Protein AF-A0A0G1BGV4-F1 (afdb_monomer)

InterPro domains:
  IPR027417 P-loop containing nucleoside triphosphate hydrolase [G3DSA:3.40.50.300] (43-376)
  IPR027417 P-loop containing nucleoside triphosphate hydrolase [SSF52540] (16-383)
  IPR043964 TraG, P-loop domain [PF19044] (53-126)
  IPR043964 TraG, P-loop domain [PF19044] (210-357)

Mean predicted aligned error: 7.16 Å

Sequence (410 aa):
PFCSDKLEINTKLNSSPISSLFPFVSFDLTSSRGILYGINRHNNSLVLFDRFSMENYNSVTFAKAGAGKSYATKLEVLRSLMFGTDVIVIDPEREYEYLAETVGGRYFNISLTSKHHINPFDLPPAREDESPADVLRSNIINLVGLFRIMLGGLTPEEDSILDRAITETYASRDITPESDFSKTSPPILSDLELVLANMEGGESLAQRLRKYTEGTWAGFINQPTNVDVNKKLVVFSVRDMEDELRPIAIYLIIHHVWNVVRAVLKKRLLVVDEAWWLMKSEDGASFLFGIAKRCRKYYLGLATITQDVGDFLNSPYGKAIITNSSIQMLLKQSPATVDLLQQTFNLTDEEKFLMLESDVGEGIFFAGLKHVAIKILASYTEDQIITSDPAQLLAIKKAKEEYRQANLTE

Radius of gyration: 24.92 Å; Cα contacts (8 Å, |Δi|>4): 708; chains: 1; bounding box: 83×44×63 Å

Organism: NCBI:txid1618659

Solvent-accessible surface area (backbone atoms only — not comparable to full-atom values): 22232 Å² total; per-residue (Å²): 133,89,83,73,77,88,75,78,81,79,79,92,70,58,72,70,66,49,61,73,67,52,78,85,74,75,77,79,59,58,53,98,51,63,45,77,65,24,30,30,71,88,77,68,46,57,33,20,41,41,58,86,77,46,100,36,39,16,30,37,37,40,25,33,90,83,18,34,55,67,46,53,50,40,48,52,52,56,48,37,45,75,73,69,28,30,37,38,37,38,30,56,79,63,77,55,53,67,41,24,62,74,73,69,29,41,77,43,56,42,21,58,85,36,91,40,22,53,32,79,56,66,71,56,63,63,49,100,92,45,55,40,39,56,54,51,51,54,49,52,54,50,48,52,44,52,46,32,64,75,64,73,56,69,52,77,65,56,47,54,52,47,54,51,31,53,53,50,31,33,45,76,51,71,46,52,57,86,42,67,58,86,80,50,70,64,56,50,51,57,50,39,35,54,44,19,58,73,37,93,87,21,50,67,58,20,61,62,45,39,40,41,50,79,36,95,51,19,51,30,46,46,39,74,59,74,70,81,80,86,48,57,34,31,36,41,25,36,48,80,30,56,80,89,47,37,40,57,52,52,49,48,51,52,50,53,51,50,42,58,39,70,72,50,83,50,57,31,36,42,35,33,50,56,44,42,57,30,41,78,37,70,58,42,24,50,48,55,32,56,44,54,78,45,31,53,84,37,41,27,18,44,34,40,27,28,59,58,57,61,50,32,68,74,31,75,40,35,48,50,41,52,75,49,22,34,29,38,36,39,29,16,45,48,85,89,54,43,64,61,47,28,66,74,70,67,49,52,72,67,57,48,49,45,22,61,70,35,54,72,33,16,24,41,38,33,55,68,94,47,66,42,46,32,36,56,70,72,54,75,72,52,42,78,52,40,61,81,51,66,70,57,54,51,51,52,52,50,52,52,50,54,52,52,54,56,68,71,76,109

Structure (mmCIF, N/CA/C/O backbone):
data_AF-A0A0G1BGV4-F1
#
_entry.id   AF-A0A0G1BGV4-F1
#
loop_
_atom_site.group_PDB
_atom_site.id
_atom_site.type_symbol
_atom_site.label_atom_id
_atom_site.label_alt_id
_atom_site.label_comp_id
_atom_site.label_asym_id
_atom_site.label_entity_id
_atom_site.label_seq_id
_atom_site.pdbx_PDB_ins_code
_atom_site.Cartn_x
_atom_site.Cartn_y
_atom_site.Cartn_z
_atom_site.occupancy
_atom_site.B_iso_or_equiv
_atom_site.auth_seq_id
_atom_site.auth_comp_id
_atom_site.auth_asym_id
_atom_site.auth_atom_id
_atom_site.pdbx_PDB_model_num
ATOM 1 N N . PRO A 1 1 ? 43.358 -14.541 -21.571 1.00 50.19 1 PRO A N 1
ATOM 2 C CA . PRO A 1 1 ? 44.643 -13.799 -21.620 1.00 50.19 1 PRO A CA 1
ATOM 3 C C . PRO A 1 1 ? 45.221 -13.648 -20.203 1.00 50.19 1 PRO A C 1
ATOM 5 O O . PRO A 1 1 ? 44.534 -13.139 -19.331 1.00 50.19 1 PRO A O 1
ATOM 8 N N . PHE A 1 2 ? 46.437 -14.139 -19.951 1.00 54.09 2 PHE A N 1
ATOM 9 C CA . PHE A 1 2 ? 47.015 -14.283 -18.600 1.00 54.09 2 PHE A CA 1
ATOM 10 C C . PHE A 1 2 ? 47.492 -12.972 -17.937 1.00 54.09 2 PHE A C 1
ATOM 12 O O . PHE A 1 2 ? 48.214 -13.034 -16.950 1.00 54.09 2 PHE A O 1
ATOM 19 N N . CYS A 1 3 ? 47.121 -11.803 -18.481 1.00 54.09 3 CYS A N 1
ATOM 20 C CA . CYS A 1 3 ? 47.477 -10.465 -17.974 1.00 54.09 3 CYS A CA 1
ATOM 21 C C . CYS A 1 3 ? 48.953 -10.296 -17.558 1.00 54.09 3 CYS A C 1
ATOM 23 O O . CYS A 1 3 ? 49.263 -9.537 -16.648 1.00 54.09 3 CYS A O 1
ATOM 25 N N . SER A 1 4 ? 49.870 -11.005 -18.219 1.00 71.38 4 SER A N 1
ATOM 26 C CA . SER A 1 4 ? 51.305 -10.864 -17.999 1.00 71.38 4 SER A CA 1
ATOM 27 C C . SER A 1 4 ? 51.859 -9.858 -19.006 1.00 71.38 4 SER A C 1
ATOM 29 O O . SER A 1 4 ? 52.023 -10.204 -20.181 1.00 71.38 4 SER A O 1
ATOM 31 N N . ASP A 1 5 ? 52.129 -8.631 -18.566 1.00 77.94 5 ASP A N 1
ATOM 32 C CA . ASP A 1 5 ? 52.851 -7.656 -19.381 1.00 77.94 5 ASP A CA 1
ATOM 33 C C . ASP A 1 5 ? 54.350 -7.965 -19.328 1.00 77.94 5 ASP A C 1
ATOM 35 O O . ASP A 1 5 ? 55.022 -7.715 -18.334 1.00 77.94 5 ASP A O 1
ATOM 39 N N . LYS A 1 6 ? 54.861 -8.582 -20.397 1.00 81.25 6 LYS A N 1
ATOM 40 C CA . LYS A 1 6 ? 56.286 -8.915 -20.540 1.00 81.25 6 LYS A CA 1
ATOM 41 C C . LYS A 1 6 ? 57.112 -7.771 -21.129 1.00 81.25 6 LYS A C 1
ATOM 43 O O . LYS A 1 6 ? 58.325 -7.917 -21.234 1.00 81.25 6 LYS A O 1
ATOM 48 N N . LEU A 1 7 ? 56.464 -6.705 -21.601 1.00 82.69 7 LEU A N 1
ATOM 49 C CA . LEU A 1 7 ? 57.121 -5.610 -22.307 1.00 82.69 7 LEU A CA 1
ATOM 50 C C . LEU A 1 7 ? 57.431 -4.436 -21.370 1.00 82.69 7 LEU A C 1
ATOM 52 O O . LEU A 1 7 ? 58.380 -3.711 -21.646 1.00 82.69 7 LEU A O 1
ATOM 56 N N . GLU A 1 8 ? 56.675 -4.261 -20.277 1.00 78.94 8 GLU A N 1
ATOM 57 C CA . GLU A 1 8 ? 56.855 -3.196 -19.265 1.00 78.94 8 GLU A CA 1
ATOM 58 C C . GLU A 1 8 ? 56.924 -1.769 -19.858 1.00 78.94 8 GLU A C 1
ATOM 60 O O . GLU A 1 8 ? 57.481 -0.837 -19.267 1.00 78.94 8 GLU A O 1
ATOM 65 N N . ILE A 1 9 ? 56.346 -1.567 -21.046 1.00 82.75 9 ILE A N 1
ATOM 66 C CA . ILE A 1 9 ? 56.362 -0.273 -21.731 1.00 82.75 9 ILE A CA 1
ATOM 67 C C . ILE A 1 9 ? 55.239 0.590 -21.163 1.00 82.75 9 ILE A C 1
ATOM 69 O O . ILE A 1 9 ? 54.080 0.497 -21.564 1.00 82.75 9 ILE A O 1
ATOM 73 N N . ASN A 1 10 ? 55.605 1.482 -20.248 1.00 79.31 10 ASN A N 1
ATOM 74 C CA . ASN A 1 10 ? 54.666 2.393 -19.607 1.00 79.31 10 ASN A CA 1
ATOM 75 C C . ASN A 1 10 ? 54.602 3.740 -20.340 1.00 79.31 10 ASN A C 1
ATOM 77 O O . ASN A 1 10 ? 55.620 4.405 -20.531 1.00 79.31 10 ASN A O 1
ATOM 81 N N . THR A 1 11 ? 53.392 4.190 -20.679 1.00 80.12 11 THR A N 1
ATOM 82 C CA . THR A 1 11 ? 53.142 5.565 -21.146 1.00 80.12 11 THR A CA 1
ATOM 83 C C . THR A 1 11 ? 52.495 6.366 -20.025 1.00 80.12 11 THR A C 1
ATOM 85 O O . THR A 1 11 ? 51.456 5.976 -19.496 1.00 80.12 11 THR A O 1
ATOM 88 N N . LYS A 1 12 ? 53.095 7.501 -19.655 1.00 82.00 12 LYS A N 1
ATOM 89 C CA . LYS A 1 12 ? 52.497 8.414 -18.675 1.00 82.00 12 LYS A CA 1
ATOM 90 C C . LYS A 1 12 ? 51.339 9.158 -19.331 1.00 82.00 12 LYS A C 1
ATOM 92 O O . LYS A 1 12 ? 51.544 9.886 -20.298 1.00 82.00 12 LYS A O 1
ATOM 97 N N . LEU A 1 13 ? 50.143 8.993 -18.784 1.00 82.31 13 LEU A N 1
ATOM 98 C CA . LEU A 1 13 ? 48.954 9.733 -19.187 1.00 82.31 13 LEU A CA 1
ATOM 99 C C . LEU A 1 13 ? 48.453 10.562 -18.005 1.00 82.31 13 LEU A C 1
ATOM 101 O O . LEU A 1 13 ? 48.538 10.138 -16.853 1.00 82.31 13 LEU A O 1
ATOM 105 N N . ASN A 1 14 ? 47.912 11.741 -18.303 1.00 84.75 14 ASN A N 1
ATOM 106 C CA . ASN A 1 14 ? 47.177 12.520 -17.314 1.00 84.75 14 ASN A CA 1
ATOM 107 C C . ASN A 1 14 ? 45.877 11.782 -16.943 1.00 84.75 14 ASN A C 1
ATOM 109 O O . ASN A 1 14 ? 45.318 11.037 -17.753 1.00 84.75 14 ASN A O 1
ATOM 113 N N . SER A 1 15 ? 45.364 12.020 -15.735 1.00 78.88 15 SER A N 1
ATOM 114 C CA . SER A 1 15 ? 44.184 11.318 -15.209 1.00 78.88 15 SER A CA 1
ATOM 115 C C . SER A 1 15 ? 42.924 11.505 -16.068 1.00 78.88 15 SER A C 1
ATOM 117 O O . SER A 1 15 ? 42.115 10.592 -16.165 1.00 78.88 15 SER A O 1
ATOM 119 N N . SER A 1 16 ? 42.778 12.655 -16.736 1.00 79.50 16 SER A N 1
ATOM 120 C CA . SER A 1 16 ? 41.634 12.971 -17.613 1.00 79.50 16 SER A CA 1
ATOM 121 C C . SER A 1 16 ? 41.618 12.160 -18.932 1.00 79.50 16 SER A C 1
ATOM 123 O O . SER A 1 16 ? 40.586 11.588 -19.285 1.00 79.50 16 SER A O 1
ATOM 125 N N . PRO A 1 17 ? 42.743 12.008 -19.655 1.00 80.31 17 PRO A N 1
ATOM 126 C CA . PRO A 1 17 ? 42.844 11.030 -20.740 1.00 80.31 17 PRO A CA 1
ATOM 127 C C . PRO A 1 17 ? 42.602 9.583 -20.291 1.00 80.31 17 PRO A C 1
ATOM 129 O O . PRO A 1 17 ? 41.913 8.838 -20.982 1.00 80.31 17 PRO A O 1
ATOM 132 N N . ILE A 1 18 ? 43.123 9.187 -19.121 1.00 77.12 18 ILE A N 1
ATOM 133 C CA . ILE A 1 18 ? 42.907 7.840 -18.562 1.00 77.12 18 ILE A CA 1
ATOM 134 C C . ILE A 1 18 ? 41.428 7.583 -18.262 1.00 77.12 18 ILE A C 1
ATOM 136 O O . ILE A 1 18 ? 40.936 6.501 -18.573 1.00 77.12 18 ILE A O 1
ATOM 140 N N . SER A 1 19 ? 40.699 8.556 -17.707 1.00 74.25 19 SER A N 1
ATOM 141 C CA . SER A 1 19 ? 39.267 8.384 -17.429 1.00 74.25 19 SER A CA 1
ATOM 142 C C . SER A 1 19 ? 38.446 8.174 -18.702 1.00 74.25 19 SER A C 1
ATOM 144 O O . SER A 1 19 ? 37.427 7.499 -18.660 1.00 74.25 19 SER A O 1
ATOM 146 N N . SER A 1 20 ? 38.918 8.685 -19.844 1.00 72.06 20 SER A N 1
ATOM 147 C CA . SER A 1 20 ? 38.282 8.483 -21.156 1.00 72.06 20 SER A CA 1
ATOM 148 C C . SER A 1 20 ? 38.513 7.077 -21.731 1.00 72.06 20 SER A C 1
ATOM 150 O O . SER A 1 20 ? 37.790 6.651 -22.626 1.00 72.06 20 SER A O 1
ATOM 152 N N . LEU A 1 21 ? 39.527 6.360 -21.230 1.00 70.00 21 LEU A N 1
ATOM 153 C CA . LEU A 1 21 ? 39.845 4.972 -21.586 1.00 70.00 21 LEU A CA 1
ATOM 154 C C . LEU A 1 21 ? 39.226 3.962 -20.611 1.00 70.00 21 LEU A C 1
ATOM 156 O O . LEU A 1 21 ? 39.376 2.755 -20.809 1.00 70.00 21 LEU A O 1
ATOM 160 N N . PHE A 1 22 ? 38.559 4.434 -19.552 1.00 63.88 22 PHE A N 1
ATOM 161 C CA . PHE A 1 22 ? 37.866 3.552 -18.628 1.00 63.88 22 PHE A CA 1
ATOM 162 C C . PHE A 1 22 ? 36.730 2.868 -19.397 1.00 63.88 22 PHE A C 1
ATOM 164 O O . PHE A 1 22 ? 35.889 3.563 -19.971 1.00 63.88 22 PHE A O 1
ATOM 171 N N . PRO A 1 23 ? 36.703 1.527 -19.481 1.00 54.22 23 PRO A N 1
ATOM 172 C CA . PRO A 1 23 ? 35.655 0.852 -20.220 1.00 54.22 23 PRO A CA 1
ATOM 173 C C . PRO A 1 23 ? 34.317 1.224 -19.583 1.00 54.22 23 PRO A C 1
ATOM 175 O O . PRO A 1 23 ? 34.132 1.045 -18.378 1.00 54.22 23 PRO A O 1
ATOM 178 N N . PHE A 1 24 ? 33.392 1.750 -20.388 1.00 56.09 24 PHE A N 1
ATOM 179 C CA . PHE A 1 24 ? 32.002 1.957 -19.995 1.00 56.09 24 PHE A CA 1
ATOM 180 C C . PHE A 1 24 ? 31.349 0.582 -19.812 1.00 56.09 24 PHE A C 1
ATOM 182 O O . PHE A 1 24 ? 30.627 0.093 -20.678 1.00 56.09 24 PHE A O 1
ATOM 189 N N . VAL A 1 25 ? 31.672 -0.105 -18.716 1.00 54.59 25 VAL A N 1
ATOM 190 C CA . VAL A 1 25 ? 31.010 -1.353 -18.356 1.00 54.59 25 VAL A CA 1
ATOM 191 C C . VAL A 1 25 ? 29.624 -0.955 -17.873 1.00 54.59 25 VAL A C 1
ATOM 193 O O . VAL A 1 25 ? 29.461 -0.495 -16.745 1.00 54.59 25 VAL A O 1
ATOM 196 N N . SER A 1 26 ? 28.621 -1.062 -18.744 1.00 56.88 26 SER A N 1
ATOM 197 C CA . SER A 1 26 ? 27.236 -0.894 -18.317 1.00 56.88 26 SER A CA 1
ATOM 198 C C . SER A 1 26 ? 26.923 -1.976 -17.288 1.00 56.88 26 SER A C 1
ATOM 200 O O . SER A 1 26 ? 27.214 -3.152 -17.521 1.00 56.88 26 SER A O 1
ATOM 202 N N . PHE A 1 27 ? 26.327 -1.600 -16.162 1.00 60.66 27 PHE A N 1
ATOM 203 C CA . PHE A 1 27 ? 25.905 -2.581 -15.174 1.00 60.66 27 PHE A CA 1
ATOM 204 C C . PHE A 1 27 ? 24.825 -3.492 -15.766 1.00 60.66 27 PHE A C 1
ATOM 206 O O . PHE A 1 27 ? 23.789 -3.018 -16.229 1.00 60.66 27 PHE A O 1
ATOM 213 N N . ASP A 1 28 ? 25.048 -4.803 -15.704 1.00 62.81 28 ASP A N 1
ATOM 214 C CA . ASP A 1 28 ? 23.991 -5.776 -15.947 1.00 62.81 28 ASP A CA 1
ATOM 215 C C . ASP A 1 28 ? 23.225 -6.031 -14.645 1.00 62.81 28 ASP A C 1
ATOM 217 O O . ASP A 1 28 ? 23.782 -6.439 -13.617 1.00 62.81 28 ASP A O 1
ATOM 221 N N . LEU A 1 29 ? 21.923 -5.756 -14.700 1.00 69.75 29 LEU A N 1
ATOM 222 C CA . LEU A 1 29 ? 20.932 -6.062 -13.669 1.00 69.75 29 LEU A CA 1
ATOM 223 C C . LEU A 1 29 ? 20.156 -7.322 -14.066 1.00 69.75 29 LEU A C 1
ATOM 225 O O . LEU A 1 29 ? 18.927 -7.342 -14.132 1.00 69.75 29 LEU A O 1
ATOM 229 N N . THR A 1 30 ? 20.903 -8.381 -14.366 1.00 77.81 30 THR A N 1
ATOM 230 C CA . THR A 1 30 ? 20.353 -9.661 -14.807 1.00 77.81 30 THR A CA 1
ATOM 231 C C . THR A 1 30 ? 20.716 -10.754 -13.808 1.00 77.81 30 THR A C 1
ATOM 233 O O . THR A 1 30 ? 21.883 -10.998 -13.509 1.00 77.81 30 THR A O 1
ATOM 236 N N . SER A 1 31 ? 19.695 -11.426 -13.297 1.00 79.25 31 SER A N 1
ATOM 237 C CA . SER A 1 31 ? 19.756 -12.659 -12.520 1.00 79.25 31 SER A CA 1
ATOM 238 C C . SER A 1 31 ? 19.250 -13.824 -13.375 1.00 79.25 31 SER A C 1
ATOM 240 O O . SER A 1 31 ? 18.646 -13.630 -14.425 1.00 79.25 31 SER A O 1
ATOM 242 N N . SER A 1 32 ? 19.471 -15.060 -12.928 1.00 77.44 32 SER A N 1
ATOM 243 C CA . SER A 1 32 ? 18.944 -16.267 -13.581 1.00 77.44 32 SER A CA 1
ATOM 244 C C . SER A 1 32 ? 17.508 -16.615 -13.166 1.00 77.44 32 SER A C 1
ATOM 246 O O . SER A 1 32 ? 16.949 -17.599 -13.649 1.00 77.44 32 SER A O 1
ATOM 248 N N . ARG A 1 33 ? 16.909 -15.851 -12.241 1.00 84.69 33 ARG A N 1
ATOM 249 C CA . ARG A 1 33 ? 15.565 -16.089 -11.696 1.00 84.69 33 ARG A CA 1
ATOM 250 C C . ARG A 1 33 ? 14.823 -14.785 -11.445 1.00 84.69 33 ARG A C 1
ATOM 252 O O . ARG A 1 33 ? 15.440 -13.791 -11.076 1.00 84.69 33 ARG A O 1
ATOM 259 N N . GLY A 1 34 ? 13.500 -14.855 -11.546 1.00 89.44 34 GLY A N 1
ATOM 260 C CA . GLY A 1 34 ? 12.576 -13.772 -11.230 1.00 89.44 34 GLY A CA 1
ATOM 261 C C . GLY A 1 34 ? 11.814 -13.285 -12.451 1.00 89.44 34 GLY A C 1
ATOM 262 O O . GLY A 1 34 ? 11.716 -13.998 -13.450 1.00 89.44 34 GLY A O 1
ATOM 263 N N . ILE A 1 35 ? 11.258 -12.084 -12.347 1.00 94.19 35 ILE A N 1
ATOM 264 C CA . ILE A 1 35 ? 10.446 -11.503 -13.412 1.00 94.19 35 ILE A CA 1
ATOM 265 C C . ILE A 1 35 ? 11.302 -10.599 -14.292 1.00 94.19 35 ILE A C 1
ATOM 267 O O . ILE A 1 35 ? 12.282 -10.004 -13.842 1.00 94.19 35 ILE A O 1
ATOM 271 N N . LEU A 1 36 ? 10.911 -10.485 -15.557 1.00 95.19 36 LEU A N 1
ATOM 272 C CA . LEU A 1 36 ? 11.436 -9.460 -16.444 1.00 95.19 36 LEU A CA 1
ATOM 273 C C . LEU A 1 36 ? 10.789 -8.120 -16.068 1.00 95.19 36 LEU A C 1
ATOM 275 O O . LEU A 1 36 ? 9.565 -8.021 -16.045 1.00 95.19 36 LEU A O 1
ATOM 279 N N . TYR A 1 37 ? 11.590 -7.097 -15.797 1.00 95.12 37 TYR A N 1
ATOM 280 C CA . TYR A 1 37 ? 11.120 -5.720 -15.607 1.00 95.12 37 TYR A CA 1
ATOM 281 C C . TYR A 1 37 ? 11.172 -4.928 -16.918 1.00 95.12 37 TYR A C 1
ATOM 283 O O . TYR A 1 37 ? 10.314 -4.091 -17.184 1.00 95.12 37 TYR A O 1
ATOM 291 N N . GLY A 1 38 ? 12.145 -5.230 -17.775 1.00 95.12 38 GLY A N 1
ATOM 292 C CA . GLY A 1 38 ? 12.326 -4.555 -19.053 1.00 95.12 38 GLY A CA 1
ATOM 293 C C . GLY A 1 38 ? 13.688 -4.852 -19.660 1.00 95.12 38 GLY A C 1
ATOM 294 O O . GLY A 1 38 ? 14.342 -5.833 -19.299 1.00 95.12 38 GLY A O 1
ATOM 295 N N . ILE A 1 39 ? 14.121 -3.987 -20.569 1.00 94.88 39 ILE A N 1
ATOM 296 C CA . ILE A 1 39 ? 15.460 -4.030 -21.162 1.00 94.88 39 ILE A CA 1
ATOM 297 C C . ILE A 1 39 ? 16.266 -2.804 -20.749 1.00 94.88 39 ILE A C 1
ATOM 299 O O . ILE A 1 39 ? 15.718 -1.712 -20.590 1.00 94.88 39 ILE A O 1
ATOM 303 N N . ASN A 1 40 ? 17.571 -2.988 -20.588 1.00 93.25 40 ASN A N 1
ATOM 304 C CA . ASN A 1 40 ? 18.505 -1.896 -20.382 1.00 93.25 40 ASN A CA 1
ATOM 305 C C . ASN A 1 40 ? 18.674 -1.123 -21.700 1.00 93.25 40 ASN A C 1
ATOM 307 O O . ASN A 1 40 ? 19.023 -1.704 -22.727 1.00 93.25 40 ASN A O 1
ATOM 311 N N . ARG A 1 41 ? 18.433 0.191 -21.683 1.00 91.88 41 ARG A N 1
ATOM 312 C CA . ARG A 1 41 ? 18.472 1.041 -22.886 1.00 91.88 41 ARG A CA 1
ATOM 313 C C . ARG A 1 41 ? 19.880 1.244 -23.447 1.00 91.88 41 ARG A C 1
ATOM 315 O O . ARG A 1 41 ? 20.011 1.605 -24.611 1.00 91.88 41 ARG A O 1
ATOM 322 N N . HIS A 1 42 ? 20.922 1.022 -22.648 1.00 87.44 42 HIS A N 1
ATOM 323 C CA . HIS A 1 42 ? 22.302 1.228 -23.085 1.00 87.44 42 HIS A CA 1
ATOM 324 C C . HIS A 1 42 ? 22.874 0.025 -23.836 1.00 87.44 42 HIS A C 1
ATOM 326 O O . HIS A 1 42 ? 23.605 0.204 -24.805 1.00 87.44 42 HIS A O 1
ATOM 332 N N . ASN A 1 43 ? 22.563 -1.195 -23.391 1.00 86.38 43 ASN A N 1
ATOM 333 C CA . ASN A 1 43 ? 23.190 -2.417 -23.906 1.00 86.38 43 ASN A CA 1
ATOM 334 C C . ASN A 1 43 ? 22.191 -3.504 -24.349 1.00 86.38 43 ASN A C 1
ATOM 336 O O . ASN A 1 43 ? 22.616 -4.572 -24.783 1.00 86.38 43 ASN A O 1
ATOM 340 N N . ASN A 1 44 ? 20.881 -3.246 -24.256 1.00 88.25 44 ASN A N 1
ATOM 341 C CA . ASN A 1 44 ? 19.792 -4.181 -24.557 1.00 88.25 44 ASN A CA 1
ATOM 342 C C . ASN A 1 44 ? 19.789 -5.474 -23.718 1.00 88.25 44 ASN A C 1
ATOM 344 O O . ASN A 1 44 ? 19.120 -6.441 -24.091 1.00 88.25 44 ASN A O 1
ATOM 348 N N . SER A 1 45 ? 20.503 -5.516 -22.588 1.00 90.25 45 SER A N 1
ATOM 349 C CA . SER A 1 45 ? 20.440 -6.655 -21.671 1.00 90.25 45 SER A CA 1
ATOM 350 C C . SER A 1 45 ? 19.106 -6.693 -20.922 1.00 90.25 45 SER A C 1
ATOM 352 O O . SER A 1 45 ? 18.398 -5.689 -20.795 1.00 90.25 45 SER A O 1
ATOM 354 N N . LEU A 1 46 ? 18.717 -7.880 -20.452 1.00 91.81 46 LEU A N 1
ATOM 355 C CA . LEU A 1 46 ? 17.457 -8.065 -19.735 1.00 91.81 46 LEU A CA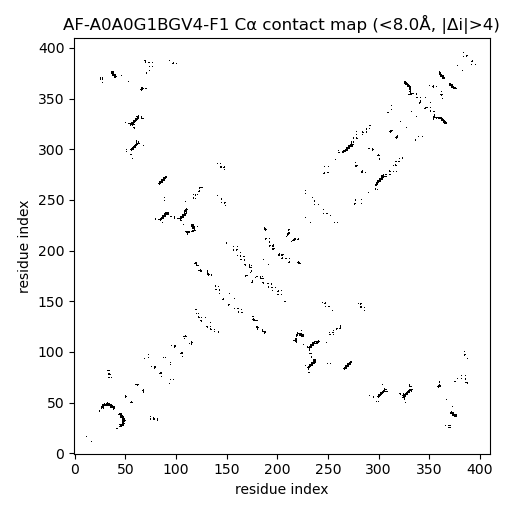 1
ATOM 356 C C . LEU A 1 46 ? 17.590 -7.560 -18.298 1.00 91.81 46 LEU A C 1
ATOM 358 O O . LEU A 1 46 ? 18.446 -8.032 -17.552 1.00 91.81 46 LEU A O 1
ATOM 362 N N . VAL A 1 47 ? 16.690 -6.679 -17.868 1.00 93.56 47 VAL A N 1
ATOM 363 C CA . VAL A 1 47 ? 16.535 -6.349 -16.448 1.00 93.56 47 VAL A CA 1
ATOM 364 C C . VAL A 1 47 ? 15.618 -7.405 -15.840 1.00 93.56 47 VAL A C 1
ATOM 366 O O . VAL A 1 47 ? 14.394 -7.293 -15.906 1.00 93.56 47 VAL A O 1
ATOM 369 N N . LEU A 1 48 ? 16.209 -8.483 -15.324 1.00 92.00 48 LEU A N 1
ATOM 370 C CA . LEU A 1 48 ? 15.494 -9.668 -14.842 1.00 92.00 48 LEU A CA 1
ATOM 371 C C . LEU A 1 48 ? 16.009 -10.047 -13.464 1.00 92.00 48 LEU A C 1
ATOM 373 O O . LEU A 1 48 ? 17.184 -10.374 -13.333 1.00 92.00 48 LEU A O 1
ATOM 377 N N . PHE A 1 49 ? 15.153 -10.048 -12.444 1.00 89.69 49 PHE A N 1
ATOM 378 C CA . PHE A 1 49 ? 15.532 -10.535 -11.116 1.00 89.69 49 PHE A CA 1
ATOM 379 C C . PHE A 1 49 ? 14.323 -10.832 -10.223 1.00 89.69 49 PHE A C 1
ATOM 381 O O . PHE A 1 49 ? 13.187 -10.454 -10.512 1.00 89.69 49 PHE A O 1
ATOM 388 N N . ASP A 1 50 ? 14.568 -11.566 -9.136 1.00 91.69 50 ASP A N 1
ATOM 389 C CA . ASP A 1 50 ? 13.563 -11.895 -8.127 1.00 91.69 50 ASP A CA 1
ATOM 390 C C . ASP A 1 50 ? 13.608 -10.860 -7.003 1.00 91.69 50 ASP A C 1
ATOM 392 O O . ASP A 1 50 ? 14.570 -10.829 -6.230 1.00 91.69 50 ASP A O 1
ATOM 396 N N . ARG A 1 51 ? 12.548 -10.058 -6.857 1.00 93.31 51 ARG A N 1
ATOM 397 C CA . ARG A 1 51 ? 12.421 -9.100 -5.749 1.00 93.31 51 ARG A CA 1
ATOM 398 C C . ARG A 1 51 ? 12.558 -9.755 -4.374 1.00 93.31 51 ARG A C 1
ATOM 400 O O . ARG A 1 51 ? 13.077 -9.128 -3.458 1.00 93.31 51 ARG A O 1
ATOM 407 N N . PHE A 1 52 ? 12.169 -11.024 -4.223 1.00 94.12 52 PHE A N 1
ATOM 408 C CA . PHE A 1 52 ? 12.276 -11.748 -2.952 1.00 94.12 52 PHE A CA 1
ATOM 409 C C . PHE A 1 52 ? 13.701 -12.222 -2.624 1.00 94.12 52 PHE A C 1
ATOM 411 O O . PHE A 1 52 ? 13.930 -12.741 -1.532 1.00 94.12 52 PHE A O 1
ATOM 418 N N . SER A 1 53 ? 14.661 -12.031 -3.534 1.00 91.94 53 SER A N 1
ATOM 419 C CA . SER A 1 53 ? 16.091 -12.247 -3.269 1.00 91.94 53 SER A CA 1
ATOM 420 C C . SER A 1 53 ? 16.820 -11.005 -2.740 1.00 91.94 53 SER A C 1
ATOM 422 O O . SER A 1 53 ? 17.974 -11.109 -2.330 1.00 91.94 53 SER A O 1
ATOM 424 N N . MET A 1 54 ? 16.157 -9.846 -2.725 1.00 90.81 54 MET A N 1
ATOM 425 C CA . MET A 1 54 ? 16.731 -8.574 -2.285 1.00 90.81 54 MET A CA 1
ATOM 426 C C . MET A 1 54 ? 16.744 -8.450 -0.750 1.00 90.81 54 MET A C 1
ATOM 428 O O . MET A 1 54 ? 16.057 -9.187 -0.035 1.00 90.81 54 MET A O 1
ATOM 432 N N . GLU A 1 55 ? 17.517 -7.492 -0.227 1.00 89.31 55 GLU A N 1
ATOM 433 C CA . GLU A 1 55 ? 17.618 -7.232 1.219 1.00 89.31 55 GLU A CA 1
ATOM 434 C C . GLU A 1 55 ? 16.277 -6.856 1.852 1.00 89.31 55 GLU A C 1
ATOM 436 O O . GLU A 1 55 ? 15.977 -7.285 2.966 1.00 89.31 55 GLU A O 1
ATOM 441 N N . ASN A 1 56 ? 15.453 -6.094 1.138 1.00 91.88 56 ASN A N 1
ATOM 442 C CA . ASN A 1 56 ? 14.035 -5.931 1.414 1.00 91.88 56 ASN A CA 1
ATOM 443 C C . ASN A 1 56 ? 13.238 -6.139 0.119 1.00 91.88 56 ASN A C 1
ATOM 445 O O . ASN A 1 56 ? 13.782 -6.085 -0.978 1.00 91.88 56 ASN A O 1
ATOM 449 N N . TYR A 1 57 ? 11.940 -6.404 0.246 1.00 96.00 57 TYR A N 1
ATOM 450 C CA . TYR A 1 57 ? 11.079 -6.724 -0.896 1.00 96.00 57 TYR A CA 1
ATOM 451 C C . TYR A 1 57 ? 10.277 -5.520 -1.371 1.00 96.00 57 TYR A C 1
ATOM 453 O O . TYR A 1 57 ? 9.322 -5.705 -2.118 1.00 96.00 57 TYR A O 1
ATOM 461 N N . ASN A 1 58 ? 10.582 -4.322 -0.878 1.00 97.62 58 ASN A N 1
ATOM 462 C CA . ASN A 1 58 ? 9.766 -3.146 -1.118 1.00 97.62 58 ASN A CA 1
ATOM 463 C C . ASN A 1 58 ? 10.203 -2.434 -2.391 1.00 97.62 58 ASN A C 1
ATOM 465 O O . ASN A 1 58 ? 11.372 -2.482 -2.789 1.00 97.62 58 ASN A O 1
ATOM 469 N N . SER A 1 59 ? 9.247 -1.751 -3.005 1.00 97.75 59 SER A N 1
ATOM 470 C CA . SER A 1 59 ? 9.476 -0.937 -4.182 1.00 97.75 59 SER A CA 1
ATOM 471 C C . SER A 1 59 ? 8.766 0.401 -4.088 1.00 97.75 59 SER A C 1
ATOM 473 O O . SER A 1 59 ? 7.636 0.462 -3.609 1.00 97.75 59 SER A O 1
ATOM 475 N N . VAL A 1 60 ? 9.385 1.441 -4.640 1.00 97.19 60 VAL A N 1
ATOM 476 C CA . VAL A 1 60 ? 8.733 2.733 -4.869 1.00 97.19 60 VAL A CA 1
ATOM 477 C C . VAL A 1 60 ? 8.744 3.072 -6.355 1.00 97.19 60 VAL A C 1
ATOM 479 O O . VAL A 1 60 ? 9.759 2.895 -7.028 1.00 97.19 60 VAL A O 1
ATOM 482 N N . THR A 1 61 ? 7.613 3.535 -6.879 1.00 97.25 61 THR A N 1
ATOM 483 C CA . THR A 1 61 ? 7.483 3.989 -8.268 1.00 97.25 61 THR A CA 1
ATOM 484 C C . THR A 1 61 ? 7.034 5.441 -8.308 1.00 97.25 61 THR A C 1
ATOM 486 O O . THR A 1 61 ? 5.960 5.770 -7.801 1.00 97.25 61 THR A O 1
ATOM 489 N N . PHE A 1 62 ? 7.835 6.284 -8.958 1.00 96.44 62 PHE A N 1
ATOM 490 C CA . PHE A 1 62 ? 7.534 7.687 -9.224 1.00 96.44 62 PHE A CA 1
ATOM 491 C C . PHE A 1 62 ? 7.390 7.907 -10.726 1.00 96.44 62 PHE A C 1
ATOM 493 O O . PHE A 1 62 ? 8.263 7.529 -11.509 1.00 96.44 62 PHE A O 1
ATOM 500 N N . ALA A 1 63 ? 6.293 8.532 -11.144 1.00 93.31 63 ALA A N 1
ATOM 501 C CA . ALA A 1 63 ? 5.973 8.723 -12.555 1.00 93.31 63 ALA A CA 1
ATOM 502 C C . ALA A 1 63 ? 4.950 9.850 -12.715 1.00 93.31 63 ALA A C 1
ATOM 504 O O . ALA A 1 63 ? 3.957 9.848 -11.999 1.00 93.31 63 ALA A O 1
ATOM 505 N N . LYS A 1 64 ? 5.120 10.772 -13.670 1.00 92.38 64 LYS A N 1
ATOM 506 C CA . LYS A 1 64 ? 4.040 11.731 -13.971 1.00 92.38 64 LYS A CA 1
ATOM 507 C C . LYS A 1 64 ? 2.840 11.034 -14.636 1.00 92.38 64 LYS A C 1
ATOM 509 O O . LYS A 1 64 ? 2.990 9.952 -15.214 1.00 92.38 64 LYS A O 1
ATOM 514 N N . ALA A 1 65 ? 1.678 11.688 -14.646 1.00 89.69 65 ALA A N 1
ATOM 515 C CA . ALA A 1 65 ? 0.498 11.225 -15.382 1.00 89.69 65 ALA A CA 1
ATOM 516 C C . ALA A 1 65 ? 0.842 10.834 -16.834 1.00 89.69 65 ALA A C 1
ATOM 518 O O . ALA A 1 65 ? 1.518 11.576 -17.553 1.00 89.69 65 ALA A O 1
ATOM 519 N N . GLY A 1 66 ? 0.393 9.651 -17.264 1.00 88.69 66 GLY A N 1
ATOM 520 C CA . GLY A 1 66 ? 0.625 9.143 -18.621 1.00 88.69 66 GLY A CA 1
ATOM 521 C C . GLY A 1 66 ? 2.044 8.630 -18.909 1.00 88.69 66 GLY A C 1
ATOM 522 O O . GLY A 1 66 ? 2.326 8.260 -20.042 1.00 88.69 66 GLY A O 1
ATOM 523 N N . ALA A 1 67 ? 2.945 8.550 -17.922 1.00 92.69 67 ALA A N 1
ATOM 524 C CA . ALA A 1 67 ? 4.304 8.026 -18.120 1.00 92.69 67 ALA A CA 1
ATOM 525 C C . ALA A 1 67 ? 4.397 6.487 -18.210 1.00 92.69 67 ALA A C 1
ATOM 527 O O . ALA A 1 67 ? 5.492 5.951 -18.367 1.00 92.69 67 ALA A O 1
ATOM 528 N N . GLY A 1 68 ? 3.273 5.767 -18.123 1.00 92.25 68 GLY A N 1
ATOM 529 C CA . GLY A 1 68 ? 3.239 4.298 -18.157 1.00 92.25 68 GLY A CA 1
ATOM 530 C C . GLY A 1 68 ? 3.322 3.635 -16.778 1.00 92.25 68 GLY A C 1
ATOM 531 O O . GLY A 1 68 ? 3.633 2.453 -16.692 1.00 92.25 68 GLY A O 1
ATOM 532 N N . LYS A 1 69 ? 3.022 4.382 -15.708 1.00 93.44 69 LYS A N 1
ATOM 533 C CA . LYS A 1 69 ? 3.013 3.927 -14.309 1.00 93.44 69 LYS A CA 1
ATOM 534 C C . LYS A 1 69 ? 2.164 2.665 -14.111 1.00 93.44 69 LYS A C 1
ATOM 536 O O . LYS A 1 69 ? 2.691 1.606 -13.792 1.00 93.44 69 LYS A O 1
ATOM 541 N N . SER A 1 70 ? 0.870 2.764 -14.401 1.00 92.50 70 SER A N 1
ATOM 542 C CA . SER A 1 70 ? -0.101 1.680 -14.229 1.00 92.50 70 SER A CA 1
ATOM 543 C C . SER A 1 70 ? 0.186 0.497 -15.149 1.00 92.50 70 SER A C 1
ATOM 545 O O . SER A 1 70 ? -0.012 -0.652 -14.767 1.00 92.50 70 SER A O 1
ATOM 547 N N . TYR A 1 71 ? 0.723 0.759 -16.345 1.00 94.81 71 TYR A N 1
ATOM 548 C CA . TYR A 1 71 ? 1.181 -0.282 -17.265 1.00 94.81 71 TYR A CA 1
ATOM 549 C C . TYR A 1 71 ? 2.345 -1.085 -16.666 1.00 94.81 71 TYR A C 1
ATOM 551 O O . TYR A 1 71 ? 2.291 -2.313 -16.618 1.00 94.81 71 TYR A O 1
ATOM 559 N N . ALA A 1 72 ? 3.363 -0.395 -16.140 1.00 95.75 72 ALA A N 1
ATOM 560 C CA . ALA A 1 72 ? 4.505 -1.006 -15.465 1.00 95.75 72 ALA A CA 1
ATOM 561 C C . ALA A 1 72 ? 4.065 -1.855 -14.268 1.00 95.75 72 ALA A C 1
ATOM 563 O O . ALA A 1 72 ? 4.458 -3.016 -14.142 1.00 95.75 72 ALA A O 1
ATOM 564 N N . THR A 1 73 ? 3.209 -1.288 -13.413 1.00 96.06 73 THR A N 1
ATOM 565 C CA . THR A 1 73 ? 2.719 -1.965 -12.214 1.00 96.06 73 THR A CA 1
ATOM 566 C C . THR A 1 73 ? 1.874 -3.181 -12.571 1.00 96.06 73 THR A C 1
ATOM 568 O O . THR A 1 73 ? 2.130 -4.261 -12.048 1.00 96.06 73 THR A O 1
ATOM 571 N N . LYS A 1 74 ? 0.917 -3.072 -13.501 1.00 97.06 74 LYS A N 1
ATOM 572 C CA . LYS A 1 74 ? 0.100 -4.219 -13.929 1.00 97.06 74 LYS A CA 1
ATOM 573 C C . LYS A 1 74 ? 0.937 -5.331 -14.556 1.00 97.06 74 LYS A C 1
ATOM 575 O O . LYS A 1 74 ? 0.649 -6.504 -14.315 1.00 97.06 74 LYS A O 1
ATOM 580 N N . LEU A 1 75 ? 1.990 -4.987 -15.298 1.00 97.12 75 LEU A N 1
ATOM 581 C CA . LEU A 1 75 ? 2.930 -5.970 -15.832 1.00 97.12 75 LEU A CA 1
ATOM 582 C C . LEU A 1 75 ? 3.691 -6.697 -14.715 1.00 97.12 75 LEU A C 1
ATOM 584 O O . LEU A 1 75 ? 3.789 -7.925 -14.742 1.00 97.12 75 LEU A O 1
ATOM 588 N N . GLU A 1 76 ? 4.184 -5.965 -13.710 1.00 96.81 76 GLU A N 1
ATOM 589 C CA . GLU A 1 76 ? 4.809 -6.566 -12.526 1.00 96.81 76 GLU A CA 1
ATOM 590 C C . GLU A 1 76 ? 3.826 -7.466 -11.769 1.00 96.81 76 GLU A C 1
ATOM 592 O O . GLU A 1 76 ? 4.194 -8.581 -11.394 1.00 96.81 76 GLU A O 1
ATOM 597 N N . VAL A 1 77 ? 2.577 -7.029 -11.577 1.00 97.88 77 VAL A N 1
ATOM 598 C CA . VAL A 1 77 ? 1.524 -7.824 -10.928 1.00 97.88 77 VAL A CA 1
ATOM 599 C C . VAL A 1 77 ? 1.293 -9.124 -11.691 1.00 97.88 77 VAL A C 1
ATOM 601 O O . VAL A 1 77 ? 1.393 -10.200 -11.101 1.00 97.88 77 VAL A O 1
ATOM 604 N N . LEU A 1 78 ? 1.042 -9.050 -13.001 1.00 97.69 78 LEU A N 1
ATOM 605 C CA . LEU A 1 78 ? 0.780 -10.221 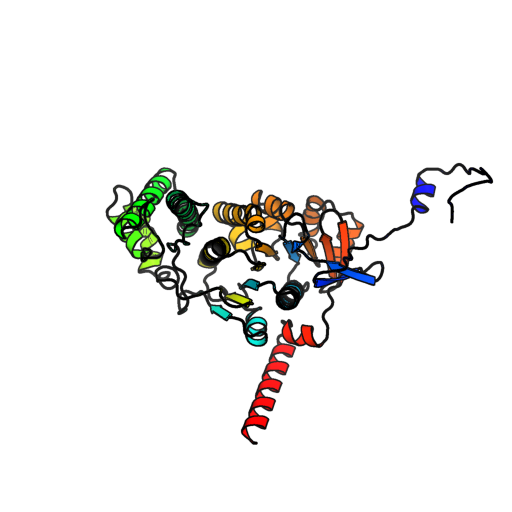-13.837 1.00 97.69 78 LEU A CA 1
ATOM 606 C C . LEU A 1 78 ? 1.939 -11.224 -13.778 1.00 97.69 78 LEU A C 1
ATOM 608 O O . LEU A 1 78 ? 1.727 -12.407 -13.503 1.00 97.69 78 LEU A O 1
ATOM 612 N N . ARG A 1 79 ? 3.177 -10.750 -13.954 1.00 97.44 79 ARG A N 1
ATOM 613 C CA . ARG A 1 79 ? 4.372 -11.602 -13.889 1.00 97.44 79 ARG A CA 1
ATOM 614 C C . ARG A 1 79 ? 4.590 -12.171 -12.483 1.00 97.44 79 ARG A C 1
ATOM 616 O O . ARG A 1 79 ? 4.928 -13.343 -12.346 1.00 97.44 79 ARG A O 1
ATOM 623 N N . SER A 1 80 ? 4.329 -11.404 -11.426 1.00 97.12 80 SER A N 1
ATOM 624 C CA . SER A 1 80 ? 4.432 -11.885 -10.039 1.00 97.12 80 SER A CA 1
ATOM 625 C C . SER A 1 80 ? 3.460 -13.034 -9.751 1.00 97.12 80 SER A C 1
ATOM 627 O O . SER A 1 80 ? 3.850 -14.029 -9.132 1.00 97.12 80 SER A O 1
ATOM 629 N N . LEU A 1 81 ? 2.227 -12.946 -10.265 1.00 96.94 81 LEU A N 1
ATOM 630 C CA . LEU A 1 81 ? 1.221 -14.009 -10.160 1.00 96.94 81 LEU A CA 1
ATOM 631 C C . LEU A 1 81 ? 1.679 -15.299 -10.859 1.00 96.94 81 LEU A C 1
ATOM 633 O O . LEU A 1 81 ? 1.502 -16.394 -10.314 1.00 96.94 81 LEU A O 1
ATOM 637 N N . MET A 1 82 ? 2.309 -15.180 -12.035 1.00 94.50 82 MET A N 1
ATOM 638 C CA . MET A 1 82 ? 2.876 -16.320 -12.775 1.00 94.50 82 MET A CA 1
ATOM 639 C C . MET A 1 82 ? 3.984 -17.028 -11.983 1.00 94.50 82 MET A C 1
ATOM 641 O O . MET A 1 82 ? 4.107 -18.249 -12.050 1.00 94.50 82 MET A O 1
ATOM 645 N N . PHE A 1 83 ? 4.741 -16.279 -11.177 1.00 93.25 83 PHE A N 1
ATOM 646 C CA . PHE A 1 83 ? 5.791 -16.797 -10.294 1.00 93.25 83 PHE A CA 1
ATOM 647 C C . PHE A 1 83 ? 5.287 -17.173 -8.886 1.00 93.25 83 PHE A C 1
ATOM 649 O O . PHE A 1 83 ? 6.086 -17.380 -7.970 1.00 93.25 83 PHE A O 1
ATOM 656 N N . GLY A 1 84 ? 3.968 -17.299 -8.702 1.00 93.81 84 GLY A N 1
ATOM 657 C CA . GLY A 1 84 ? 3.363 -17.819 -7.473 1.00 93.81 84 GLY A CA 1
ATOM 658 C C . GLY A 1 84 ? 3.347 -16.840 -6.298 1.00 93.81 84 GLY A C 1
ATOM 659 O O . GLY A 1 84 ? 3.208 -17.277 -5.157 1.00 93.81 84 GLY A O 1
ATOM 660 N N . THR A 1 85 ? 3.502 -15.541 -6.559 1.00 96.81 85 THR A N 1
ATOM 661 C CA . THR A 1 85 ? 3.302 -14.491 -5.552 1.00 96.81 85 THR A CA 1
ATOM 662 C C . THR A 1 85 ? 1.845 -14.064 -5.562 1.00 96.81 85 THR A C 1
ATOM 664 O O . THR A 1 85 ? 1.320 -13.735 -6.624 1.00 96.81 85 THR A O 1
ATOM 667 N N . ASP A 1 86 ? 1.204 -14.029 -4.396 1.00 97.75 86 ASP A N 1
ATOM 668 C CA . ASP A 1 86 ? -0.140 -13.463 -4.299 1.00 97.75 86 ASP A CA 1
ATOM 669 C C . ASP A 1 86 ? -0.050 -11.936 -4.229 1.00 97.75 86 ASP A C 1
ATOM 671 O O . ASP A 1 86 ? 0.772 -11.380 -3.501 1.00 97.75 86 ASP A O 1
ATOM 675 N N . VAL A 1 87 ? -0.894 -11.238 -4.970 1.00 98.44 87 VAL A N 1
ATOM 676 C CA . VAL A 1 87 ? -0.880 -9.784 -5.078 1.00 98.44 87 VAL A CA 1
ATOM 677 C C . VAL A 1 87 ? -2.177 -9.209 -4.527 1.00 98.44 87 VAL A C 1
ATOM 679 O O . VAL A 1 87 ? -3.272 -9.677 -4.837 1.00 98.44 87 VAL A O 1
ATOM 682 N N . ILE A 1 88 ? -2.044 -8.172 -3.711 1.00 98.56 88 ILE A N 1
ATOM 683 C CA . ILE A 1 88 ? -3.150 -7.380 -3.190 1.00 98.56 88 ILE A CA 1
ATOM 684 C C . ILE A 1 88 ? -2.948 -5.953 -3.682 1.00 98.56 88 ILE A C 1
ATOM 686 O O . ILE A 1 88 ? -1.874 -5.398 -3.475 1.00 98.56 88 ILE A O 1
ATOM 690 N N . VAL A 1 89 ? -3.947 -5.367 -4.334 1.00 98.56 89 VAL A N 1
ATOM 691 C CA . VAL A 1 89 ? -3.870 -4.014 -4.897 1.00 98.56 89 VAL A CA 1
ATOM 692 C C . VAL A 1 89 ? -4.895 -3.115 -4.227 1.00 98.56 89 VAL A C 1
ATOM 694 O O . VAL A 1 89 ? -6.049 -3.509 -4.078 1.00 98.56 89 VAL A O 1
ATOM 697 N N . ILE A 1 90 ? -4.483 -1.909 -3.854 1.00 98.38 90 ILE A N 1
ATOM 698 C CA . ILE A 1 90 ? -5.375 -0.815 -3.475 1.00 98.38 90 ILE A CA 1
ATOM 699 C C . ILE A 1 90 ? -5.430 0.155 -4.651 1.00 98.38 90 ILE A C 1
ATOM 701 O O . ILE A 1 90 ? -4.403 0.705 -5.040 1.00 98.38 90 ILE A O 1
ATOM 705 N N . ASP A 1 91 ? -6.618 0.302 -5.229 1.00 96.69 91 ASP A N 1
ATOM 706 C CA . ASP A 1 91 ? -6.850 0.911 -6.538 1.00 96.69 91 ASP A CA 1
ATOM 707 C C . ASP A 1 91 ? -7.824 2.106 -6.442 1.00 96.69 91 ASP A C 1
ATOM 709 O O . ASP A 1 91 ? -9.051 1.926 -6.408 1.00 96.69 91 ASP A O 1
ATOM 713 N N . PRO A 1 92 ? -7.314 3.345 -6.402 1.00 93.25 92 PRO A N 1
ATOM 714 C CA . PRO A 1 92 ? -8.145 4.540 -6.338 1.00 93.25 92 PRO A CA 1
ATOM 715 C C . PRO A 1 92 ? -8.766 4.933 -7.683 1.00 93.25 92 PRO A C 1
ATOM 717 O O . PRO A 1 92 ? -9.661 5.773 -7.695 1.00 93.25 92 PRO A O 1
ATOM 720 N N . GLU A 1 93 ? -8.351 4.338 -8.805 1.00 89.88 93 GLU A N 1
ATOM 721 C CA . GLU A 1 93 ? -8.772 4.766 -10.149 1.00 89.88 93 GLU A CA 1
ATOM 722 C C . GLU A 1 93 ? -9.562 3.697 -10.927 1.00 89.88 93 GLU A C 1
ATOM 724 O O . GLU A 1 93 ? -10.114 3.986 -11.989 1.00 89.88 93 GLU A O 1
ATOM 729 N N . ARG A 1 94 ? -9.725 2.489 -10.369 1.00 91.06 94 ARG A N 1
ATOM 730 C CA . ARG A 1 94 ? -10.356 1.321 -11.020 1.00 91.06 94 ARG A CA 1
ATOM 731 C C . ARG A 1 94 ? -9.588 0.868 -12.270 1.00 91.06 94 ARG A C 1
ATOM 733 O O . ARG A 1 94 ? -10.175 0.459 -13.269 1.00 91.06 94 ARG A O 1
ATOM 740 N N . GLU A 1 95 ? -8.261 0.896 -12.219 1.00 91.56 95 GLU A N 1
ATOM 741 C CA . GLU A 1 95 ? -7.407 0.443 -13.324 1.00 91.56 95 GLU A CA 1
ATOM 742 C C . GLU A 1 95 ? -7.121 -1.068 -13.328 1.00 91.56 95 GLU A C 1
ATOM 744 O O . GLU A 1 95 ? -6.658 -1.610 -14.341 1.00 91.56 95 GLU A O 1
ATOM 749 N N . TYR A 1 96 ? -7.396 -1.764 -12.218 1.00 95.06 96 TYR A N 1
ATOM 750 C CA . TYR A 1 96 ? -7.026 -3.172 -12.027 1.00 95.06 96 TYR A CA 1
ATOM 751 C C . TYR A 1 96 ? -8.212 -4.141 -12.123 1.00 95.06 96 TYR A C 1
ATOM 753 O O . TYR A 1 96 ? -8.007 -5.353 -12.060 1.00 95.06 96 TYR A O 1
ATOM 761 N N . GLU A 1 97 ? -9.441 -3.649 -12.312 1.00 93.12 97 GLU A N 1
ATOM 762 C CA . GLU A 1 97 ? -10.645 -4.491 -12.415 1.00 93.12 97 GLU A CA 1
ATOM 763 C C . GLU A 1 97 ? -10.531 -5.505 -13.560 1.00 93.12 97 GLU A C 1
ATOM 765 O O . GLU A 1 97 ? -10.665 -6.709 -13.343 1.00 93.12 97 GLU A O 1
ATOM 770 N N . TYR A 1 98 ? -10.195 -5.036 -14.764 1.00 91.69 98 TYR A N 1
ATOM 771 C CA . TYR A 1 98 ? -10.078 -5.902 -15.938 1.00 91.69 98 TYR A CA 1
ATOM 772 C C . TYR A 1 98 ? -8.988 -6.975 -15.771 1.00 91.69 98 TYR A C 1
ATOM 774 O O . TYR A 1 98 ? -9.176 -8.133 -16.157 1.00 91.69 98 TYR A O 1
ATOM 782 N N . LEU A 1 99 ? -7.860 -6.609 -15.151 1.00 94.12 99 LEU A N 1
ATOM 783 C CA . LEU A 1 99 ? -6.790 -7.548 -14.818 1.00 94.12 99 LEU A CA 1
ATOM 784 C C . LEU A 1 99 ? -7.292 -8.607 -13.826 1.00 94.12 99 LEU A C 1
ATOM 786 O O . LEU A 1 99 ? -7.077 -9.797 -14.053 1.00 94.12 99 LEU A O 1
ATOM 790 N N . ALA A 1 100 ? -7.990 -8.187 -12.765 1.00 94.88 100 ALA A N 1
ATOM 791 C CA . ALA A 1 100 ? -8.559 -9.080 -11.760 1.00 94.88 100 ALA A CA 1
ATOM 792 C C . ALA A 1 100 ? -9.544 -10.081 -12.369 1.00 94.88 100 ALA A C 1
ATOM 794 O O . ALA A 1 100 ? -9.410 -11.279 -12.125 1.00 94.88 100 ALA A O 1
ATOM 795 N N . GLU A 1 101 ? -10.472 -9.626 -13.209 1.00 92.25 101 GLU A N 1
ATOM 796 C CA . GLU A 1 101 ? -11.408 -10.506 -13.915 1.00 92.25 101 GLU A CA 1
ATOM 797 C C . GLU A 1 101 ? -10.679 -11.507 -14.819 1.00 92.25 101 GLU A C 1
ATOM 799 O O . GLU A 1 101 ? -10.984 -12.701 -14.809 1.00 92.25 101 GLU A O 1
ATOM 804 N N . THR A 1 102 ? -9.679 -11.038 -15.570 1.00 91.62 102 THR A N 1
ATOM 805 C CA . THR A 1 102 ? -8.966 -11.854 -16.562 1.00 91.62 102 THR A CA 1
ATOM 806 C C . THR A 1 102 ? -8.154 -12.983 -15.925 1.00 91.62 102 THR A C 1
ATOM 808 O O . THR A 1 102 ? -8.087 -14.076 -16.486 1.00 91.62 102 THR A O 1
ATOM 811 N N . VAL A 1 103 ? -7.571 -12.763 -14.742 1.00 93.94 103 VAL A N 1
ATOM 812 C CA . VAL A 1 103 ? -6.779 -13.787 -14.030 1.00 93.94 103 VAL A CA 1
ATOM 813 C C . VAL A 1 103 ? -7.584 -14.578 -12.989 1.00 93.94 103 VAL A C 1
ATOM 815 O O . VAL A 1 103 ? -7.010 -15.384 -12.254 1.00 93.94 103 VAL A O 1
ATOM 818 N N . GLY A 1 104 ? -8.902 -14.359 -12.893 1.00 94.75 104 GLY A N 1
ATOM 819 C CA . GLY A 1 104 ? -9.765 -15.019 -11.904 1.00 94.75 104 GLY A CA 1
ATOM 820 C C . GLY A 1 104 ? -9.508 -14.574 -10.456 1.00 94.75 104 GLY A C 1
ATOM 821 O O . GLY A 1 104 ? -9.644 -15.369 -9.518 1.00 94.75 104 GLY A O 1
ATOM 822 N N . GLY A 1 105 ? -9.082 -13.324 -10.277 1.00 96.44 105 GLY A N 1
ATOM 823 C CA . GLY A 1 105 ? -8.932 -12.657 -8.987 1.00 96.44 105 GLY A CA 1
ATOM 824 C C . GLY A 1 105 ? -10.265 -12.216 -8.374 1.00 96.44 105 GLY A C 1
ATOM 825 O O . GLY A 1 105 ? -11.345 -12.539 -8.865 1.00 96.44 105 GLY A O 1
ATOM 826 N N . ARG A 1 106 ? -10.186 -11.471 -7.267 1.00 96.44 106 ARG A N 1
ATOM 827 C CA . ARG A 1 106 ? -11.333 -10.789 -6.647 1.00 96.44 106 ARG A CA 1
ATOM 828 C C . ARG A 1 106 ? -11.190 -9.286 -6.779 1.00 96.44 106 ARG A C 1
ATOM 830 O O . ARG A 1 106 ? -10.088 -8.759 -6.666 1.00 96.44 106 ARG A O 1
ATOM 837 N N . TYR A 1 107 ? -12.322 -8.622 -6.940 1.00 96.69 107 TYR A N 1
ATOM 838 C CA . TYR A 1 107 ? -12.430 -7.175 -6.935 1.00 96.69 107 TYR A CA 1
ATOM 839 C C . TYR A 1 107 ? -13.491 -6.771 -5.907 1.00 96.69 107 TYR A C 1
ATOM 841 O O . TYR A 1 107 ? -14.619 -7.262 -5.956 1.00 96.69 107 TYR A O 1
ATOM 849 N N . PHE A 1 108 ? -13.117 -5.909 -4.966 1.00 96.88 108 PHE A N 1
ATOM 850 C CA . PHE A 1 108 ? -13.988 -5.365 -3.931 1.00 96.88 108 PHE A CA 1
ATOM 851 C C . PHE A 1 108 ? -14.023 -3.847 -4.063 1.00 96.88 108 PHE A C 1
ATOM 853 O O . PHE A 1 108 ? -12.991 -3.193 -3.961 1.00 96.88 108 PHE A O 1
ATOM 860 N N . ASN A 1 109 ? -15.207 -3.276 -4.256 1.00 95.88 109 ASN A N 1
ATOM 861 C CA . ASN A 1 109 ? -15.399 -1.831 -4.169 1.00 95.88 109 ASN A CA 1
ATOM 862 C C . ASN A 1 109 ? -15.614 -1.422 -2.708 1.00 95.88 109 ASN A C 1
ATOM 864 O O . ASN A 1 109 ? -16.522 -1.948 -2.076 1.00 95.88 109 ASN A O 1
ATOM 868 N N . ILE A 1 110 ? -14.836 -0.492 -2.170 1.00 95.44 110 ILE A N 1
ATOM 869 C CA . ILE A 1 110 ? -15.023 0.073 -0.831 1.00 95.44 110 ILE A CA 1
ATOM 870 C C . ILE A 1 110 ? -15.542 1.500 -1.007 1.00 95.44 110 ILE A C 1
ATOM 872 O O . ILE A 1 110 ? -14.822 2.389 -1.455 1.00 95.44 110 ILE A O 1
ATOM 876 N N . SER A 1 111 ? -16.813 1.711 -0.671 1.00 94.56 111 SER A N 1
ATOM 877 C CA . SER A 1 111 ? -17.509 2.996 -0.786 1.00 94.56 111 SER A CA 1
ATOM 878 C C . SER A 1 111 ? -18.638 3.082 0.242 1.00 94.56 111 SER A C 1
ATOM 880 O O . SER A 1 111 ? -19.002 2.078 0.856 1.00 94.56 111 SER A O 1
ATOM 882 N N . LEU A 1 112 ? -19.228 4.268 0.403 1.00 91.31 112 LEU A N 1
ATOM 883 C CA . LEU A 1 112 ? -20.346 4.499 1.327 1.00 91.31 112 LEU A CA 1
ATOM 884 C C . LEU A 1 112 ? -21.601 3.670 1.011 1.00 91.31 112 LEU A C 1
ATOM 886 O O . LEU A 1 112 ? -22.408 3.423 1.900 1.00 91.31 112 LEU A O 1
ATOM 890 N N . THR A 1 113 ? -21.783 3.256 -0.242 1.00 89.12 113 THR A N 1
ATOM 891 C CA . THR A 1 113 ? -22.955 2.493 -0.707 1.00 89.12 113 THR A CA 1
ATOM 892 C C . THR A 1 113 ? -22.617 1.049 -1.068 1.00 89.12 113 THR A C 1
ATOM 894 O O . THR A 1 113 ? -23.489 0.296 -1.511 1.00 89.12 113 THR A O 1
ATOM 897 N N . SER A 1 114 ? -21.352 0.656 -0.911 1.00 90.31 114 SER A N 1
ATOM 898 C CA . SER A 1 114 ? -20.911 -0.695 -1.218 1.00 90.31 114 SER A CA 1
ATOM 899 C C . SER A 1 114 ? -21.473 -1.703 -0.222 1.00 90.31 114 SER A C 1
ATOM 901 O O . SER A 1 114 ? -21.743 -1.388 0.930 1.00 90.31 114 SER A O 1
ATOM 903 N N . LYS A 1 115 ? -21.599 -2.950 -0.679 1.00 91.94 115 LYS A N 1
ATOM 904 C CA . LYS A 1 115 ? -21.880 -4.108 0.176 1.00 91.94 115 LYS A CA 1
ATOM 905 C C . LYS A 1 115 ? -20.616 -4.688 0.803 1.00 91.94 115 LYS A C 1
ATOM 907 O O . LYS A 1 115 ? -20.718 -5.665 1.532 1.00 91.94 115 LYS A O 1
ATOM 912 N N . HIS A 1 116 ? -19.436 -4.196 0.435 1.00 95.19 116 HIS A N 1
ATOM 913 C CA . HIS A 1 116 ? -18.163 -4.698 0.933 1.00 95.19 116 HIS A CA 1
ATOM 914 C C . HIS A 1 116 ? -17.694 -3.840 2.095 1.00 95.19 116 HIS A C 1
ATOM 916 O O . HIS A 1 116 ? -17.545 -2.626 1.953 1.00 95.19 116 HIS A O 1
ATOM 922 N N . HIS A 1 117 ? -17.444 -4.491 3.223 1.00 94.50 117 HIS A N 1
ATOM 923 C CA . HIS A 1 117 ? -17.119 -3.828 4.474 1.00 94.50 117 HIS A CA 1
ATOM 924 C C . HIS A 1 117 ? -15.880 -4.453 5.098 1.00 94.50 117 HIS A C 1
ATOM 926 O O . HIS A 1 117 ? -15.619 -5.653 4.950 1.00 94.50 117 HIS A O 1
ATOM 932 N N . ILE A 1 118 ? -15.133 -3.612 5.805 1.00 95.44 118 ILE A N 1
ATOM 933 C CA . ILE A 1 118 ? -14.004 -4.005 6.638 1.00 95.44 118 ILE A CA 1
ATOM 934 C C . ILE A 1 118 ? -14.244 -3.380 8.008 1.00 95.44 118 ILE A C 1
ATOM 936 O O . ILE A 1 118 ? -14.331 -2.161 8.133 1.00 95.44 118 ILE A O 1
ATOM 940 N N . ASN A 1 119 ? -14.344 -4.218 9.028 1.00 95.31 119 ASN A N 1
ATOM 941 C CA . ASN A 1 119 ? -14.445 -3.796 10.408 1.00 95.31 119 ASN A CA 1
ATOM 942 C C . ASN A 1 119 ? -13.049 -3.397 10.926 1.00 95.31 119 ASN A C 1
ATOM 944 O O . ASN A 1 119 ? -12.145 -4.239 10.940 1.00 95.31 119 ASN A O 1
ATOM 948 N N . PRO A 1 120 ? -12.837 -2.149 11.383 1.00 95.19 120 PRO A N 1
ATOM 949 C CA . PRO A 1 120 ? -11.547 -1.730 11.930 1.00 95.19 120 PRO A CA 1
ATOM 950 C C . PRO A 1 120 ? -11.155 -2.504 13.198 1.00 95.19 120 PRO A C 1
ATOM 952 O O . PRO A 1 120 ? -9.964 -2.650 13.471 1.00 95.19 120 PRO A O 1
ATOM 955 N N . PHE A 1 121 ? -12.132 -3.030 13.944 1.00 96.12 121 PHE A N 1
ATOM 956 C CA . PHE A 1 121 ? -11.911 -3.766 15.192 1.00 96.12 121 PHE A CA 1
ATOM 957 C C . PHE A 1 121 ? -11.566 -5.249 14.991 1.00 96.12 121 PHE A C 1
ATOM 959 O O . PHE A 1 121 ? -11.419 -5.985 15.967 1.00 96.12 121 PHE A O 1
ATOM 966 N N . ASP A 1 122 ? -11.426 -5.714 13.748 1.00 93.62 122 ASP A N 1
ATOM 967 C CA . ASP A 1 122 ? -10.992 -7.083 13.487 1.00 93.62 122 ASP A CA 1
ATOM 968 C C . ASP A 1 122 ? -9.608 -7.354 14.087 1.00 93.62 122 ASP A C 1
ATOM 970 O O . ASP A 1 122 ? -8.630 -6.650 13.812 1.00 93.62 122 ASP A O 1
ATOM 974 N N . LEU A 1 123 ? -9.518 -8.440 14.854 1.00 90.75 123 LEU A N 1
ATOM 975 C CA . LEU A 1 123 ? -8.280 -8.933 15.442 1.00 90.75 123 LEU A CA 1
ATOM 976 C C . LEU A 1 123 ? -7.799 -10.179 14.689 1.00 90.75 123 LEU A C 1
ATOM 978 O O . LEU A 1 123 ? -8.592 -11.091 14.440 1.00 90.75 123 LEU A O 1
ATOM 982 N N . PRO A 1 124 ? -6.506 -10.268 14.333 1.00 86.19 124 PRO A N 1
ATOM 983 C CA . PRO A 1 124 ? -5.955 -11.518 13.843 1.00 86.19 124 PRO A CA 1
ATOM 984 C C . PRO A 1 124 ? -5.829 -12.524 14.997 1.00 86.19 124 PRO A C 1
ATOM 986 O O . PRO A 1 124 ? -5.642 -12.119 16.149 1.00 86.19 124 PRO A O 1
ATOM 989 N N . PRO A 1 125 ? -5.861 -13.835 14.709 1.00 81.25 125 PRO A N 1
ATOM 990 C CA . PRO A 1 125 ? -5.529 -14.832 15.714 1.00 81.25 125 PRO A CA 1
ATOM 991 C C . PRO A 1 125 ? -4.080 -1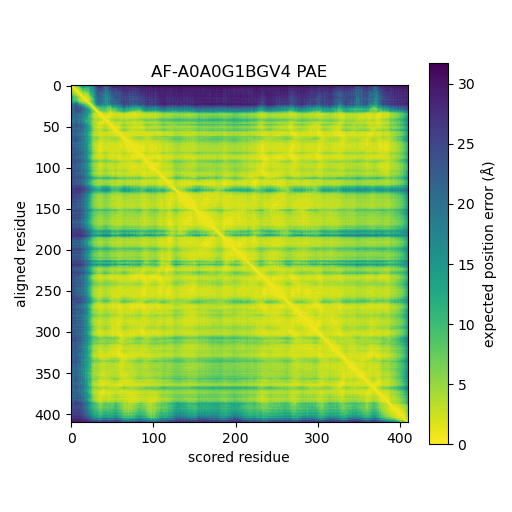4.638 16.182 1.00 81.25 125 PRO A C 1
ATOM 993 O O . PRO A 1 125 ? -3.192 -14.352 15.371 1.00 81.25 125 PRO A O 1
ATOM 996 N N . ALA A 1 126 ? -3.843 -14.812 17.483 1.00 82.69 126 ALA A N 1
ATOM 997 C CA . ALA A 1 126 ? -2.492 -14.806 18.032 1.00 82.69 126 ALA A CA 1
ATOM 998 C C . ALA A 1 126 ? -1.688 -15.986 17.464 1.00 82.69 126 ALA A C 1
ATOM 1000 O O . ALA A 1 126 ? -2.195 -17.104 17.338 1.00 82.69 126 ALA A O 1
ATOM 1001 N N . ARG A 1 127 ? -0.434 -15.726 17.091 1.00 80.56 127 ARG A N 1
ATOM 1002 C CA . ARG A 1 127 ? 0.497 -16.767 16.642 1.00 80.56 127 ARG A CA 1
ATOM 1003 C C . ARG A 1 127 ? 1.068 -17.519 17.841 1.00 80.56 127 ARG A C 1
ATOM 1005 O O . ARG A 1 127 ? 1.052 -17.011 18.954 1.00 80.56 127 ARG A O 1
ATOM 1012 N N . GLU A 1 128 ? 1.650 -18.693 17.600 1.00 76.31 128 GLU A N 1
ATOM 1013 C CA . GLU A 1 128 ? 2.318 -19.479 18.652 1.00 76.31 128 GLU A CA 1
ATOM 1014 C C . GLU A 1 128 ? 3.434 -18.696 19.372 1.00 76.31 128 GLU A C 1
ATOM 1016 O O . GLU A 1 128 ? 3.710 -18.952 20.541 1.00 76.31 128 GLU A O 1
ATOM 1021 N N . ASP A 1 129 ? 4.063 -17.737 18.684 1.00 83.19 129 ASP A N 1
ATOM 1022 C CA . ASP A 1 129 ? 5.159 -16.905 19.182 1.00 83.19 129 ASP A CA 1
ATOM 1023 C C . ASP A 1 129 ? 4.735 -15.510 19.687 1.00 83.19 129 ASP A C 1
ATOM 1025 O O . ASP A 1 129 ? 5.597 -14.711 20.054 1.00 83.19 129 ASP A O 1
ATOM 1029 N N . GLU A 1 130 ? 3.435 -15.197 19.720 1.00 84.38 130 GLU A N 1
ATOM 1030 C CA . GLU A 1 130 ? 2.909 -13.869 20.066 1.00 84.38 130 GLU A CA 1
ATOM 1031 C C . GLU A 1 130 ? 1.860 -13.970 21.183 1.00 84.38 130 GLU A C 1
ATOM 1033 O O . GLU A 1 130 ? 0.979 -14.828 21.149 1.00 84.38 130 GLU A O 1
ATOM 1038 N N . SER A 1 131 ? 1.923 -13.089 22.187 1.00 90.31 131 SER A N 1
ATOM 1039 C CA . SER A 1 131 ? 0.897 -13.073 23.233 1.00 90.31 131 SER A CA 1
ATOM 1040 C C . SER A 1 131 ? -0.390 -12.400 22.719 1.00 90.31 131 SER A C 1
ATOM 1042 O O . SER A 1 131 ? -0.300 -11.374 22.032 1.00 90.31 131 SER A O 1
ATOM 1044 N N . PRO A 1 132 ? -1.597 -12.902 23.057 1.00 89.94 132 PRO A N 1
ATOM 1045 C CA . PRO A 1 132 ? -2.847 -12.224 22.695 1.00 89.94 132 PRO A CA 1
ATOM 1046 C C . PRO A 1 132 ? -2.902 -10.779 23.219 1.00 89.94 132 PRO A C 1
ATOM 1048 O O . PRO A 1 132 ? -3.378 -9.880 22.527 1.00 89.94 132 PRO A O 1
ATOM 1051 N N . ALA A 1 133 ? -2.309 -10.531 24.391 1.00 91.88 133 ALA A N 1
ATOM 1052 C CA . ALA A 1 133 ? -2.130 -9.203 24.969 1.00 91.88 133 ALA A CA 1
ATOM 1053 C C . ALA A 1 133 ? -1.363 -8.236 24.048 1.00 91.88 133 ALA A C 1
ATOM 1055 O O . ALA A 1 133 ? -1.761 -7.079 23.897 1.00 91.88 133 ALA A O 1
ATOM 1056 N N . ASP A 1 134 ? -0.274 -8.688 23.419 1.00 91.56 134 ASP A N 1
ATOM 1057 C CA . ASP A 1 134 ? 0.518 -7.854 22.508 1.00 91.56 134 ASP A CA 1
ATOM 1058 C C . ASP A 1 134 ? -0.213 -7.600 21.185 1.00 91.56 134 ASP A C 1
ATOM 1060 O O . ASP A 1 134 ? -0.154 -6.483 20.660 1.00 91.56 134 ASP A O 1
ATOM 1064 N N . VAL A 1 135 ? -0.954 -8.593 20.676 1.00 91.50 135 VAL A N 1
ATOM 1065 C CA . VAL A 1 135 ? -1.814 -8.432 19.491 1.00 91.50 135 VAL A CA 1
ATOM 1066 C C . VAL A 1 135 ? -2.878 -7.371 19.751 1.00 91.50 135 VAL A C 1
ATOM 1068 O O . VAL A 1 135 ? -3.006 -6.438 18.955 1.00 91.50 135 VAL A O 1
ATOM 1071 N N . LEU A 1 136 ? -3.597 -7.481 20.873 1.00 94.06 136 LEU A N 1
ATOM 1072 C CA . LEU A 1 136 ? -4.635 -6.531 21.265 1.00 94.06 136 LEU A CA 1
ATOM 1073 C C . LEU A 1 136 ? -4.052 -5.125 21.438 1.00 94.06 136 LEU A C 1
ATOM 1075 O O . LEU A 1 136 ? -4.554 -4.182 20.832 1.00 94.06 136 LEU A O 1
ATOM 1079 N N . ARG A 1 137 ? -2.934 -4.986 22.166 1.00 93.69 137 ARG A N 1
ATOM 1080 C CA . ARG A 1 137 ? -2.248 -3.696 22.350 1.00 93.69 137 ARG A CA 1
ATOM 1081 C C . ARG A 1 137 ? -1.832 -3.076 21.016 1.00 93.69 137 ARG A C 1
ATOM 1083 O O . ARG A 1 137 ? -2.069 -1.894 20.785 1.00 93.69 137 ARG A O 1
ATOM 1090 N N . SER A 1 138 ? -1.229 -3.858 20.117 1.00 92.12 138 SER A N 1
ATOM 1091 C CA . SER A 1 138 ? -0.843 -3.356 18.794 1.00 92.12 138 SER A CA 1
ATOM 1092 C C . SER A 1 138 ? -2.056 -2.936 17.965 1.00 92.12 138 SER A C 1
ATOM 1094 O O . SER A 1 138 ? -1.931 -2.007 17.167 1.00 92.12 138 SER A O 1
ATOM 1096 N N . ASN A 1 139 ? -3.193 -3.618 18.113 1.00 94.00 139 ASN A N 1
ATOM 1097 C CA . ASN A 1 139 ? -4.418 -3.277 17.403 1.00 94.00 139 ASN A CA 1
ATOM 1098 C C . ASN A 1 139 ? -5.035 -1.980 17.934 1.00 94.00 139 ASN A C 1
ATOM 1100 O O . ASN A 1 139 ? -5.424 -1.131 17.139 1.00 94.00 139 ASN A O 1
ATOM 1104 N N . ILE A 1 140 ? -5.046 -1.787 19.257 1.00 95.56 140 ILE A N 1
ATOM 1105 C CA . ILE A 1 140 ? -5.498 -0.543 19.899 1.00 95.56 140 ILE A CA 1
ATOM 1106 C C . ILE A 1 140 ? -4.668 0.646 19.396 1.00 95.56 140 ILE A C 1
ATOM 1108 O O . ILE A 1 140 ? -5.240 1.635 18.953 1.00 95.56 140 ILE A O 1
ATOM 1112 N N . ILE A 1 141 ? -3.337 0.521 19.338 1.00 94.25 141 ILE A N 1
ATOM 1113 C CA . ILE A 1 141 ? -2.458 1.581 18.809 1.00 94.25 141 ILE A CA 1
ATOM 1114 C C . ILE A 1 141 ? -2.794 1.921 17.345 1.00 94.25 141 ILE A C 1
ATOM 1116 O O . ILE A 1 141 ? -2.843 3.096 16.979 1.00 94.25 141 ILE A O 1
ATOM 1120 N N . ASN A 1 142 ? -3.041 0.912 16.500 1.00 94.31 142 ASN A N 1
ATOM 1121 C CA . ASN A 1 142 ? -3.451 1.149 15.111 1.00 94.31 142 ASN A CA 1
ATOM 1122 C C . ASN A 1 142 ? -4.824 1.837 15.042 1.00 94.31 142 ASN A C 1
ATOM 1124 O O . ASN A 1 142 ? -5.015 2.743 14.236 1.00 94.31 142 ASN A O 1
ATOM 1128 N N . LEU A 1 143 ? -5.773 1.443 15.894 1.00 96.25 143 LEU A N 1
ATOM 1129 C CA . LEU A 1 143 ? -7.089 2.073 15.966 1.00 96.25 143 LEU A CA 1
ATOM 1130 C C . LEU A 1 143 ? -6.994 3.537 16.393 1.00 96.25 143 LEU A C 1
ATOM 1132 O O . LEU A 1 143 ? -7.600 4.383 15.746 1.00 96.25 143 LEU A O 1
ATOM 1136 N N . VAL A 1 144 ? -6.191 3.864 17.408 1.00 95.75 144 VAL A N 1
ATOM 1137 C CA . VAL A 1 144 ? -5.938 5.261 17.798 1.00 95.75 144 VAL A CA 1
ATOM 1138 C C . VAL A 1 144 ? -5.378 6.053 16.611 1.00 95.75 144 VAL A C 1
ATOM 1140 O O . VAL A 1 144 ? -5.889 7.127 16.299 1.00 95.75 144 VAL A O 1
ATOM 1143 N N . GLY A 1 145 ? -4.403 5.500 15.878 1.00 95.25 145 GLY A N 1
ATOM 1144 C CA . GLY A 1 145 ? -3.870 6.122 14.659 1.00 95.25 145 GLY A CA 1
ATOM 1145 C C . GLY A 1 145 ? -4.928 6.339 13.568 1.00 95.25 145 GLY A C 1
ATOM 1146 O O . GLY A 1 145 ? -4.994 7.414 12.975 1.00 95.25 145 GLY A O 1
ATOM 1147 N N . LEU A 1 146 ? -5.801 5.354 13.338 1.00 96.00 146 LEU A N 1
ATOM 1148 C CA . LEU A 1 146 ? -6.941 5.476 12.425 1.00 96.00 146 LEU A CA 1
ATOM 1149 C C . LEU A 1 146 ? -7.885 6.606 12.860 1.00 96.00 146 LEU A C 1
ATOM 1151 O O . LEU A 1 146 ? -8.269 7.440 12.040 1.00 96.00 146 LEU A O 1
ATOM 1155 N N . PHE A 1 147 ? -8.238 6.669 14.142 1.00 96.25 147 PHE A N 1
ATOM 1156 C CA . PHE A 1 147 ? -9.156 7.678 14.666 1.00 96.25 147 PHE A CA 1
ATOM 1157 C C . PHE A 1 147 ? -8.563 9.086 14.671 1.00 96.25 147 PHE A C 1
ATOM 1159 O O . PHE A 1 147 ? -9.304 10.034 14.424 1.00 96.25 147 PHE A O 1
ATOM 1166 N N . ARG A 1 148 ? -7.245 9.248 14.846 1.00 95.12 148 ARG A N 1
ATOM 1167 C CA . ARG A 1 148 ? -6.576 10.542 14.624 1.00 95.12 148 ARG A CA 1
ATOM 1168 C C . ARG A 1 148 ? -6.781 11.039 13.195 1.00 95.12 148 ARG A C 1
ATOM 1170 O O . ARG A 1 148 ? -7.093 12.213 13.007 1.00 95.12 148 ARG A O 1
ATOM 1177 N N . ILE A 1 149 ? -6.707 10.152 12.200 1.00 94.38 149 ILE A N 1
ATOM 1178 C CA . ILE A 1 149 ? -6.997 10.498 10.799 1.00 94.38 149 ILE A CA 1
ATOM 1179 C C . ILE A 1 149 ? -8.490 10.813 10.623 1.00 94.38 149 ILE A C 1
ATOM 1181 O O . ILE A 1 149 ? -8.832 11.852 10.064 1.00 94.38 149 ILE A O 1
ATOM 1185 N N . MET A 1 150 ? -9.385 9.958 11.131 1.00 94.25 150 MET A N 1
ATOM 1186 C CA . MET A 1 150 ? -10.841 10.124 10.987 1.00 94.25 150 MET A CA 1
ATOM 1187 C C . MET A 1 150 ? -11.372 11.401 11.640 1.00 94.25 150 MET A C 1
ATOM 1189 O O . MET A 1 150 ? -12.325 12.012 11.153 1.00 94.25 150 MET A O 1
ATOM 1193 N N . LEU A 1 151 ? -10.804 11.782 12.777 1.00 93.25 151 LEU A N 1
ATOM 1194 C CA . LEU A 1 151 ? -11.291 12.897 13.571 1.00 93.25 151 LEU A CA 1
ATOM 1195 C C . LEU A 1 151 ? -10.551 14.202 13.233 1.00 93.25 151 LEU A C 1
ATOM 1197 O O . LEU A 1 151 ? -11.030 15.268 13.608 1.00 93.25 151 LEU A O 1
ATOM 1201 N N . GLY A 1 152 ? -9.466 14.162 12.453 1.00 89.81 152 GLY A N 1
ATOM 1202 C CA . GLY A 1 152 ? -8.697 15.355 12.081 1.00 89.81 152 GLY A CA 1
ATOM 1203 C C . GLY A 1 152 ? -7.752 15.823 13.191 1.00 89.81 152 GLY A C 1
ATOM 1204 O O . GLY A 1 152 ? -7.565 17.022 13.385 1.00 89.81 152 GLY A O 1
ATOM 1205 N N . GLY A 1 153 ? -7.180 14.872 13.927 1.00 89.94 153 GLY A N 1
ATOM 1206 C CA . GLY A 1 153 ? -6.333 15.095 15.092 1.00 89.94 153 GLY A CA 1
ATOM 1207 C C . GLY A 1 153 ? -7.079 14.948 16.419 1.00 89.94 153 GLY A C 1
ATOM 1208 O O . GLY A 1 153 ? -8.311 15.031 16.488 1.00 89.94 153 GLY A O 1
ATOM 1209 N N . LEU A 1 154 ? -6.294 14.717 17.471 1.00 93.94 154 LEU A N 1
ATOM 1210 C CA . LEU A 1 154 ? -6.738 14.570 18.855 1.00 93.94 154 LEU A CA 1
ATOM 1211 C C . LEU A 1 154 ? -5.794 15.339 19.778 1.00 93.94 154 LEU A C 1
ATOM 1213 O O . LEU A 1 154 ? -4.580 15.369 19.562 1.00 93.94 154 LEU A O 1
ATOM 1217 N N . THR A 1 155 ? -6.351 15.952 20.815 1.00 95.38 155 THR A N 1
ATOM 1218 C CA . THR A 1 155 ? -5.557 16.467 21.937 1.00 95.38 155 THR A CA 1
ATOM 1219 C C . THR A 1 155 ? -4.993 15.309 22.775 1.00 95.38 155 THR A C 1
ATOM 1221 O O . THR A 1 155 ? -5.546 14.211 22.736 1.00 95.38 155 THR A O 1
ATOM 1224 N N . PRO A 1 156 ? -3.930 15.513 23.581 1.00 95.38 156 PRO A N 1
ATOM 1225 C CA . PRO A 1 156 ? -3.406 14.458 24.458 1.00 95.38 156 PRO A CA 1
ATOM 1226 C C . PRO A 1 156 ? -4.444 13.879 25.433 1.00 95.38 156 PRO A C 1
ATOM 1228 O O . PRO A 1 156 ? -4.364 12.712 25.806 1.00 95.38 156 PRO A O 1
ATOM 1231 N N . GLU A 1 157 ? -5.415 14.696 25.845 1.00 95.44 157 GLU A N 1
ATOM 1232 C CA . GLU A 1 157 ? -6.527 14.271 26.695 1.00 95.44 157 GLU A CA 1
ATOM 1233 C C . GLU A 1 157 ? -7.508 13.380 25.924 1.00 95.44 157 GLU A C 1
ATOM 1235 O O . GLU A 1 157 ? -7.783 12.263 26.359 1.00 95.44 157 GLU A O 1
ATOM 1240 N N . GLU A 1 158 ? -7.957 13.819 24.743 1.00 96.31 158 GLU A N 1
ATOM 1241 C CA . GLU A 1 158 ? -8.810 13.013 23.860 1.00 96.31 158 GLU A CA 1
ATOM 1242 C C . GLU A 1 158 ? -8.142 11.690 23.461 1.00 96.31 158 GLU A C 1
ATOM 1244 O O . GLU A 1 158 ? -8.815 10.667 23.378 1.00 96.31 158 GLU A O 1
ATOM 1249 N N . ASP A 1 159 ? -6.825 11.691 23.243 1.00 95.56 159 ASP A N 1
ATOM 1250 C CA . ASP A 1 159 ? -6.046 10.498 22.901 1.00 95.56 159 ASP A CA 1
ATOM 1251 C C . ASP A 1 159 ? -6.080 9.453 24.028 1.00 95.56 159 ASP A C 1
ATOM 1253 O O . ASP A 1 159 ? -6.345 8.277 23.787 1.00 95.56 159 ASP A O 1
ATOM 1257 N N . SER A 1 160 ? -5.897 9.902 25.274 1.00 96.56 160 SER A N 1
ATOM 1258 C CA . S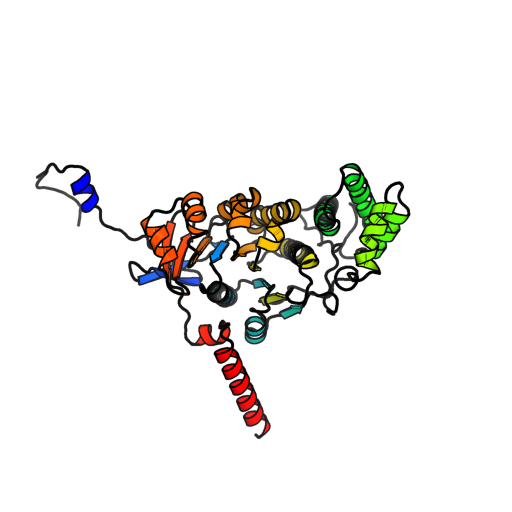ER A 1 160 ? -5.976 9.059 26.474 1.00 96.56 160 SER A CA 1
ATOM 1259 C C . SER A 1 160 ? -7.387 8.504 26.703 1.00 96.56 160 SER A C 1
ATOM 1261 O O . SER A 1 160 ? -7.554 7.325 27.028 1.00 96.56 160 SER A O 1
ATOM 1263 N N . ILE A 1 161 ? -8.417 9.335 26.505 1.00 97.25 161 ILE A N 1
ATOM 1264 C CA . ILE A 1 161 ? -9.823 8.918 26.606 1.00 97.25 161 ILE A CA 1
ATOM 1265 C C . ILE A 1 161 ? -10.142 7.878 25.531 1.00 97.25 161 ILE A C 1
ATOM 1267 O O . ILE A 1 161 ? -10.746 6.849 25.828 1.00 97.25 161 ILE A O 1
ATOM 1271 N N . LEU A 1 162 ? -9.701 8.106 24.293 1.00 97.50 162 LEU A N 1
ATOM 1272 C CA . LEU A 1 162 ? -9.947 7.197 23.183 1.00 97.50 162 LEU A CA 1
ATOM 1273 C C . LEU A 1 162 ? -9.266 5.835 23.380 1.00 97.50 162 LEU A C 1
ATOM 1275 O O . LEU A 1 162 ? -9.904 4.811 23.148 1.00 97.50 162 LEU A O 1
ATOM 1279 N N . ASP A 1 163 ? -8.006 5.799 23.819 1.00 97.19 163 ASP A N 1
ATOM 1280 C CA . ASP A 1 163 ? -7.285 4.547 24.098 1.00 97.19 163 ASP A CA 1
ATOM 1281 C C . ASP A 1 163 ? -8.026 3.686 25.142 1.00 97.19 163 ASP A C 1
ATOM 1283 O O . ASP A 1 163 ? -8.285 2.492 24.931 1.00 97.19 163 ASP A O 1
ATOM 1287 N N . ARG A 1 164 ? -8.483 4.327 26.227 1.00 97.25 164 ARG A N 1
ATOM 1288 C CA . ARG A 1 164 ? -9.316 3.685 27.252 1.00 97.25 164 ARG A CA 1
ATOM 1289 C C . ARG A 1 164 ? -10.652 3.214 26.689 1.00 97.25 164 ARG A C 1
ATOM 1291 O O . ARG A 1 164 ? -11.031 2.069 26.924 1.00 97.25 164 ARG A O 1
ATOM 1298 N N . ALA A 1 165 ? -11.338 4.050 25.914 1.00 98.19 165 ALA A N 1
ATOM 1299 C CA . ALA A 1 165 ? -12.625 3.707 25.323 1.00 98.19 165 ALA A CA 1
ATOM 1300 C C . ALA A 1 165 ? -12.527 2.522 24.356 1.00 98.19 165 ALA A C 1
ATOM 1302 O O . ALA A 1 165 ? -13.375 1.635 24.395 1.00 98.19 165 ALA A O 1
ATOM 1303 N N . ILE A 1 166 ? -11.478 2.444 23.532 1.00 97.94 166 ILE A N 1
ATOM 1304 C CA . ILE A 1 166 ? -11.242 1.287 22.656 1.00 97.94 166 ILE A CA 1
ATOM 1305 C C . ILE A 1 166 ? -11.031 0.024 23.502 1.00 97.94 166 ILE A C 1
ATOM 1307 O O . ILE A 1 166 ? -11.615 -1.018 23.202 1.00 97.94 166 ILE A O 1
ATOM 1311 N N . THR A 1 167 ? -10.241 0.114 24.575 1.00 96.88 167 THR A N 1
ATOM 1312 C CA . THR A 1 167 ? -10.003 -1.010 25.493 1.00 96.88 167 THR A CA 1
ATOM 1313 C C . THR A 1 167 ? -11.304 -1.500 26.138 1.00 96.88 167 THR A C 1
ATOM 1315 O O . THR A 1 167 ? -11.595 -2.697 26.118 1.00 96.88 167 THR A O 1
ATOM 1318 N N . GLU A 1 168 ? -12.124 -0.585 26.656 1.00 97.06 168 GLU A N 1
ATOM 1319 C CA . GLU A 1 168 ? -13.432 -0.900 27.245 1.00 97.06 168 GLU A CA 1
ATOM 1320 C C . GLU A 1 168 ? -14.421 -1.450 26.202 1.00 97.06 168 GLU A C 1
ATOM 1322 O O . GLU A 1 168 ? -15.202 -2.355 26.497 1.00 97.06 168 GLU A O 1
ATOM 1327 N N . THR A 1 169 ? -14.335 -0.988 24.952 1.00 97.62 169 THR A N 1
ATOM 1328 C CA . THR A 1 169 ? -15.145 -1.493 23.834 1.00 97.62 169 THR A CA 1
ATOM 1329 C C . THR A 1 169 ? -14.839 -2.959 23.534 1.00 97.62 169 THR A C 1
ATOM 1331 O O . THR A 1 169 ? -15.767 -3.753 23.379 1.00 97.62 169 THR A O 1
ATOM 1334 N N . TYR A 1 170 ? -13.565 -3.363 23.519 1.00 97.19 170 TYR A N 1
ATOM 1335 C CA . TYR A 1 170 ? -13.208 -4.784 23.424 1.00 97.19 170 TYR A CA 1
ATOM 1336 C C . TYR A 1 170 ? -13.689 -5.582 24.639 1.00 97.19 170 TYR A C 1
ATOM 1338 O O . TYR A 1 170 ? -14.287 -6.647 24.471 1.00 97.19 170 TYR A O 1
ATOM 1346 N N . ALA A 1 171 ? -13.506 -5.048 25.850 1.00 94.81 171 ALA A N 1
ATOM 1347 C CA . ALA A 1 171 ? -13.950 -5.710 27.074 1.00 94.81 171 ALA A CA 1
ATOM 1348 C C . ALA A 1 171 ? -15.473 -5.944 27.098 1.00 94.81 171 ALA A C 1
ATOM 1350 O O . ALA A 1 171 ? -15.920 -6.984 27.573 1.00 94.81 171 ALA A O 1
ATOM 1351 N N . SER A 1 172 ? -16.271 -5.041 26.511 1.00 94.31 172 SER A N 1
ATOM 1352 C CA . SER A 1 172 ? -17.731 -5.197 26.375 1.00 94.31 172 SER A CA 1
ATOM 1353 C C . SER A 1 172 ? -18.164 -6.404 25.522 1.00 94.31 172 SER A C 1
ATOM 1355 O O . SER A 1 172 ? -19.315 -6.835 25.592 1.00 94.31 172 SER A O 1
ATOM 1357 N N . ARG A 1 173 ? -17.243 -6.955 24.720 1.00 93.56 173 ARG A N 1
ATOM 1358 C CA . ARG A 1 173 ? -17.418 -8.152 23.882 1.00 93.56 173 ARG A CA 1
ATOM 1359 C C . ARG A 1 173 ? -16.637 -9.358 24.416 1.00 93.56 173 ARG A C 1
ATOM 1361 O O . ARG A 1 173 ? -16.359 -10.280 23.652 1.00 93.56 173 ARG A O 1
ATOM 1368 N N . ASP A 1 174 ? -16.257 -9.328 25.694 1.00 91.56 174 ASP A N 1
ATOM 1369 C CA . ASP A 1 174 ? -15.434 -10.345 26.358 1.00 91.56 174 ASP A CA 1
ATOM 1370 C C . ASP A 1 174 ? -14.062 -10.557 25.687 1.00 91.56 174 ASP A C 1
ATOM 1372 O O . ASP A 1 174 ? -13.491 -11.646 25.742 1.00 91.56 174 ASP A O 1
ATOM 1376 N N . ILE A 1 175 ? -13.516 -9.521 25.037 1.00 93.19 175 ILE A N 1
ATOM 1377 C CA . ILE A 1 175 ? -12.178 -9.552 24.439 1.00 93.19 175 ILE A CA 1
ATOM 1378 C C . ILE A 1 175 ? -11.197 -8.875 25.399 1.00 93.19 175 ILE A C 1
ATOM 1380 O O . ILE A 1 175 ? -11.147 -7.652 25.520 1.00 93.19 175 ILE A O 1
ATOM 1384 N N . THR A 1 176 ? -10.399 -9.694 26.078 1.00 90.75 176 THR A N 1
ATOM 1385 C CA . THR A 1 176 ? -9.367 -9.289 27.046 1.00 90.75 176 THR A CA 1
ATOM 1386 C C . THR A 1 176 ? -7.972 -9.764 26.608 1.00 90.75 176 THR A C 1
ATOM 1388 O O . THR A 1 176 ? -7.859 -10.566 25.675 1.00 90.75 176 THR A O 1
ATOM 1391 N N . PRO A 1 177 ? -6.885 -9.320 27.271 1.00 89.19 177 PRO A N 1
ATOM 1392 C CA . PRO A 1 177 ? -5.519 -9.758 26.961 1.00 89.19 177 PRO A CA 1
ATOM 1393 C C . PRO A 1 177 ? -5.270 -11.278 27.042 1.00 89.19 177 PRO A C 1
ATOM 1395 O O . PRO A 1 177 ? -4.281 -11.761 26.494 1.00 89.19 177 PRO A O 1
ATOM 1398 N N . GLU A 1 178 ? -6.147 -12.035 27.704 1.00 86.25 178 GLU A N 1
ATOM 1399 C CA . GLU A 1 178 ? -6.083 -13.495 27.867 1.00 86.25 178 GLU A CA 1
ATOM 1400 C C . GLU A 1 178 ? -7.044 -14.250 26.933 1.00 86.25 178 GLU A C 1
ATOM 1402 O O . GLU A 1 178 ? -7.109 -15.480 26.966 1.00 86.25 178 GLU A O 1
ATOM 1407 N N . SER A 1 179 ? -7.823 -13.527 26.128 1.00 84.12 179 SER A N 1
ATOM 1408 C CA . SER A 1 179 ? -8.904 -14.101 25.331 1.00 84.12 179 SER A CA 1
ATOM 1409 C C . SER A 1 179 ? -8.409 -14.813 24.072 1.00 84.12 179 SER A C 1
ATOM 1411 O O . SER A 1 179 ? -7.422 -14.431 23.445 1.00 84.12 179 SER A O 1
ATOM 1413 N N . ASP A 1 180 ? -9.151 -15.843 23.666 1.00 83.75 180 ASP A N 1
ATOM 1414 C CA . ASP A 1 180 ? -8.967 -16.532 22.389 1.00 83.75 180 ASP A CA 1
ATOM 1415 C C . ASP A 1 180 ? -9.805 -15.841 21.303 1.00 83.75 180 ASP A C 1
ATOM 1417 O O . ASP A 1 180 ? -11.006 -16.093 21.164 1.00 83.75 180 ASP A O 1
ATOM 1421 N N . PHE A 1 181 ? -9.156 -14.979 20.515 1.00 85.06 181 PHE A N 1
ATOM 1422 C CA . PHE A 1 181 ? -9.823 -14.154 19.501 1.00 85.06 181 PHE A CA 1
ATOM 1423 C C . PHE A 1 181 ? -10.500 -14.958 18.382 1.00 85.06 181 PHE A C 1
ATOM 1425 O O . PHE A 1 181 ? -11.331 -14.418 17.657 1.00 85.06 181 PHE A O 1
ATOM 1432 N N . SER A 1 182 ? -10.193 -16.254 18.234 1.00 79.06 182 SER A N 1
ATOM 1433 C CA . SER A 1 182 ? -10.805 -17.099 17.199 1.00 79.06 182 SER A CA 1
ATOM 1434 C C . SER A 1 182 ? -12.292 -17.396 17.437 1.00 79.06 182 SER A C 1
ATOM 1436 O O . SER A 1 182 ? -12.982 -17.847 16.521 1.00 79.06 182 SER A O 1
ATOM 1438 N N . LYS A 1 183 ? -12.794 -17.156 18.656 1.00 77.62 183 LYS A N 1
ATOM 1439 C CA . LYS A 1 183 ? -14.167 -17.490 19.079 1.00 77.62 183 LYS A CA 1
ATOM 1440 C C . LYS A 1 183 ? -15.028 -16.270 19.386 1.00 77.62 183 LYS A C 1
ATOM 1442 O O . LYS A 1 183 ? -16.212 -16.420 19.679 1.00 77.62 183 LYS A O 1
ATOM 1447 N N . THR A 1 184 ? -14.445 -15.081 19.338 1.00 81.69 184 THR A N 1
ATOM 1448 C CA . THR A 1 184 ? -15.103 -13.831 19.713 1.00 81.69 184 THR A CA 1
ATOM 1449 C C . THR A 1 184 ? -15.501 -13.047 18.476 1.00 81.69 184 THR A C 1
ATOM 1451 O O . THR A 1 184 ? -14.752 -12.985 17.503 1.00 81.69 184 THR A O 1
ATOM 1454 N N . SER A 1 185 ? -16.670 -12.413 18.520 1.00 89.62 185 SER A N 1
ATOM 1455 C CA . SER A 1 185 ? -17.044 -11.431 17.502 1.00 89.62 185 SER A CA 1
ATOM 1456 C C . SER A 1 185 ? -16.491 -10.065 17.911 1.00 89.62 185 SER A C 1
ATOM 1458 O O . SER A 1 185 ? -16.831 -9.604 19.004 1.00 89.62 185 SER A O 1
ATOM 1460 N N . PRO A 1 186 ? -15.648 -9.423 17.085 1.00 93.81 186 PRO A N 1
ATOM 1461 C CA . PRO A 1 186 ? -15.127 -8.103 17.402 1.00 93.81 186 PRO A CA 1
ATOM 1462 C C . PRO A 1 186 ? -16.264 -7.069 17.476 1.00 93.81 186 PRO A C 1
ATOM 1464 O O . PRO A 1 186 ? -17.289 -7.238 16.804 1.00 93.81 186 PRO A O 1
ATOM 1467 N N . PRO A 1 187 ? -16.097 -6.002 18.276 1.00 96.62 187 PRO A N 1
ATOM 1468 C CA . PRO A 1 187 ? -17.048 -4.896 18.311 1.00 96.62 187 PRO A CA 1
ATOM 1469 C C . PRO A 1 187 ? -17.132 -4.182 16.955 1.00 96.62 187 PRO A C 1
ATOM 1471 O O . PRO A 1 187 ? -16.298 -4.382 16.073 1.00 96.62 187 PRO A O 1
ATOM 1474 N N . ILE A 1 188 ? -18.144 -3.336 16.790 1.00 96.00 188 ILE A N 1
ATOM 1475 C CA . ILE A 1 188 ? -18.276 -2.412 15.655 1.00 96.00 188 ILE A CA 1
ATOM 1476 C C . ILE A 1 188 ? -18.176 -0.960 16.128 1.00 96.00 188 ILE A C 1
ATOM 1478 O O . ILE A 1 188 ? -18.143 -0.674 17.324 1.00 96.00 188 ILE A O 1
ATOM 1482 N N . LEU A 1 189 ? -18.155 -0.016 15.188 1.00 96.56 189 LEU A N 1
ATOM 1483 C CA . LEU A 1 189 ? -17.966 1.398 15.506 1.00 96.56 189 LEU A CA 1
ATOM 1484 C C . LEU A 1 189 ? -19.073 1.979 16.402 1.00 96.56 189 LEU A C 1
ATOM 1486 O O . LEU A 1 189 ? -18.774 2.796 17.270 1.00 96.56 189 LEU A O 1
ATOM 1490 N N . SER A 1 190 ? -20.318 1.519 16.255 1.00 96.25 190 SER A N 1
ATOM 1491 C CA . SER A 1 190 ? -21.415 1.886 17.163 1.00 96.25 190 SER A CA 1
ATOM 1492 C C . SER A 1 190 ? -21.187 1.446 18.611 1.00 96.25 190 SER A C 1
ATOM 1494 O O . SER A 1 190 ? -21.660 2.126 19.519 1.00 96.25 190 SER A O 1
ATOM 1496 N N . ASP A 1 191 ? -20.458 0.350 18.850 1.00 97.06 191 ASP A N 1
ATOM 1497 C CA . ASP A 1 191 ? -20.128 -0.066 20.217 1.00 97.06 191 ASP A CA 1
ATOM 1498 C C . ASP A 1 191 ? -19.161 0.947 20.857 1.00 97.06 191 ASP A C 1
ATOM 1500 O O . ASP A 1 191 ? -19.367 1.362 21.996 1.00 97.06 191 ASP A O 1
ATOM 1504 N N . LEU A 1 192 ? -18.157 1.418 20.101 1.00 97.69 192 LEU A N 1
ATOM 1505 C CA . LEU A 1 192 ? -17.224 2.451 20.569 1.00 97.69 192 LEU A CA 1
ATOM 1506 C C . LEU A 1 192 ? -17.923 3.792 20.819 1.00 97.69 192 LEU A C 1
ATOM 1508 O O . LEU A 1 192 ? -17.639 4.450 21.819 1.00 97.69 192 LEU A O 1
ATOM 1512 N N . GLU A 1 193 ? -18.833 4.205 19.932 1.00 97.06 193 GLU A N 1
ATOM 1513 C CA . GLU A 1 193 ? -19.627 5.424 20.130 1.00 97.06 193 GLU A CA 1
ATOM 1514 C C . GLU A 1 193 ? -20.404 5.366 21.451 1.00 97.06 193 GLU A C 1
ATOM 1516 O O . GLU A 1 193 ? -20.382 6.330 22.218 1.00 97.06 193 GLU A O 1
ATOM 1521 N N . LEU A 1 194 ? -21.045 4.229 21.743 1.00 97.12 194 LEU A N 1
ATOM 1522 C CA . LEU A 1 194 ? -21.796 4.040 22.980 1.00 97.12 194 LEU A CA 1
ATOM 1523 C C . LEU A 1 194 ? -20.888 4.101 24.214 1.00 97.12 194 LEU A C 1
ATOM 1525 O O . LEU A 1 194 ? -21.255 4.731 25.205 1.00 97.12 194 LEU A O 1
ATOM 1529 N N . VAL A 1 195 ? -19.712 3.470 24.166 1.00 97.81 195 VAL A N 1
ATOM 1530 C CA . VAL A 1 195 ? -18.737 3.521 25.267 1.00 97.81 195 VAL A CA 1
ATOM 1531 C C . VAL A 1 195 ? -18.268 4.956 25.505 1.00 97.81 195 VAL A C 1
ATOM 1533 O O . VAL A 1 195 ? -18.325 5.432 26.637 1.00 97.81 195 VAL A O 1
ATOM 1536 N N . LEU A 1 196 ? -17.891 5.683 24.449 1.00 97.62 196 LEU A N 1
ATOM 1537 C CA . LEU A 1 196 ? -17.461 7.082 24.554 1.00 97.62 196 LEU A CA 1
ATOM 1538 C C . LEU A 1 196 ? -18.562 7.999 25.093 1.00 97.62 196 LEU A C 1
ATOM 1540 O O . LEU A 1 196 ? -18.276 8.873 25.903 1.00 97.62 196 LEU A O 1
ATOM 1544 N N . ALA A 1 197 ? -19.818 7.789 24.692 1.00 96.50 197 ALA A N 1
ATOM 1545 C CA . ALA A 1 197 ? -20.946 8.593 25.161 1.00 96.50 197 ALA A CA 1
ATOM 1546 C C . ALA A 1 197 ? -21.230 8.433 26.666 1.00 96.50 197 ALA A C 1
ATOM 1548 O O . ALA A 1 197 ? -21.856 9.307 27.261 1.00 96.50 197 ALA A O 1
ATOM 1549 N N . ASN A 1 198 ? -20.792 7.325 27.274 1.00 95.75 198 ASN A N 1
ATOM 1550 C CA . ASN A 1 198 ? -20.950 7.048 28.704 1.00 95.75 198 ASN A CA 1
ATOM 1551 C C . ASN A 1 198 ? -19.654 7.267 29.508 1.00 95.75 198 ASN A C 1
ATOM 1553 O O . ASN A 1 198 ? -19.648 7.051 30.721 1.00 95.75 198 ASN A O 1
ATOM 1557 N N . MET A 1 199 ? -18.563 7.674 28.854 1.00 95.31 199 MET A N 1
ATOM 1558 C CA . MET A 1 199 ? -17.269 7.921 29.483 1.00 95.31 199 MET A CA 1
ATOM 1559 C C . MET A 1 199 ? -17.106 9.413 29.785 1.00 95.31 199 MET A C 1
ATOM 1561 O O . MET A 1 199 ? -17.368 10.255 28.931 1.00 95.31 199 MET A O 1
ATOM 1565 N N . GLU A 1 200 ? -16.640 9.744 30.990 1.00 93.88 200 GLU A N 1
ATOM 1566 C CA . GLU A 1 200 ? -16.371 11.132 31.385 1.00 93.88 200 GLU A CA 1
ATOM 1567 C C . GLU A 1 200 ? -15.341 11.776 30.438 1.00 93.88 200 GLU A C 1
ATOM 1569 O O . GLU A 1 200 ? -14.225 11.271 30.294 1.00 93.88 200 GLU A O 1
ATOM 1574 N N . GLY A 1 201 ? -15.728 12.872 29.773 1.00 92.44 201 GLY A N 1
ATOM 1575 C CA . GLY A 1 201 ? -14.905 13.582 28.786 1.00 92.44 201 GLY A CA 1
ATOM 1576 C C . GLY A 1 201 ? -14.964 13.004 27.363 1.00 92.44 201 GLY A C 1
ATOM 1577 O O . GLY A 1 201 ? -14.382 13.578 26.440 1.00 92.44 201 GLY A O 1
ATOM 1578 N N . GLY A 1 202 ? -15.662 11.882 27.153 1.00 95.06 202 GLY A N 1
ATOM 1579 C CA . GLY A 1 202 ? -15.806 11.216 25.855 1.00 95.06 202 GLY A CA 1
ATOM 1580 C C . GLY A 1 202 ? -16.908 11.790 24.958 1.00 95.06 202 GLY A C 1
ATOM 1581 O O . GLY A 1 202 ? -16.987 11.437 23.779 1.00 95.06 202 GLY A O 1
ATOM 1582 N N . GLU A 1 203 ? -17.738 12.706 25.462 1.00 95.56 203 GLU A N 1
ATOM 1583 C CA . GLU A 1 203 ? -18.959 13.170 24.796 1.00 95.56 203 GLU A CA 1
ATOM 1584 C C . GLU A 1 203 ? -18.671 13.862 23.455 1.00 95.56 203 GLU A C 1
ATOM 1586 O O . GLU A 1 203 ? -19.367 13.633 22.462 1.00 95.56 203 GLU A O 1
ATOM 1591 N N . SER A 1 204 ? -17.607 14.669 23.401 1.00 94.88 204 SER A N 1
ATOM 1592 C CA . SER A 1 204 ? -17.156 15.343 22.173 1.00 94.88 204 SER A CA 1
ATOM 1593 C C . SER A 1 204 ? -16.723 14.338 21.097 1.00 94.88 204 SER A C 1
ATOM 1595 O O . SER A 1 204 ? -17.089 14.465 19.923 1.00 94.88 204 SER A O 1
ATOM 1597 N N . LEU A 1 205 ? -15.979 13.298 21.492 1.00 96.56 205 LEU A N 1
ATOM 1598 C CA . LEU A 1 205 ? -15.521 12.246 20.584 1.00 96.56 205 LEU A CA 1
ATOM 1599 C C . LEU A 1 205 ? -16.695 11.412 20.070 1.00 96.56 205 LEU A C 1
ATOM 1601 O O . LEU A 1 205 ? -16.786 11.185 18.863 1.00 96.56 205 LEU A O 1
ATOM 1605 N N . ALA A 1 206 ? -17.627 11.032 20.949 1.00 96.62 206 ALA A N 1
ATOM 1606 C CA . ALA A 1 206 ? -18.853 10.334 20.568 1.00 96.62 206 ALA A CA 1
ATOM 1607 C C . ALA A 1 206 ? -19.665 11.148 19.546 1.00 96.62 206 ALA A C 1
ATOM 1609 O O . ALA A 1 206 ? -20.049 10.635 18.494 1.00 96.62 206 ALA A O 1
ATOM 1610 N N . GLN A 1 207 ? -19.846 12.452 19.789 1.00 94.62 207 GLN A N 1
ATOM 1611 C CA . GLN A 1 207 ? -20.570 13.332 18.871 1.00 94.62 207 GLN A CA 1
ATOM 1612 C C . GLN A 1 207 ? -19.906 13.415 17.486 1.00 94.62 207 GLN A C 1
ATOM 1614 O O . GLN A 1 207 ? -20.606 13.403 16.470 1.00 94.62 207 GLN A O 1
ATOM 1619 N N . ARG A 1 208 ? -18.569 13.482 17.420 1.00 94.31 208 ARG A N 1
ATOM 1620 C CA . ARG A 1 208 ? -17.821 13.482 16.148 1.00 94.31 208 ARG A CA 1
ATOM 1621 C C . ARG A 1 208 ? -17.911 12.128 15.438 1.00 94.31 208 ARG A C 1
ATOM 1623 O O . ARG A 1 208 ? -18.065 12.095 14.215 1.00 94.31 208 ARG A O 1
ATOM 1630 N N . LEU A 1 209 ? -17.863 11.023 16.186 1.00 94.88 209 LEU A N 1
ATOM 1631 C CA . LEU A 1 209 ? -17.989 9.667 15.645 1.00 94.88 209 LEU A CA 1
ATOM 1632 C C . LEU A 1 209 ? -19.372 9.370 15.078 1.00 94.88 209 LEU A C 1
ATOM 1634 O O . LEU A 1 209 ? -19.461 8.613 14.113 1.00 94.88 209 LEU A O 1
ATOM 1638 N N . ARG A 1 210 ? -20.425 10.027 15.577 1.00 93.81 210 ARG A N 1
ATOM 1639 C CA . ARG A 1 210 ? -21.799 9.845 15.090 1.00 93.81 210 ARG A CA 1
ATOM 1640 C C . ARG A 1 210 ? -21.947 10.015 13.574 1.00 93.81 210 ARG A C 1
ATOM 1642 O O . ARG A 1 210 ? -22.779 9.368 12.937 1.00 93.81 210 ARG A O 1
ATOM 1649 N N . LYS A 1 211 ? -21.092 10.841 12.954 1.00 91.75 211 LYS A N 1
ATOM 1650 C CA . LYS A 1 211 ? -21.023 11.015 11.490 1.00 91.75 211 LYS A CA 1
ATOM 1651 C C . LYS A 1 211 ? -20.720 9.702 10.744 1.00 91.75 211 LYS A C 1
ATOM 1653 O O . LYS A 1 211 ? -21.185 9.530 9.618 1.00 91.75 211 LYS A O 1
ATOM 1658 N N . TYR A 1 212 ? -19.968 8.801 11.375 1.00 93.56 212 TYR A N 1
ATOM 1659 C CA . TYR A 1 212 ? -19.493 7.516 10.855 1.00 93.56 212 TYR A CA 1
ATOM 1660 C C . TYR A 1 212 ? -20.317 6.305 11.312 1.00 93.56 212 TYR A C 1
ATOM 1662 O O . TYR A 1 212 ? -20.033 5.193 10.875 1.00 93.56 212 TYR A O 1
ATOM 1670 N N . THR A 1 213 ? -21.306 6.480 12.187 1.00 93.31 213 THR A N 1
ATOM 1671 C CA . THR A 1 213 ? -22.152 5.384 12.692 1.00 93.31 213 THR A CA 1
ATOM 1672 C C . THR A 1 213 ? -23.595 5.511 12.222 1.00 93.31 213 THR A C 1
ATOM 1674 O O . THR A 1 213 ? -24.143 4.547 11.693 1.00 93.31 213 THR A O 1
ATOM 1677 N N . GLU A 1 214 ? -24.181 6.704 12.351 1.00 89.19 214 GLU A N 1
ATOM 1678 C CA . GLU A 1 214 ? -25.560 7.029 11.951 1.00 89.19 214 GLU A CA 1
ATOM 1679 C C . GLU A 1 214 ? -25.621 8.103 10.853 1.00 89.19 214 GLU A C 1
ATOM 1681 O O . GLU A 1 214 ? -26.652 8.296 10.207 1.00 89.19 214 GLU A O 1
ATOM 1686 N N . GLY A 1 215 ? -24.528 8.843 10.661 1.00 84.50 215 GLY A N 1
ATOM 1687 C CA . GLY A 1 215 ? -24.459 9.962 9.732 1.00 84.50 215 GLY A CA 1
ATOM 1688 C C . GLY A 1 215 ? -24.183 9.571 8.281 1.00 84.50 215 GLY A C 1
ATOM 1689 O O . GLY A 1 215 ? -24.257 8.415 7.864 1.00 84.50 215 GLY A O 1
ATOM 1690 N N . THR A 1 216 ? -23.809 10.577 7.489 1.00 85.94 216 THR A N 1
ATOM 1691 C CA . THR A 1 216 ? -23.564 10.437 6.045 1.00 85.94 216 THR A CA 1
ATOM 1692 C C . THR A 1 216 ? -22.423 9.479 5.700 1.00 85.94 216 THR A C 1
ATOM 1694 O O . THR A 1 216 ? -22.327 9.059 4.551 1.00 85.94 216 THR A O 1
ATOM 1697 N N . TRP A 1 217 ? -21.558 9.133 6.659 1.00 88.69 217 TRP A N 1
ATOM 1698 C CA . TRP A 1 217 ? -20.384 8.281 6.449 1.00 88.69 217 TRP A CA 1
ATOM 1699 C C . TRP A 1 217 ? -20.524 6.862 7.026 1.00 88.69 217 TRP A C 1
ATOM 1701 O O . TRP A 1 217 ? -19.569 6.089 6.989 1.00 88.69 217 TRP A O 1
ATOM 1711 N N . ALA A 1 218 ? -21.712 6.492 7.514 1.00 84.06 218 ALA A N 1
ATOM 1712 C CA . ALA A 1 218 ? -21.968 5.231 8.214 1.00 84.06 218 ALA A CA 1
ATOM 1713 C C . ALA A 1 218 ? -21.706 3.945 7.412 1.00 84.06 218 ALA A C 1
ATOM 1715 O O . ALA A 1 218 ? -21.410 2.894 7.980 1.00 84.06 218 ALA A O 1
ATOM 1716 N N . GLY A 1 219 ? -21.821 4.015 6.085 1.00 80.38 219 GLY A N 1
ATOM 1717 C CA . GLY A 1 219 ? -22.005 2.828 5.254 1.00 80.38 219 GLY A CA 1
ATOM 1718 C C . GLY A 1 219 ? -20.802 1.894 5.105 1.00 80.38 219 GLY A C 1
ATOM 1719 O O . GLY A 1 219 ? -21.010 0.724 4.812 1.00 80.38 219 GLY A O 1
ATOM 1720 N N . PHE A 1 220 ? -19.558 2.347 5.302 1.00 86.25 220 PHE A N 1
ATOM 1721 C CA . PHE A 1 220 ? -18.380 1.531 4.943 1.00 86.25 220 PHE A CA 1
ATOM 1722 C C . PHE A 1 220 ? -17.631 0.898 6.126 1.00 86.25 220 PHE A C 1
ATOM 1724 O O . PHE A 1 220 ? -17.007 -0.146 5.940 1.00 86.25 220 PHE A O 1
ATOM 1731 N N . ILE A 1 221 ? -17.683 1.513 7.315 1.00 90.69 221 ILE A N 1
ATOM 1732 C CA . ILE A 1 221 ? -16.805 1.179 8.453 1.00 90.69 221 ILE A CA 1
ATOM 1733 C C . ILE A 1 221 ? -17.548 0.578 9.659 1.00 90.69 221 ILE A C 1
ATOM 1735 O O . ILE A 1 221 ? -16.944 -0.117 10.471 1.00 90.69 221 ILE A O 1
ATOM 1739 N N . ASN A 1 222 ? -18.859 0.809 9.781 1.00 94.31 222 ASN A N 1
ATOM 1740 C CA . ASN A 1 222 ? -19.669 0.365 10.920 1.00 94.31 222 ASN A CA 1
ATOM 1741 C C . ASN A 1 222 ? -20.403 -0.963 10.645 1.00 94.31 222 ASN A C 1
ATOM 1743 O O . ASN A 1 222 ? -21.606 -1.087 10.870 1.00 94.31 222 ASN A O 1
ATOM 1747 N N . GLN A 1 223 ? -19.702 -1.941 10.070 1.00 94.00 223 GLN A N 1
ATOM 1748 C CA . GLN A 1 223 ? -20.257 -3.245 9.697 1.00 94.00 223 GLN A CA 1
ATOM 1749 C C . GLN A 1 223 ? -19.211 -4.350 9.895 1.00 94.00 223 GLN A C 1
ATOM 1751 O O . GLN A 1 223 ? -18.016 -4.075 9.766 1.00 94.00 223 GLN A O 1
ATOM 1756 N N . PRO A 1 224 ? -19.628 -5.604 10.154 1.00 94.50 224 PRO A N 1
ATOM 1757 C CA . PRO A 1 224 ? -18.716 -6.743 10.164 1.00 94.50 224 PRO A CA 1
ATOM 1758 C C . PRO A 1 224 ? -17.997 -6.916 8.822 1.00 94.50 224 PRO A C 1
ATOM 1760 O O . PRO A 1 224 ? -18.585 -6.715 7.755 1.00 94.50 224 PRO A O 1
ATOM 1763 N N . THR A 1 225 ? -16.738 -7.353 8.869 1.00 94.94 225 THR A N 1
ATOM 1764 C CA . THR A 1 225 ? -15.962 -7.657 7.663 1.00 94.94 225 THR A CA 1
ATOM 1765 C C . THR A 1 225 ? -16.610 -8.770 6.851 1.00 94.94 225 THR A C 1
ATOM 1767 O O . THR A 1 225 ? -16.959 -9.824 7.381 1.00 94.94 225 THR A O 1
ATOM 1770 N N . ASN A 1 226 ? -16.721 -8.567 5.539 1.00 94.69 226 ASN A N 1
ATOM 1771 C CA . ASN A 1 226 ? -17.242 -9.575 4.609 1.00 94.69 226 ASN A CA 1
ATOM 1772 C C . ASN A 1 226 ? -16.388 -9.745 3.341 1.00 94.69 226 ASN A C 1
ATOM 1774 O O . ASN A 1 226 ? -16.838 -10.308 2.340 1.00 94.69 226 ASN A O 1
ATOM 1778 N N . VAL A 1 227 ? -15.151 -9.257 3.392 1.00 94.62 227 VAL A N 1
ATOM 1779 C CA . VAL A 1 227 ? -14.140 -9.407 2.345 1.00 94.62 227 VAL A CA 1
ATOM 1780 C C . VAL A 1 227 ? -13.067 -10.400 2.786 1.00 94.62 227 VAL A C 1
ATOM 1782 O O . VAL A 1 227 ? -12.881 -10.650 3.975 1.00 94.62 227 VAL A O 1
ATOM 1785 N N . ASP A 1 228 ? -12.344 -10.972 1.825 1.00 90.38 228 ASP A N 1
ATOM 1786 C CA . ASP A 1 228 ? -11.234 -11.879 2.109 1.00 90.38 228 ASP A CA 1
ATOM 1787 C C . ASP A 1 228 ? -10.096 -11.721 1.096 1.00 90.38 228 ASP A C 1
ATOM 1789 O O . ASP A 1 228 ? -10.294 -11.259 -0.027 1.00 90.38 228 ASP A O 1
ATOM 1793 N N . VAL A 1 229 ? -8.893 -12.146 1.487 1.00 91.25 229 VAL A N 1
ATOM 1794 C CA . VAL A 1 229 ? -7.688 -12.107 0.640 1.00 91.25 229 VAL A CA 1
ATOM 1795 C C . VAL A 1 229 ? -7.198 -13.512 0.255 1.00 91.25 229 VAL A C 1
ATOM 1797 O O . VAL A 1 229 ? -5.998 -13.794 0.247 1.00 91.25 229 VAL A O 1
ATOM 1800 N N . ASN A 1 230 ? -8.125 -14.441 -0.025 1.00 88.31 230 ASN A N 1
ATOM 1801 C CA . ASN A 1 230 ? -7.793 -15.856 -0.277 1.00 88.31 230 ASN A CA 1
ATOM 1802 C C . ASN A 1 230 ? -7.466 -16.209 -1.740 1.00 88.31 230 ASN A C 1
ATOM 1804 O O . ASN A 1 230 ? -7.105 -17.353 -2.022 1.00 88.31 230 ASN A O 1
ATOM 1808 N N . LYS A 1 231 ? -7.584 -15.261 -2.675 1.00 94.69 231 LYS A N 1
ATOM 1809 C CA . LYS A 1 231 ? -7.206 -15.458 -4.083 1.00 94.69 231 LYS A CA 1
ATOM 1810 C C . LYS A 1 231 ? -5.802 -14.938 -4.363 1.00 94.69 231 LYS A C 1
ATOM 1812 O O . LYS A 1 231 ? -5.275 -14.119 -3.619 1.00 94.69 231 LYS A O 1
ATOM 1817 N N . LYS A 1 232 ? -5.228 -15.407 -5.477 1.00 95.62 232 LYS A N 1
ATOM 1818 C CA . LYS A 1 232 ? -3.905 -14.969 -5.934 1.00 95.62 232 LYS A CA 1
ATOM 1819 C C . LYS A 1 232 ? -3.859 -13.479 -6.251 1.00 95.62 232 LYS A C 1
ATOM 1821 O O . LYS A 1 232 ? -2.848 -12.861 -5.974 1.00 95.62 232 LYS A O 1
ATOM 1826 N N . LEU A 1 233 ? -4.927 -12.910 -6.810 1.00 98.38 233 LEU A N 1
ATOM 1827 C CA . LEU A 1 233 ? -5.070 -11.467 -6.995 1.00 98.38 233 LEU A CA 1
ATOM 1828 C C . LEU A 1 233 ? -6.329 -10.988 -6.277 1.00 98.38 233 LEU A C 1
ATOM 1830 O O . LEU A 1 233 ? -7.415 -11.518 -6.526 1.00 98.38 233 LEU A O 1
ATOM 1834 N N . VAL A 1 234 ? -6.180 -9.989 -5.412 1.00 98.25 234 VAL A N 1
ATOM 1835 C CA . VAL A 1 234 ? -7.295 -9.282 -4.773 1.00 98.25 234 VAL A CA 1
ATOM 1836 C C . VAL A 1 234 ? -7.109 -7.785 -4.950 1.00 98.25 234 VAL A C 1
ATOM 1838 O O . VAL A 1 234 ? -6.056 -7.248 -4.628 1.00 98.25 234 VAL A O 1
ATOM 1841 N N . VAL A 1 235 ? -8.129 -7.112 -5.466 1.00 98.38 235 VAL A N 1
ATOM 1842 C CA . VAL A 1 235 ? -8.127 -5.671 -5.707 1.00 98.38 235 VAL A CA 1
ATOM 1843 C C . VAL A 1 235 ? -9.185 -5.031 -4.821 1.00 98.38 235 VAL A C 1
ATOM 1845 O O . VAL A 1 235 ? -10.355 -5.400 -4.892 1.00 98.38 235 VAL A O 1
ATOM 1848 N N . PHE A 1 236 ? -8.778 -4.069 -4.004 1.00 98.31 236 PHE A N 1
ATOM 1849 C CA . PHE A 1 236 ? -9.664 -3.189 -3.257 1.00 98.31 236 PHE A CA 1
ATOM 1850 C C . PHE A 1 236 ? -9.711 -1.842 -3.958 1.00 98.31 236 PHE A C 1
ATOM 1852 O O . PHE A 1 236 ? -8.711 -1.127 -3.986 1.00 98.31 236 PHE A O 1
ATOM 1859 N N . SER A 1 237 ? -10.858 -1.483 -4.521 1.00 97.19 237 SER A N 1
ATOM 1860 C CA . SER A 1 237 ? -11.031 -0.175 -5.131 1.00 97.19 237 SER A CA 1
ATOM 1861 C C . SER A 1 237 ? -11.626 0.822 -4.155 1.00 97.19 237 SER A C 1
ATOM 1863 O O . SER A 1 237 ? -12.588 0.508 -3.462 1.00 97.19 237 SER A O 1
ATOM 1865 N N . VAL A 1 238 ? -11.066 2.029 -4.131 1.00 96.56 238 VAL A N 1
ATOM 1866 C CA . VAL A 1 238 ? -11.572 3.172 -3.349 1.00 96.56 238 VAL A CA 1
ATOM 1867 C C . VAL A 1 238 ? -11.996 4.330 -4.257 1.00 96.56 238 VAL A C 1
ATOM 1869 O O . VAL A 1 238 ? -12.126 5.466 -3.811 1.00 96.56 238 VAL A O 1
ATOM 1872 N N . ARG A 1 239 ? -12.207 4.060 -5.552 1.00 95.25 239 ARG A N 1
ATOM 1873 C CA . ARG A 1 239 ? -12.537 5.087 -6.550 1.00 95.25 239 ARG A CA 1
ATOM 1874 C C . ARG A 1 239 ? -13.830 5.820 -6.221 1.00 95.25 239 ARG A C 1
ATOM 1876 O O . ARG A 1 239 ? -13.877 7.046 -6.281 1.00 95.25 239 ARG A O 1
ATOM 1883 N N . ASP A 1 240 ? -14.856 5.056 -5.856 1.00 94.00 240 ASP A N 1
ATOM 1884 C CA . ASP A 1 240 ? -16.193 5.568 -5.546 1.00 94.00 240 ASP A CA 1
ATOM 1885 C C . ASP A 1 240 ? -16.292 6.086 -4.090 1.00 94.00 240 ASP A C 1
ATOM 1887 O O . ASP A 1 240 ? -17.389 6.296 -3.575 1.00 94.00 240 ASP A O 1
ATOM 1891 N N . MET A 1 241 ? -15.154 6.248 -3.405 1.00 94.44 241 MET A N 1
ATOM 1892 C CA . MET A 1 241 ? -15.062 6.857 -2.081 1.00 94.44 241 MET A CA 1
ATOM 1893 C C . MET A 1 241 ? -14.810 8.363 -2.201 1.00 94.44 241 MET A C 1
ATOM 1895 O O . MET A 1 241 ? -13.998 8.793 -3.024 1.00 94.44 241 MET A O 1
ATOM 1899 N N . GLU A 1 242 ? -15.456 9.139 -1.330 1.00 92.56 242 GLU A N 1
ATOM 1900 C CA . GLU A 1 242 ? -15.214 10.578 -1.183 1.00 92.56 242 GLU A CA 1
ATOM 1901 C C . GLU A 1 242 ? -13.750 10.864 -0.824 1.00 92.56 242 GLU A C 1
ATOM 1903 O O . GLU A 1 242 ? -13.145 10.131 -0.037 1.00 92.56 242 GLU A O 1
ATOM 1908 N N . ASP A 1 243 ? -13.187 11.954 -1.350 1.00 91.31 243 ASP A N 1
ATOM 1909 C CA . ASP A 1 243 ? -11.767 12.300 -1.176 1.00 91.31 243 ASP A CA 1
ATOM 1910 C C . ASP A 1 243 ? -11.341 12.396 0.295 1.00 91.31 243 ASP A C 1
ATOM 1912 O O . ASP A 1 243 ? -10.248 11.955 0.655 1.00 91.31 243 ASP A O 1
ATOM 1916 N N . GLU A 1 244 ? -12.219 12.914 1.157 1.00 90.56 244 GLU A N 1
ATOM 1917 C CA . GLU A 1 244 ? -11.993 13.011 2.606 1.00 90.56 244 GLU A CA 1
ATOM 1918 C C . GLU A 1 244 ? -11.902 11.633 3.285 1.00 90.56 244 GLU A C 1
ATOM 1920 O O . GLU A 1 244 ? 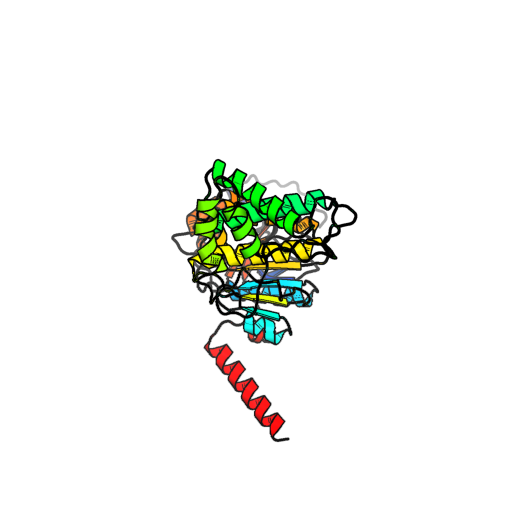-11.219 11.476 4.294 1.00 90.56 244 GLU A O 1
ATOM 1925 N N . LEU A 1 245 ? -12.557 10.614 2.719 1.00 93.25 245 LEU A N 1
ATOM 1926 C CA . LEU A 1 245 ? -12.616 9.259 3.265 1.00 93.25 245 LEU A CA 1
ATOM 1927 C C . LEU A 1 245 ? -11.585 8.307 2.649 1.00 93.25 245 LEU A C 1
ATOM 1929 O O . LEU A 1 245 ? -11.318 7.247 3.218 1.00 93.25 245 LEU A O 1
ATOM 1933 N N . ARG A 1 246 ? -10.972 8.661 1.512 1.00 94.50 246 ARG A N 1
ATOM 1934 C CA . ARG A 1 246 ? -9.967 7.818 0.841 1.00 94.50 246 ARG A CA 1
ATOM 1935 C C . ARG A 1 246 ? -8.783 7.452 1.745 1.00 94.50 246 ARG A C 1
ATOM 1937 O O . ARG A 1 246 ? -8.486 6.260 1.819 1.00 94.50 246 ARG A O 1
ATOM 1944 N N . PRO A 1 247 ? -8.139 8.380 2.485 1.00 94.88 247 PRO A N 1
ATOM 1945 C CA . PRO A 1 247 ? -7.052 8.014 3.398 1.00 94.88 247 PRO A CA 1
ATOM 1946 C C . PRO A 1 247 ? -7.494 7.008 4.468 1.00 94.88 247 PRO A C 1
ATOM 1948 O O . PRO A 1 247 ? -6.761 6.067 4.764 1.00 94.88 247 PRO A O 1
ATOM 1951 N N . ILE A 1 248 ? -8.716 7.163 4.992 1.00 95.44 248 ILE A N 1
ATOM 1952 C CA . ILE A 1 248 ? -9.308 6.278 6.007 1.00 95.44 248 ILE A CA 1
ATOM 1953 C C . ILE A 1 248 ? -9.538 4.881 5.415 1.00 95.44 248 ILE A C 1
ATOM 1955 O O . ILE A 1 248 ? -9.139 3.882 6.011 1.00 95.44 248 ILE A O 1
ATOM 1959 N N . ALA A 1 249 ? -10.122 4.798 4.216 1.00 96.00 249 ALA A N 1
ATOM 1960 C CA . ALA A 1 249 ? -10.357 3.533 3.525 1.00 96.00 249 ALA A CA 1
ATOM 1961 C C . ALA A 1 249 ? -9.044 2.806 3.191 1.00 96.00 249 ALA A C 1
ATOM 1963 O O . ALA A 1 249 ? -8.922 1.609 3.447 1.00 96.00 249 ALA A O 1
ATOM 1964 N N . ILE A 1 250 ? -8.036 3.518 2.674 1.00 97.12 250 ILE A N 1
ATOM 1965 C CA . ILE A 1 250 ? -6.720 2.941 2.366 1.00 97.12 250 ILE A CA 1
ATOM 1966 C C . ILE A 1 250 ? -6.049 2.435 3.650 1.00 97.12 250 ILE A C 1
ATOM 1968 O O . ILE A 1 250 ? -5.558 1.306 3.668 1.00 97.12 250 ILE A O 1
ATOM 1972 N N . TYR A 1 251 ? -6.067 3.221 4.733 1.00 97.06 251 TYR A N 1
ATOM 1973 C CA . TYR A 1 251 ? -5.538 2.801 6.035 1.00 97.06 251 TYR A CA 1
ATOM 1974 C C . TYR A 1 251 ? -6.200 1.501 6.499 1.00 97.06 251 TYR A C 1
ATOM 1976 O O . TYR A 1 251 ? -5.515 0.532 6.829 1.00 97.06 251 TYR A O 1
ATOM 1984 N N . LEU A 1 252 ? -7.533 1.466 6.472 1.00 96.00 252 LEU A N 1
ATOM 1985 C CA . LEU A 1 252 ? -8.349 0.326 6.877 1.00 96.00 252 LEU A CA 1
ATOM 1986 C C . LEU A 1 252 ? -8.030 -0.935 6.060 1.00 96.00 252 LEU A C 1
ATOM 1988 O O . LEU A 1 252 ? -7.844 -2.009 6.632 1.00 96.00 252 LEU A O 1
ATOM 1992 N N . ILE A 1 253 ? -7.903 -0.806 4.736 1.00 97.06 253 ILE A N 1
ATOM 1993 C CA . ILE A 1 253 ? -7.541 -1.920 3.850 1.00 97.06 253 ILE A CA 1
ATOM 1994 C C . ILE A 1 253 ? -6.133 -2.430 4.174 1.00 97.06 253 ILE A C 1
ATOM 1996 O O . ILE A 1 253 ? -5.947 -3.635 4.339 1.00 97.06 253 ILE A O 1
ATOM 2000 N N . ILE A 1 254 ? -5.137 -1.545 4.304 1.00 97.25 254 ILE A N 1
ATOM 2001 C CA . ILE A 1 254 ? -3.764 -1.948 4.651 1.00 97.25 254 ILE A CA 1
ATOM 2002 C C . ILE A 1 254 ? -3.736 -2.632 6.021 1.00 97.25 254 ILE A C 1
ATOM 2004 O O . ILE A 1 254 ? -3.054 -3.645 6.178 1.00 97.25 254 ILE A O 1
ATOM 2008 N N . HIS A 1 255 ? -4.490 -2.121 6.995 1.00 95.31 255 HIS A N 1
ATOM 2009 C CA . HIS A 1 255 ? -4.607 -2.717 8.322 1.00 95.31 255 HIS A CA 1
ATOM 2010 C C . HIS A 1 255 ? -5.203 -4.131 8.266 1.00 95.31 255 HIS A C 1
ATOM 2012 O O . HIS A 1 255 ? -4.619 -5.073 8.808 1.00 95.31 255 HIS A O 1
ATOM 2018 N N . HIS A 1 256 ? -6.301 -4.316 7.530 1.00 94.81 256 HIS A N 1
ATOM 2019 C CA . HIS A 1 256 ? -6.902 -5.630 7.306 1.00 94.81 256 HIS A CA 1
ATOM 2020 C C . HIS A 1 256 ? -5.923 -6.598 6.623 1.00 94.81 256 HIS A C 1
ATOM 2022 O O . HIS A 1 256 ? -5.714 -7.720 7.091 1.00 94.81 256 HIS A O 1
ATOM 2028 N N . VAL A 1 257 ? -5.246 -6.150 5.560 1.00 94.81 257 VAL A N 1
ATOM 2029 C CA . VAL A 1 257 ? -4.223 -6.945 4.863 1.00 94.81 257 VAL A CA 1
ATOM 2030 C C . VAL A 1 257 ? -3.089 -7.327 5.810 1.00 94.81 257 VAL A C 1
ATOM 2032 O O . VAL A 1 257 ? -2.646 -8.476 5.802 1.00 94.81 257 VAL A O 1
ATOM 2035 N N . TRP A 1 258 ? -2.636 -6.399 6.653 1.00 93.56 258 TRP A N 1
ATOM 2036 C CA . TRP A 1 258 ? -1.594 -6.651 7.641 1.00 93.56 258 TRP A CA 1
ATOM 2037 C C . TRP A 1 258 ? -1.997 -7.751 8.627 1.00 93.56 258 TRP A C 1
ATOM 2039 O O . TRP A 1 258 ? -1.212 -8.668 8.877 1.00 93.56 258 TRP A O 1
ATOM 2049 N N . ASN A 1 259 ? -3.234 -7.717 9.125 1.00 90.25 259 ASN A N 1
ATOM 2050 C CA . ASN A 1 259 ? -3.764 -8.742 10.022 1.00 90.25 259 ASN A CA 1
ATOM 2051 C C . ASN A 1 259 ? -3.799 -10.125 9.355 1.00 90.25 259 ASN A C 1
ATOM 2053 O O . ASN A 1 259 ? -3.359 -11.105 9.958 1.00 90.25 259 ASN A O 1
ATOM 2057 N N . VAL A 1 260 ? -4.187 -10.211 8.080 1.00 89.31 260 VAL A N 1
ATOM 2058 C CA . VAL A 1 260 ? -4.197 -11.495 7.359 1.00 89.31 260 VAL A CA 1
ATOM 2059 C C . VAL A 1 260 ? -2.788 -11.995 7.006 1.00 89.31 260 VAL A C 1
ATOM 2061 O O . VAL A 1 260 ? -2.505 -13.194 7.077 1.00 89.31 260 VAL A O 1
ATOM 2064 N N . VAL A 1 261 ? -1.875 -11.100 6.624 1.00 89.31 261 VAL A N 1
ATOM 2065 C CA . VAL A 1 261 ? -0.490 -11.449 6.261 1.00 89.31 261 VAL A CA 1
ATOM 2066 C C . VAL A 1 261 ? 0.259 -12.054 7.447 1.00 89.31 261 VAL A C 1
ATOM 2068 O O . VAL A 1 261 ? 0.996 -13.025 7.263 1.00 89.31 261 VAL A O 1
ATOM 2071 N N . ARG A 1 262 ? 0.058 -11.514 8.658 1.00 86.94 262 ARG A N 1
ATOM 2072 C CA . ARG A 1 262 ? 0.723 -12.005 9.874 1.00 86.94 262 ARG A CA 1
ATOM 2073 C C . ARG A 1 262 ? 0.383 -13.461 10.196 1.00 86.94 262 ARG A C 1
ATOM 2075 O O . ARG A 1 262 ? 1.259 -14.175 10.685 1.00 86.94 262 ARG A O 1
ATOM 2082 N N . ALA A 1 263 ? -0.832 -13.902 9.872 1.00 82.44 263 ALA A N 1
ATOM 2083 C CA . ALA A 1 263 ? -1.326 -15.238 10.196 1.00 82.44 263 ALA A CA 1
ATOM 2084 C C . ALA A 1 263 ? -0.715 -16.359 9.334 1.00 82.44 263 ALA A C 1
ATOM 2086 O O . ALA A 1 263 ? -0.537 -17.473 9.813 1.00 82.44 263 ALA A O 1
ATOM 2087 N N . VAL A 1 264 ? -0.378 -16.093 8.065 1.00 83.62 264 VAL A N 1
ATOM 2088 C CA . VAL A 1 264 ? 0.124 -17.126 7.137 1.00 83.62 264 VAL A CA 1
ATOM 2089 C C . VAL A 1 264 ? 1.328 -16.608 6.365 1.00 83.62 264 VAL A C 1
ATOM 2091 O O . VAL A 1 264 ? 1.186 -15.697 5.547 1.00 83.62 264 VAL A O 1
ATOM 2094 N N . LEU A 1 265 ? 2.493 -17.232 6.551 1.00 87.31 265 LEU A N 1
ATOM 2095 C CA . LEU A 1 265 ? 3.711 -16.913 5.802 1.00 87.31 265 LEU A CA 1
ATOM 2096 C C . LEU A 1 265 ? 3.642 -17.467 4.372 1.00 87.31 265 LEU A C 1
ATOM 2098 O O . LEU A 1 265 ? 3.702 -18.673 4.151 1.00 87.31 265 LEU A O 1
ATOM 2102 N N . LYS A 1 266 ? 3.541 -16.569 3.391 1.00 92.56 266 LYS A N 1
ATOM 2103 C CA . LYS A 1 266 ? 3.680 -16.857 1.956 1.00 92.56 266 LYS A CA 1
ATOM 2104 C C . LYS A 1 266 ? 4.093 -15.587 1.215 1.00 92.56 266 LYS A C 1
ATOM 2106 O O . LYS A 1 266 ? 3.822 -14.492 1.707 1.00 92.56 266 LYS A O 1
ATOM 2111 N N . LYS A 1 267 ? 4.718 -15.739 0.041 1.00 96.19 267 LYS A N 1
ATOM 2112 C CA . LYS A 1 267 ? 5.113 -14.617 -0.827 1.00 96.19 267 LYS A CA 1
ATOM 2113 C C . LYS A 1 267 ? 3.883 -13.800 -1.208 1.00 96.19 267 LYS A C 1
ATOM 2115 O O . LYS A 1 267 ? 2.996 -14.308 -1.896 1.00 96.19 267 LYS A O 1
ATOM 2120 N N . ARG A 1 268 ? 3.844 -12.544 -0.764 1.00 97.62 268 ARG A N 1
ATOM 2121 C CA . ARG A 1 268 ? 2.800 -11.588 -1.126 1.00 97.62 268 ARG A CA 1
ATOM 2122 C C . ARG A 1 268 ? 3.383 -10.255 -1.571 1.00 97.62 268 ARG A C 1
ATOM 2124 O O . ARG A 1 268 ? 4.442 -9.850 -1.094 1.00 97.62 268 ARG A O 1
ATOM 2131 N N . LEU A 1 269 ? 2.656 -9.556 -2.429 1.00 98.31 269 LEU A N 1
ATOM 2132 C CA . LEU A 1 269 ? 2.926 -8.181 -2.830 1.00 98.31 269 LEU A CA 1
ATOM 2133 C C . LEU A 1 269 ? 1.699 -7.321 -2.513 1.00 98.31 269 LEU A C 1
ATOM 2135 O O . LEU A 1 269 ? 0.631 -7.564 -3.062 1.00 98.31 269 LEU A O 1
ATOM 2139 N N . LEU A 1 270 ? 1.848 -6.333 -1.632 1.00 98.56 270 LEU A N 1
ATOM 2140 C CA . LEU A 1 270 ? 0.845 -5.296 -1.401 1.00 98.56 270 LEU A CA 1
ATOM 2141 C C . LEU A 1 270 ? 1.202 -4.077 -2.249 1.00 98.56 270 LEU A C 1
ATOM 2143 O O . LEU A 1 270 ? 2.205 -3.415 -1.993 1.00 98.56 270 LEU A O 1
ATOM 2147 N N . VAL A 1 271 ? 0.375 -3.800 -3.246 1.00 98.62 271 VAL A N 1
ATOM 2148 C CA . VAL A 1 271 ? 0.464 -2.650 -4.138 1.00 98.62 271 VAL A CA 1
ATOM 2149 C C . VAL A 1 271 ? -0.463 -1.563 -3.609 1.00 98.62 271 VAL A C 1
ATOM 2151 O O . VAL A 1 271 ? -1.670 -1.770 -3.508 1.00 98.62 271 VAL A O 1
ATOM 2154 N N . VAL A 1 272 ? 0.101 -0.410 -3.264 1.00 98.12 272 VAL A N 1
ATOM 2155 C CA . VAL A 1 272 ? -0.643 0.784 -2.856 1.00 98.12 272 VAL A CA 1
ATOM 2156 C C . VAL A 1 272 ? -0.484 1.812 -3.967 1.00 98.12 272 VAL A C 1
ATOM 2158 O O . VAL A 1 272 ? 0.545 2.494 -4.042 1.00 98.12 272 VAL A O 1
ATOM 2161 N N . ASP A 1 273 ? -1.471 1.866 -4.861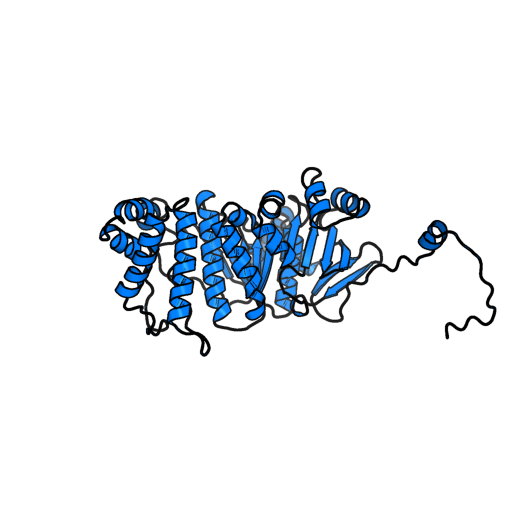 1.00 96.25 273 ASP A N 1
ATOM 2162 C CA . ASP A 1 273 ? -1.512 2.880 -5.909 1.00 96.25 273 ASP A CA 1
ATOM 2163 C C . ASP A 1 273 ? -1.986 4.220 -5.334 1.00 96.25 273 ASP A C 1
ATOM 2165 O O . ASP A 1 273 ? -2.803 4.263 -4.414 1.00 96.25 273 ASP A O 1
ATOM 2169 N N . GLU A 1 274 ? -1.409 5.308 -5.835 1.00 94.44 274 GLU A N 1
ATOM 2170 C CA . GLU A 1 274 ? -1.516 6.659 -5.272 1.00 94.44 274 GLU A CA 1
ATOM 2171 C C . GLU A 1 274 ? -1.301 6.707 -3.749 1.00 94.44 274 GLU A C 1
ATOM 2173 O O . GLU A 1 274 ? -2.080 7.269 -2.978 1.00 94.44 274 GLU A O 1
ATOM 2178 N N . ALA A 1 275 ? -0.187 6.139 -3.287 1.00 95.31 275 ALA A N 1
ATOM 2179 C CA . ALA A 1 275 ? 0.139 6.072 -1.863 1.00 95.31 275 ALA A CA 1
ATOM 2180 C C . ALA A 1 275 ? 0.283 7.455 -1.178 1.00 95.31 275 ALA A C 1
ATOM 2182 O O . ALA A 1 275 ? 0.338 7.521 0.052 1.00 95.31 275 ALA A O 1
ATOM 2183 N N . TRP A 1 276 ? 0.306 8.561 -1.939 1.00 93.38 276 TRP A N 1
ATOM 2184 C CA . TRP A 1 276 ? 0.359 9.930 -1.410 1.00 93.38 276 TRP A CA 1
ATOM 2185 C C . TRP A 1 276 ? -0.875 10.292 -0.577 1.00 93.38 276 TRP A C 1
ATOM 2187 O O . TRP A 1 276 ? -0.761 11.109 0.334 1.00 93.38 276 TRP A O 1
ATOM 2197 N N . TRP A 1 277 ? -2.020 9.625 -0.784 1.00 94.06 277 TRP A N 1
ATOM 2198 C CA . TRP A 1 277 ? -3.208 9.813 0.057 1.00 94.06 277 TRP A CA 1
ATOM 2199 C C . TRP A 1 277 ? -2.912 9.622 1.550 1.00 94.06 277 TRP A C 1
ATOM 2201 O O . TRP A 1 277 ? -3.430 10.375 2.372 1.00 94.06 277 TRP A O 1
ATOM 2211 N N . LEU A 1 278 ? -2.050 8.661 1.904 1.00 94.75 278 LEU A N 1
ATOM 2212 C CA . LEU A 1 278 ? -1.626 8.446 3.292 1.00 94.75 278 LEU A CA 1
ATOM 2213 C C . LEU A 1 278 ? -0.558 9.442 3.751 1.00 94.75 278 LEU A C 1
ATOM 2215 O O . LEU A 1 278 ? -0.466 9.726 4.943 1.00 94.75 278 LEU A O 1
ATOM 2219 N N . MET A 1 279 ? 0.218 9.994 2.818 1.00 93.81 279 MET A N 1
ATOM 2220 C CA . MET A 1 279 ? 1.298 10.940 3.110 1.00 93.81 279 MET A CA 1
ATOM 2221 C C . MET A 1 279 ? 0.789 12.327 3.523 1.00 93.81 279 MET A C 1
ATOM 2223 O O . MET A 1 279 ? 1.546 13.088 4.120 1.00 93.81 279 MET A O 1
ATOM 2227 N N . LYS A 1 280 ? -0.494 12.630 3.278 1.00 89.31 280 LYS A N 1
ATOM 2228 C CA . LYS A 1 280 ? -1.163 13.870 3.712 1.00 89.31 280 LYS A CA 1
ATOM 2229 C C . LYS A 1 280 ? -1.221 14.058 5.228 1.00 89.31 280 LYS A C 1
ATOM 2231 O O . LYS A 1 280 ? -1.403 15.180 5.690 1.00 89.31 280 LYS A O 1
ATOM 2236 N N . SER A 1 281 ? -1.123 12.972 5.994 1.00 90.75 281 SER A N 1
ATOM 2237 C CA . SER A 1 281 ? -1.187 12.992 7.458 1.00 90.75 281 SER A CA 1
ATOM 2238 C C . SER A 1 281 ? 0.039 12.315 8.055 1.00 90.75 281 SER A C 1
ATOM 2240 O O . SER A 1 281 ? 0.546 11.336 7.505 1.00 90.75 281 SER A O 1
ATOM 2242 N N . GLU A 1 282 ? 0.503 12.812 9.200 1.00 91.94 282 GLU A N 1
ATOM 2243 C CA . GLU A 1 282 ? 1.653 12.229 9.890 1.00 91.94 282 GLU A CA 1
ATOM 2244 C C . GLU A 1 282 ? 1.363 10.795 10.359 1.00 91.94 282 GLU A C 1
ATOM 2246 O O . GLU A 1 282 ? 2.179 9.901 10.130 1.00 91.94 282 GLU A O 1
ATOM 2251 N N . ASP A 1 283 ? 0.173 10.544 10.918 1.00 92.69 283 ASP A N 1
ATOM 2252 C CA . ASP A 1 283 ? -0.253 9.206 11.345 1.00 92.69 283 ASP A CA 1
ATOM 2253 C C . ASP A 1 283 ? -0.341 8.223 10.162 1.00 92.69 283 ASP A C 1
ATOM 2255 O O . ASP A 1 283 ? 0.132 7.088 10.266 1.00 92.69 283 ASP A O 1
ATOM 2259 N N . GLY A 1 284 ? -0.874 8.650 9.009 1.00 94.81 284 GLY A N 1
ATOM 2260 C CA . GLY A 1 284 ? -0.940 7.823 7.799 1.00 94.81 284 GLY A CA 1
ATOM 2261 C C . GLY A 1 284 ? 0.444 7.488 7.235 1.00 94.81 284 GLY A C 1
ATOM 2262 O O . GLY A 1 284 ? 0.726 6.329 6.913 1.00 94.81 284 GLY A O 1
ATOM 2263 N N . ALA A 1 285 ? 1.338 8.477 7.181 1.00 95.31 285 ALA A N 1
ATOM 2264 C CA . ALA A 1 285 ? 2.712 8.303 6.720 1.00 95.31 285 ALA A CA 1
ATOM 2265 C C . ALA A 1 285 ? 3.525 7.396 7.664 1.00 95.31 285 ALA A C 1
ATOM 2267 O O . ALA A 1 285 ? 4.225 6.482 7.215 1.00 95.31 285 ALA A O 1
ATOM 2268 N N . SER A 1 286 ? 3.391 7.608 8.976 1.00 95.56 286 SER A N 1
ATOM 2269 C CA . SER A 1 286 ? 4.015 6.795 10.025 1.00 95.56 286 SER A CA 1
ATOM 2270 C C . SER A 1 286 ? 3.522 5.347 9.985 1.00 95.56 286 SER A C 1
ATOM 2272 O O . SER A 1 286 ? 4.324 4.410 10.060 1.00 95.56 286 SER A O 1
ATOM 2274 N N . PHE A 1 287 ? 2.220 5.140 9.770 1.00 96.06 287 PHE A N 1
ATOM 2275 C CA . PHE A 1 287 ? 1.633 3.813 9.616 1.00 96.06 287 PHE A CA 1
ATOM 2276 C C . PHE A 1 287 ? 2.193 3.070 8.398 1.00 96.06 287 PHE A C 1
ATOM 2278 O O . PHE A 1 287 ? 2.702 1.952 8.543 1.00 96.06 287 PHE A O 1
ATOM 2285 N N . LEU A 1 288 ? 2.187 3.699 7.216 1.00 97.06 288 LEU A N 1
ATOM 2286 C CA . LEU A 1 288 ? 2.731 3.103 5.992 1.00 97.06 288 LEU A CA 1
ATOM 2287 C C . LEU A 1 288 ? 4.223 2.764 6.145 1.00 97.06 288 LEU A C 1
ATOM 2289 O O . LEU A 1 288 ? 4.664 1.674 5.768 1.00 97.06 288 LEU A O 1
ATOM 2293 N N . PHE A 1 289 ? 4.996 3.650 6.776 1.00 96.81 289 PHE A N 1
ATOM 2294 C CA . PHE A 1 289 ? 6.395 3.392 7.112 1.00 96.81 289 PHE A CA 1
ATOM 2295 C C . PHE A 1 289 ? 6.559 2.209 8.079 1.00 96.81 289 PHE A C 1
ATOM 2297 O O . PHE A 1 289 ? 7.427 1.351 7.888 1.00 96.81 289 PHE A O 1
ATOM 2304 N N . GLY A 1 290 ? 5.696 2.106 9.092 1.00 95.56 290 GLY A N 1
ATOM 2305 C CA . GLY A 1 290 ? 5.653 0.975 10.014 1.00 95.56 290 GLY A CA 1
ATOM 2306 C C . GLY A 1 290 ? 5.417 -0.364 9.307 1.00 95.56 290 GLY A C 1
ATOM 2307 O O . GLY A 1 290 ? 5.998 -1.379 9.709 1.00 95.56 290 GLY A O 1
ATOM 2308 N N . ILE A 1 291 ? 4.611 -0.385 8.241 1.00 96.00 291 ILE A N 1
ATOM 2309 C CA . ILE A 1 291 ? 4.450 -1.559 7.369 1.00 96.00 291 ILE A CA 1
ATOM 2310 C C . ILE A 1 291 ? 5.737 -1.817 6.578 1.00 96.00 291 ILE A C 1
ATOM 2312 O O . ILE A 1 291 ? 6.256 -2.934 6.634 1.00 96.00 291 ILE A O 1
ATOM 2316 N N . ALA A 1 292 ? 6.302 -0.796 5.925 1.00 96.62 292 ALA A N 1
ATOM 2317 C CA . ALA A 1 292 ? 7.518 -0.911 5.113 1.00 96.62 292 ALA A CA 1
ATOM 2318 C C . ALA A 1 292 ? 8.710 -1.516 5.883 1.00 96.62 292 ALA A C 1
ATOM 2320 O O . ALA A 1 292 ? 9.458 -2.327 5.338 1.00 96.62 292 ALA A O 1
ATOM 2321 N N . LYS A 1 293 ? 8.866 -1.194 7.175 1.00 95.88 293 LYS A N 1
ATOM 2322 C CA . LYS A 1 293 ? 9.937 -1.755 8.025 1.00 95.88 293 LYS A CA 1
ATOM 2323 C C . LYS A 1 293 ? 9.741 -3.224 8.403 1.00 95.88 293 LYS A C 1
ATOM 2325 O O . LYS A 1 293 ? 10.701 -3.894 8.786 1.00 95.88 293 LYS A O 1
ATOM 2330 N N . ARG A 1 294 ? 8.497 -3.713 8.410 1.00 93.62 294 ARG A N 1
ATOM 2331 C CA . ARG A 1 294 ? 8.136 -5.012 9.006 1.00 93.62 294 ARG A CA 1
ATOM 2332 C C . ARG A 1 294 ? 7.725 -6.056 7.974 1.00 93.62 294 ARG A C 1
ATOM 2334 O O . ARG A 1 294 ? 7.944 -7.239 8.226 1.00 93.62 294 ARG A O 1
ATOM 2341 N N . CYS A 1 295 ? 7.180 -5.643 6.832 1.00 94.50 295 CYS A N 1
ATOM 2342 C CA . CYS A 1 295 ? 6.625 -6.504 5.782 1.00 94.50 295 CYS A CA 1
ATOM 2343 C C . CYS A 1 295 ? 7.546 -7.669 5.380 1.00 94.50 295 CYS A C 1
ATOM 2345 O O . CYS A 1 295 ? 7.087 -8.811 5.296 1.00 94.50 295 CYS A O 1
ATOM 2347 N N . ARG A 1 296 ? 8.861 -7.427 5.272 1.00 94.50 296 ARG A N 1
ATOM 2348 C CA . ARG A 1 296 ? 9.862 -8.449 4.930 1.00 94.50 296 ARG A CA 1
ATOM 2349 C C . ARG A 1 296 ? 9.790 -9.679 5.838 1.00 94.50 296 ARG A C 1
ATOM 2351 O O . ARG A 1 296 ? 9.861 -10.801 5.341 1.00 94.50 296 ARG A O 1
ATOM 2358 N N . LYS A 1 297 ? 9.617 -9.487 7.154 1.00 92.81 297 LYS A N 1
ATOM 2359 C CA . LYS A 1 297 ? 9.552 -10.590 8.136 1.00 92.81 297 LYS A CA 1
ATOM 2360 C C . LYS A 1 297 ? 8.389 -11.548 7.862 1.00 92.81 297 LYS A C 1
ATOM 2362 O O . LYS A 1 297 ? 8.444 -12.701 8.270 1.00 92.81 297 LYS A O 1
ATOM 2367 N N . TYR A 1 298 ? 7.372 -11.075 7.144 1.00 93.19 298 TYR A N 1
ATOM 2368 C CA . TYR A 1 298 ? 6.161 -11.818 6.821 1.00 93.19 298 TYR A CA 1
ATOM 2369 C C . TYR A 1 298 ? 6.068 -12.223 5.345 1.00 93.19 298 TYR A C 1
ATOM 2371 O O . TYR A 1 298 ? 4.983 -12.554 4.870 1.00 93.19 298 TYR A O 1
ATOM 2379 N N . TYR A 1 299 ? 7.190 -12.204 4.609 1.00 95.19 299 TYR A N 1
ATOM 2380 C CA . TYR A 1 299 ? 7.213 -12.497 3.169 1.00 95.19 299 TYR A CA 1
ATOM 2381 C C . TYR A 1 299 ? 6.306 -11.566 2.339 1.00 95.19 299 TYR A C 1
ATOM 2383 O O . TYR A 1 299 ? 5.833 -11.931 1.261 1.00 95.19 299 TYR A O 1
ATOM 2391 N N . LEU A 1 300 ? 6.096 -10.341 2.828 1.00 97.31 300 LEU A N 1
ATOM 2392 C CA . LEU A 1 300 ? 5.342 -9.296 2.151 1.00 97.31 300 LEU A CA 1
ATOM 2393 C C . LEU A 1 300 ? 6.303 -8.265 1.550 1.00 97.31 300 LEU A C 1
ATOM 2395 O O . LEU A 1 300 ? 7.146 -7.718 2.258 1.00 97.31 300 LEU A O 1
ATOM 2399 N N . GLY A 1 301 ? 6.158 -7.984 0.257 1.00 97.75 301 GLY A N 1
ATOM 2400 C CA . GLY A 1 301 ? 6.691 -6.775 -0.367 1.00 97.75 301 GLY A CA 1
ATOM 2401 C C . GLY A 1 301 ? 5.645 -5.669 -0.375 1.00 97.75 301 GLY A C 1
ATOM 2402 O O . GLY A 1 301 ? 4.481 -5.934 -0.668 1.00 97.75 301 GLY A O 1
ATOM 2403 N N . LEU A 1 302 ? 6.053 -4.444 -0.052 1.00 98.38 302 LEU A N 1
ATOM 2404 C CA . LEU A 1 302 ? 5.233 -3.244 -0.205 1.00 98.38 302 LEU A CA 1
ATOM 2405 C C . LEU A 1 302 ? 5.659 -2.509 -1.480 1.00 98.38 302 LEU A C 1
ATOM 2407 O O . LEU A 1 302 ? 6.818 -2.124 -1.600 1.00 98.38 302 LEU A O 1
ATOM 2411 N N . ALA A 1 303 ? 4.740 -2.316 -2.420 1.00 98.25 303 ALA A N 1
ATOM 2412 C CA . ALA A 1 303 ? 4.936 -1.492 -3.604 1.00 98.25 303 ALA A CA 1
ATOM 2413 C C . ALA A 1 303 ? 4.124 -0.203 -3.469 1.00 98.25 303 ALA A C 1
ATOM 2415 O O . ALA A 1 303 ? 2.901 -0.237 -3.571 1.00 98.25 303 ALA A O 1
ATOM 2416 N N . THR A 1 304 ? 4.793 0.925 -3.235 1.00 97.75 304 THR A N 1
ATOM 2417 C CA . THR A 1 304 ? 4.155 2.245 -3.232 1.00 97.75 304 THR A CA 1
ATOM 2418 C C . THR A 1 304 ? 4.313 2.898 -4.594 1.00 97.75 304 THR A C 1
ATOM 2420 O O . THR A 1 304 ? 5.403 2.933 -5.169 1.00 97.75 304 THR A O 1
ATOM 2423 N N . ILE A 1 305 ? 3.217 3.416 -5.131 1.00 96.38 305 ILE A N 1
ATOM 2424 C CA . ILE A 1 305 ? 3.191 4.071 -6.435 1.00 96.38 305 ILE A CA 1
ATOM 2425 C C . ILE A 1 305 ? 2.564 5.449 -6.261 1.00 96.38 305 ILE A C 1
ATOM 2427 O O . ILE A 1 305 ? 1.552 5.585 -5.577 1.00 96.38 305 ILE A O 1
ATOM 2431 N N . THR A 1 306 ? 3.163 6.482 -6.849 1.00 92.94 306 THR A N 1
ATOM 2432 C CA . THR A 1 306 ? 2.629 7.845 -6.754 1.00 92.94 306 THR A CA 1
ATOM 2433 C C . THR A 1 306 ? 3.039 8.704 -7.944 1.00 92.94 306 TH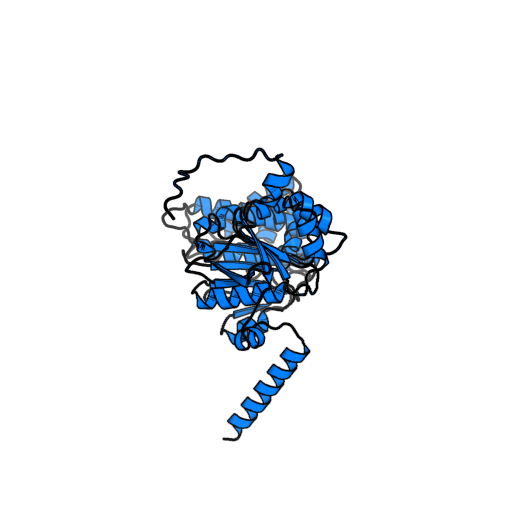R A C 1
ATOM 2435 O O . THR A 1 306 ? 4.140 8.563 -8.490 1.00 92.94 306 THR A O 1
ATOM 2438 N N . GLN A 1 307 ? 2.138 9.602 -8.332 1.00 90.56 307 GLN A N 1
ATOM 2439 C CA . GLN A 1 307 ? 2.444 10.702 -9.245 1.00 90.56 307 GLN A CA 1
ATOM 2440 C C . GLN A 1 307 ? 2.923 11.941 -8.488 1.00 90.56 307 GLN A C 1
ATOM 2442 O O . GLN A 1 307 ? 3.784 12.676 -8.976 1.00 90.56 307 GLN A O 1
ATOM 2447 N N . ASP A 1 308 ? 2.415 12.125 -7.268 1.00 85.12 308 ASP A N 1
ATOM 2448 C CA . ASP A 1 308 ? 2.797 13.210 -6.379 1.00 85.12 308 ASP A CA 1
ATOM 2449 C C . ASP A 1 308 ? 4.084 12.860 -5.631 1.00 85.12 308 ASP A C 1
ATOM 2451 O O . ASP A 1 308 ? 4.112 12.244 -4.561 1.00 85.12 308 ASP A O 1
ATOM 2455 N N . VAL A 1 309 ? 5.197 13.215 -6.269 1.00 87.25 309 VAL A N 1
ATOM 2456 C CA . VAL A 1 309 ? 6.548 13.030 -5.737 1.00 87.25 309 VAL A CA 1
ATOM 2457 C C . VAL A 1 309 ? 6.775 13.920 -4.507 1.00 87.25 309 VAL A C 1
ATOM 2459 O O . VAL A 1 309 ? 7.444 13.510 -3.557 1.00 87.25 309 VAL A O 1
ATOM 2462 N N . GLY A 1 310 ? 6.208 15.132 -4.512 1.00 86.81 310 GLY A N 1
ATOM 2463 C CA . GLY A 1 310 ? 6.397 16.128 -3.457 1.00 86.81 310 GLY A CA 1
ATOM 2464 C C . GLY A 1 310 ? 5.942 15.632 -2.086 1.00 86.81 310 GLY A C 1
ATOM 2465 O O . GLY A 1 310 ? 6.695 15.749 -1.123 1.00 86.81 310 GLY A O 1
ATOM 2466 N N . ASP A 1 311 ? 4.770 15.001 -2.003 1.00 86.44 311 ASP A N 1
ATOM 2467 C CA . ASP A 1 311 ? 4.216 14.501 -0.736 1.00 86.44 311 ASP A CA 1
ATOM 2468 C C . ASP A 1 311 ? 5.104 13.436 -0.078 1.00 86.44 311 ASP A C 1
ATOM 2470 O O . ASP A 1 311 ? 5.269 13.403 1.144 1.00 86.44 311 ASP A O 1
ATOM 2474 N N . PHE A 1 312 ? 5.753 12.591 -0.882 1.00 90.62 312 PHE A N 1
ATOM 2475 C CA . PHE A 1 312 ? 6.722 11.619 -0.377 1.00 90.62 312 PHE A CA 1
ATOM 2476 C C . PHE A 1 312 ? 8.035 12.274 0.039 1.00 90.62 312 PHE A C 1
ATOM 2478 O O . PHE A 1 312 ? 8.572 11.968 1.103 1.00 90.62 312 PHE A O 1
ATOM 2485 N N . LEU A 1 313 ? 8.577 13.154 -0.800 1.00 88.81 313 LEU A N 1
ATOM 2486 C CA . LEU A 1 313 ? 9.910 13.714 -0.588 1.00 88.81 313 LEU A CA 1
ATOM 2487 C C . LEU A 1 313 ? 9.943 14.812 0.473 1.00 88.81 313 LEU A C 1
ATOM 2489 O O . LEU A 1 313 ? 10.985 15.014 1.094 1.00 88.81 313 LEU A O 1
ATOM 2493 N N . ASN A 1 314 ? 8.824 15.479 0.738 1.00 88.56 314 ASN A N 1
ATOM 2494 C CA . ASN A 1 314 ? 8.716 16.462 1.814 1.00 88.56 314 ASN A CA 1
ATOM 2495 C C . ASN A 1 314 ? 8.441 15.807 3.178 1.00 88.56 314 ASN A C 1
ATOM 2497 O O . ASN A 1 314 ? 8.760 16.391 4.213 1.00 88.56 314 ASN A O 1
ATOM 2501 N N . SER A 1 315 ? 7.914 14.579 3.197 1.00 90.19 315 SER A N 1
ATOM 2502 C CA . SER A 1 315 ? 7.658 13.830 4.427 1.00 90.19 315 SER A CA 1
ATOM 2503 C C . SER A 1 315 ? 8.914 13.091 4.923 1.00 90.19 315 SER A C 1
ATOM 2505 O O . SER A 1 315 ? 9.534 12.345 4.154 1.00 90.19 315 SER A O 1
ATOM 2507 N N . PRO A 1 316 ? 9.288 13.196 6.218 1.00 90.81 316 PRO A N 1
ATOM 2508 C CA . PRO A 1 316 ? 10.397 12.414 6.772 1.00 90.81 316 PRO A CA 1
ATOM 2509 C C . PRO A 1 316 ? 10.137 10.902 6.669 1.00 90.81 316 PRO A C 1
ATOM 2511 O O . PRO A 1 316 ? 11.054 10.129 6.386 1.00 90.81 316 PRO A O 1
ATOM 2514 N N . TYR A 1 317 ? 8.878 10.483 6.820 1.00 94.81 317 TYR A N 1
ATOM 2515 C CA . TYR A 1 317 ? 8.457 9.094 6.646 1.00 94.81 317 TYR A CA 1
ATOM 2516 C C . TYR A 1 317 ? 8.533 8.648 5.186 1.00 94.81 317 TYR A C 1
ATOM 2518 O O . TYR A 1 317 ? 8.949 7.524 4.916 1.00 94.81 317 TYR A O 1
ATOM 2526 N N . GLY A 1 318 ? 8.202 9.527 4.235 1.00 92.94 318 GLY A N 1
ATOM 2527 C CA . GLY A 1 318 ? 8.276 9.214 2.808 1.00 92.94 318 GLY A CA 1
ATOM 2528 C C . GLY A 1 318 ? 9.710 8.954 2.351 1.00 92.94 318 GLY A C 1
ATOM 2529 O O . GLY A 1 318 ? 9.978 7.919 1.739 1.00 92.94 318 GLY A O 1
ATOM 2530 N N . LYS A 1 319 ? 10.666 9.797 2.769 1.00 92.44 319 LYS A N 1
ATOM 2531 C CA . LYS A 1 319 ? 12.105 9.526 2.573 1.00 92.44 319 LYS A CA 1
ATOM 2532 C C . LYS A 1 319 ? 12.519 8.183 3.177 1.00 92.44 319 LYS A C 1
ATOM 2534 O O . LYS A 1 319 ? 13.269 7.429 2.561 1.00 92.44 319 LYS A O 1
ATOM 2539 N N . ALA A 1 320 ? 12.012 7.855 4.363 1.00 93.25 320 ALA A N 1
ATOM 2540 C CA . ALA A 1 320 ? 12.322 6.593 5.023 1.00 93.25 320 ALA A CA 1
ATOM 2541 C C . ALA A 1 320 ? 11.705 5.367 4.313 1.00 93.25 320 ALA A C 1
ATOM 2543 O O . ALA A 1 320 ? 12.307 4.294 4.313 1.00 93.25 320 ALA A O 1
ATOM 2544 N N . ILE A 1 321 ? 10.543 5.505 3.668 1.00 95.50 321 ILE A N 1
ATOM 2545 C CA . ILE A 1 321 ? 9.948 4.459 2.817 1.00 95.50 321 ILE A CA 1
ATOM 2546 C C . ILE A 1 321 ? 10.817 4.218 1.575 1.00 95.50 321 ILE A C 1
ATOM 2548 O O . ILE A 1 321 ? 11.077 3.064 1.229 1.00 95.50 321 ILE A O 1
ATOM 2552 N N . ILE A 1 322 ? 11.320 5.284 0.944 1.00 93.81 322 ILE A N 1
ATOM 2553 C CA . ILE A 1 322 ? 12.221 5.188 -0.217 1.00 93.81 322 ILE A CA 1
ATOM 2554 C C . ILE A 1 322 ? 13.506 4.444 0.160 1.00 93.81 322 ILE A C 1
ATOM 2556 O O . ILE A 1 322 ? 13.898 3.505 -0.528 1.00 93.81 322 ILE A O 1
ATOM 2560 N N . THR A 1 323 ? 14.134 4.790 1.288 1.00 91.12 323 THR A N 1
ATOM 2561 C CA . THR A 1 323 ? 15.356 4.100 1.744 1.00 91.12 323 THR A CA 1
ATOM 2562 C C . THR A 1 323 ? 15.102 2.651 2.163 1.00 91.12 323 THR A C 1
ATOM 2564 O O . THR A 1 323 ? 15.981 1.806 2.019 1.00 91.12 323 THR A O 1
ATOM 2567 N N . ASN A 1 324 ? 13.889 2.329 2.624 1.00 93.00 324 ASN A N 1
ATOM 2568 C CA . ASN A 1 324 ? 13.451 0.955 2.890 1.00 93.00 324 ASN A CA 1
ATOM 2569 C C . ASN A 1 324 ? 12.895 0.247 1.643 1.00 93.00 324 ASN A C 1
ATOM 2571 O O . ASN A 1 324 ? 12.229 -0.776 1.797 1.00 93.00 324 ASN A O 1
ATOM 2575 N N . SER A 1 325 ? 13.170 0.758 0.436 1.00 95.31 325 SER A N 1
ATOM 2576 C CA . SER A 1 325 ? 12.800 0.153 -0.846 1.00 95.31 325 SER A CA 1
ATOM 2577 C C . SER A 1 325 ? 14.042 -0.239 -1.639 1.00 95.31 325 SER A C 1
ATOM 2579 O O . SER A 1 325 ? 14.774 0.611 -2.141 1.00 95.31 325 SER A O 1
ATOM 2581 N N . SER A 1 326 ? 14.283 -1.548 -1.746 1.00 95.19 326 SER A N 1
ATOM 2582 C CA . SER A 1 326 ? 15.379 -2.117 -2.538 1.00 95.19 326 SER A CA 1
ATOM 2583 C C . SER A 1 326 ? 15.168 -1.943 -4.037 1.00 95.19 326 SER A C 1
ATOM 2585 O O . SER A 1 326 ? 16.139 -2.025 -4.784 1.00 95.19 326 SER A O 1
ATOM 2587 N N . ILE A 1 327 ? 13.927 -1.740 -4.478 1.00 96.06 327 ILE A N 1
ATOM 2588 C CA . ILE A 1 327 ? 13.586 -1.484 -5.876 1.00 96.06 327 ILE A CA 1
ATOM 2589 C C . ILE A 1 327 ? 13.034 -0.068 -5.987 1.00 96.06 327 ILE A C 1
ATOM 2591 O O . ILE A 1 327 ? 12.185 0.340 -5.196 1.00 96.06 327 ILE A O 1
ATOM 2595 N N . GLN A 1 328 ? 13.502 0.698 -6.962 1.00 96.00 328 GLN A N 1
ATOM 2596 C CA . GLN A 1 328 ? 13.005 2.055 -7.185 1.00 96.00 328 GLN A CA 1
ATOM 2597 C C . GLN A 1 328 ? 12.859 2.257 -8.689 1.00 96.00 328 GLN A C 1
ATOM 2599 O O . GLN A 1 328 ? 13.760 1.920 -9.451 1.00 96.00 328 GLN A O 1
ATOM 2604 N N . MET A 1 329 ? 11.710 2.752 -9.131 1.00 96.75 329 MET A N 1
ATOM 2605 C CA . MET A 1 329 ? 11.422 2.968 -10.545 1.00 96.75 329 MET A CA 1
ATOM 2606 C C . MET A 1 329 ? 11.033 4.425 -10.755 1.00 96.75 329 MET A C 1
ATOM 2608 O O . MET A 1 329 ? 9.984 4.873 -10.295 1.00 96.75 329 MET A O 1
ATOM 2612 N N . LEU A 1 330 ? 11.900 5.165 -11.442 1.00 96.81 330 LEU A N 1
ATOM 2613 C CA . LEU A 1 330 ? 11.696 6.565 -11.791 1.00 96.81 330 LEU A CA 1
ATOM 2614 C C . LEU A 1 330 ? 11.364 6.636 -13.282 1.00 96.81 330 LEU A C 1
ATOM 2616 O O . LEU A 1 330 ? 12.262 6.623 -14.119 1.00 96.81 330 LEU A O 1
ATOM 2620 N N . LEU A 1 331 ? 10.077 6.661 -13.627 1.00 96.31 331 LEU A N 1
ATOM 2621 C CA . LEU A 1 331 ? 9.640 6.869 -15.014 1.00 96.31 331 LEU A CA 1
ATOM 2622 C C . LEU A 1 331 ? 9.692 8.356 -15.371 1.00 96.31 331 LEU A C 1
ATOM 2624 O O . LEU A 1 331 ? 10.044 9.182 -14.529 1.00 96.31 331 LEU A O 1
ATOM 2628 N N . LYS A 1 332 ? 9.300 8.701 -16.603 1.00 94.62 332 LYS A N 1
ATOM 2629 C CA . LYS A 1 332 ? 9.237 10.086 -17.094 1.00 94.62 332 LYS A CA 1
ATOM 2630 C C . LYS A 1 332 ? 8.704 11.071 -16.042 1.00 94.62 332 LYS A C 1
ATOM 2632 O O . LYS A 1 332 ? 7.619 10.876 -15.485 1.00 94.62 332 LYS A O 1
ATOM 2637 N N . GLN A 1 333 ? 9.448 12.154 -15.819 1.00 94.12 333 GLN A N 1
ATOM 2638 C CA . GLN A 1 333 ? 9.150 13.172 -14.804 1.00 94.12 333 GLN A CA 1
ATOM 2639 C C . GLN A 1 333 ? 8.760 14.520 -15.408 1.00 94.12 333 GLN A C 1
ATOM 2641 O O . GLN A 1 333 ? 8.915 14.772 -16.606 1.00 94.12 333 GLN A O 1
ATOM 2646 N N . SER A 1 334 ? 8.194 15.387 -14.567 1.00 92.06 334 SER A N 1
ATOM 2647 C CA . SER A 1 334 ? 7.951 16.787 -14.915 1.00 92.06 334 SER A CA 1
ATOM 2648 C C . SER A 1 334 ? 9.178 17.645 -14.572 1.00 92.06 334 SER A C 1
ATOM 2650 O O . SER A 1 334 ? 9.870 17.336 -13.600 1.00 92.06 334 SER A O 1
ATOM 2652 N N . PRO A 1 335 ? 9.425 18.760 -15.285 1.00 91.44 335 PRO A N 1
ATOM 2653 C CA . PRO A 1 335 ? 10.478 19.705 -14.908 1.00 91.44 335 PRO A CA 1
ATOM 2654 C C . PRO A 1 335 ? 10.343 20.248 -13.478 1.00 91.44 335 PRO A C 1
ATOM 2656 O O . PRO A 1 335 ? 11.345 20.573 -12.859 1.00 91.44 335 PRO A O 1
ATOM 2659 N N . ALA A 1 336 ? 9.122 20.313 -12.936 1.00 89.44 336 ALA A N 1
ATOM 2660 C CA . ALA A 1 336 ? 8.870 20.830 -11.591 1.00 89.44 336 ALA A CA 1
ATOM 2661 C C . ALA A 1 336 ? 9.332 19.880 -10.470 1.00 89.44 336 ALA A C 1
ATOM 2663 O O . ALA A 1 336 ? 9.638 20.334 -9.373 1.00 89.44 336 ALA A O 1
ATOM 2664 N N . THR A 1 337 ? 9.376 18.568 -10.727 1.00 88.69 337 THR A N 1
ATOM 2665 C CA . THR A 1 337 ? 9.697 17.543 -9.715 1.00 88.69 337 THR A CA 1
ATOM 2666 C C . THR A 1 337 ? 11.094 16.949 -9.878 1.00 88.69 337 THR A C 1
ATOM 2668 O O . THR A 1 337 ? 11.623 16.349 -8.941 1.00 88.69 337 THR A O 1
ATOM 2671 N N . VAL A 1 338 ? 11.708 17.110 -11.054 1.00 91.25 338 VAL A N 1
ATOM 2672 C CA . VAL A 1 338 ? 12.948 16.415 -11.414 1.00 91.25 338 VAL A CA 1
ATOM 2673 C C . VAL A 1 338 ? 14.146 16.825 -10.551 1.00 91.25 338 VAL A C 1
ATOM 2675 O O . VAL A 1 338 ? 14.944 15.965 -10.193 1.00 91.25 338 VAL A O 1
ATOM 2678 N N . ASP A 1 339 ? 14.254 18.097 -10.155 1.00 92.38 339 ASP A N 1
ATOM 2679 C CA . ASP A 1 339 ? 15.370 18.588 -9.331 1.00 92.38 339 ASP A CA 1
ATOM 2680 C C . ASP A 1 339 ? 15.366 17.954 -7.936 1.00 92.38 339 ASP A C 1
ATOM 2682 O O . ASP A 1 339 ? 16.406 17.572 -7.399 1.00 92.38 339 ASP A O 1
ATOM 2686 N N . LEU A 1 340 ? 14.173 17.785 -7.364 1.00 91.44 340 LEU A N 1
ATOM 2687 C CA . LEU A 1 340 ? 14.000 17.161 -6.058 1.00 91.44 340 LEU A CA 1
ATOM 2688 C C . LEU A 1 340 ? 14.349 15.665 -6.102 1.00 91.44 340 LEU A C 1
ATOM 2690 O O . LEU A 1 340 ? 14.967 15.140 -5.172 1.00 91.44 340 LEU A O 1
ATOM 2694 N N . LEU A 1 341 ? 14.000 14.985 -7.199 1.00 92.25 341 LEU A N 1
ATOM 2695 C CA . LEU A 1 341 ? 14.398 13.597 -7.443 1.00 92.25 341 LEU A CA 1
ATOM 2696 C C . LEU A 1 341 ? 15.905 13.471 -7.651 1.00 92.25 341 LEU A C 1
ATOM 2698 O O . LEU A 1 341 ? 16.522 12.602 -7.042 1.00 92.25 341 LEU A O 1
ATOM 2702 N N . GLN A 1 342 ? 16.504 14.364 -8.442 1.00 94.00 342 GLN A N 1
ATOM 2703 C CA . GLN A 1 342 ? 17.946 14.393 -8.668 1.00 94.00 342 GLN A CA 1
ATOM 2704 C C . GLN A 1 342 ? 18.706 14.466 -7.340 1.00 94.00 342 GLN A C 1
ATOM 2706 O O . GLN A 1 342 ? 19.600 13.660 -7.096 1.00 94.00 342 GLN A O 1
ATOM 2711 N N . GLN A 1 343 ? 18.300 15.374 -6.450 1.00 92.25 343 GLN A N 1
ATOM 2712 C CA . GLN A 1 343 ? 18.913 15.516 -5.129 1.00 92.25 343 GLN A CA 1
ATOM 2713 C C . GLN A 1 343 ? 18.664 14.300 -4.229 1.00 92.25 343 GLN A C 1
ATOM 2715 O O . GLN A 1 343 ? 19.576 13.846 -3.544 1.00 92.25 343 GLN A O 1
ATOM 2720 N N . THR A 1 344 ? 17.443 13.759 -4.222 1.00 90.75 344 THR A N 1
ATOM 2721 C CA . THR A 1 344 ? 17.075 12.650 -3.323 1.00 90.75 344 THR A CA 1
ATOM 2722 C C . THR A 1 344 ? 17.768 11.343 -3.699 1.00 90.75 344 THR A C 1
ATOM 2724 O O . THR A 1 344 ? 18.240 10.624 -2.821 1.00 90.75 344 THR A O 1
ATOM 2727 N N . PHE A 1 345 ? 17.814 11.027 -4.993 1.00 91.25 345 PHE A N 1
ATOM 2728 C CA . PHE A 1 345 ? 18.381 9.780 -5.512 1.00 91.25 345 PHE A CA 1
ATOM 2729 C C . PHE A 1 345 ? 19.851 9.932 -5.921 1.00 91.25 345 PHE A C 1
ATOM 2731 O O . PHE A 1 345 ? 20.459 8.966 -6.372 1.00 91.25 345 PHE A O 1
ATOM 2738 N N . ASN A 1 346 ? 20.426 11.126 -5.725 1.00 91.00 346 ASN A N 1
ATOM 2739 C CA . ASN A 1 346 ? 21.801 11.472 -6.070 1.00 91.00 346 ASN A CA 1
ATOM 2740 C C . ASN A 1 346 ? 22.126 11.163 -7.545 1.00 91.00 346 ASN A C 1
ATOM 2742 O O . ASN A 1 346 ? 23.142 10.536 -7.849 1.00 91.00 346 ASN A O 1
ATOM 2746 N N . LEU A 1 347 ? 21.223 11.586 -8.435 1.00 93.38 347 LEU A N 1
ATOM 274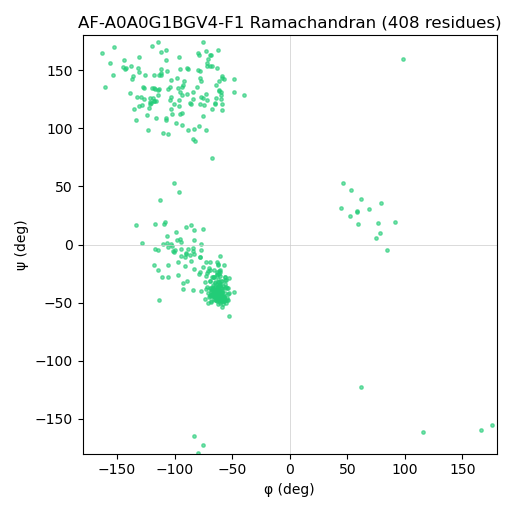7 C CA . LEU A 1 347 ? 21.302 11.339 -9.875 1.00 93.38 347 LEU A CA 1
ATOM 2748 C C . LEU A 1 347 ? 22.270 12.308 -10.553 1.00 93.38 347 LEU A C 1
ATOM 2750 O O . LEU A 1 347 ? 22.395 13.467 -10.140 1.00 93.38 347 LEU A O 1
ATOM 2754 N N . THR A 1 348 ? 22.895 11.866 -11.640 1.00 93.69 348 THR A N 1
ATOM 2755 C CA . THR A 1 348 ? 23.698 12.757 -12.486 1.00 93.69 348 THR A CA 1
ATOM 2756 C C . THR A 1 348 ? 22.814 13.703 -13.304 1.00 93.69 348 THR A C 1
ATOM 2758 O O . THR A 1 348 ? 21.594 13.532 -13.406 1.00 93.69 348 THR A O 1
ATOM 2761 N N . ASP A 1 349 ? 23.419 14.733 -13.899 1.00 94.38 349 ASP A N 1
ATOM 2762 C CA . ASP A 1 349 ? 22.696 15.615 -14.817 1.00 94.38 349 ASP A CA 1
ATOM 2763 C C . ASP A 1 349 ? 22.203 14.844 -16.052 1.00 94.38 349 ASP A C 1
ATOM 2765 O O . ASP A 1 349 ? 21.083 15.061 -16.508 1.00 94.38 349 ASP A O 1
ATOM 2769 N N . GLU A 1 350 ? 22.972 13.875 -16.552 1.00 91.56 350 GLU A N 1
ATOM 2770 C CA . GLU A 1 350 ? 22.565 13.013 -17.668 1.00 91.56 350 GLU A CA 1
ATOM 2771 C C . GLU A 1 350 ? 21.329 12.174 -17.324 1.00 91.56 350 GLU A C 1
ATOM 2773 O O . GLU A 1 350 ? 20.408 12.063 -18.131 1.00 91.56 350 GLU A O 1
ATOM 2778 N N . GLU A 1 351 ? 21.269 11.615 -16.116 1.00 93.94 351 GLU A N 1
ATOM 2779 C CA . GLU A 1 351 ? 20.114 10.855 -15.629 1.00 93.94 351 GLU A CA 1
ATOM 2780 C C . GLU A 1 351 ? 18.872 11.731 -15.449 1.00 93.94 351 GLU A C 1
ATOM 2782 O O . GLU A 1 351 ? 17.752 11.330 -15.778 1.00 93.94 351 GLU A O 1
ATOM 2787 N N . LYS A 1 352 ? 19.060 12.965 -14.982 1.00 94.88 352 LYS A N 1
ATOM 2788 C CA . LYS A 1 352 ? 17.997 13.969 -14.945 1.00 94.88 352 LYS A CA 1
ATOM 2789 C C . LYS A 1 352 ? 17.453 14.257 -16.346 1.00 94.88 352 LYS A C 1
ATOM 2791 O O . LYS A 1 352 ? 16.234 14.237 -16.529 1.00 94.88 352 LYS A O 1
ATOM 2796 N N . PHE A 1 353 ? 18.322 14.505 -17.329 1.00 94.06 353 PHE A N 1
ATOM 2797 C CA . PHE A 1 353 ? 17.900 14.739 -18.716 1.00 94.06 353 PHE A CA 1
ATOM 2798 C C . PHE A 1 353 ? 17.190 13.516 -19.301 1.00 94.06 353 PHE A C 1
ATOM 2800 O O . PHE A 1 353 ? 16.121 13.660 -19.896 1.00 94.06 353 PHE A O 1
ATOM 2807 N N . LEU A 1 354 ? 17.699 12.312 -19.028 1.00 93.25 354 LEU A N 1
ATOM 2808 C CA . LEU A 1 354 ? 17.067 11.055 -19.419 1.00 93.25 354 LEU A CA 1
ATOM 2809 C C . LEU A 1 354 ? 15.615 10.976 -18.928 1.00 93.25 354 LEU A C 1
ATOM 2811 O O . LEU A 1 354 ? 14.725 10.675 -19.716 1.00 93.25 354 LEU A O 1
ATOM 2815 N N . MET A 1 355 ? 15.345 11.292 -17.657 1.00 93.31 355 MET A N 1
ATOM 2816 C CA . MET A 1 355 ? 13.979 11.265 -17.112 1.00 93.31 355 MET A CA 1
ATOM 2817 C C . MET A 1 355 ? 13.040 12.310 -17.736 1.00 93.31 355 MET A C 1
ATOM 2819 O O . MET A 1 355 ? 11.824 12.101 -17.758 1.00 93.31 355 MET A O 1
ATOM 2823 N N . LEU A 1 356 ? 13.564 13.443 -18.209 1.00 93.69 356 LEU A N 1
ATOM 2824 C CA . LEU A 1 356 ? 12.765 14.478 -18.876 1.00 93.69 356 LEU A CA 1
ATOM 2825 C C . LEU A 1 356 ? 12.413 14.077 -20.315 1.00 93.69 356 LEU A C 1
ATOM 2827 O O . LEU A 1 356 ? 11.280 14.293 -20.762 1.00 93.69 356 LEU A O 1
ATOM 2831 N N . GLU A 1 357 ? 13.368 13.469 -21.016 1.00 93.44 357 GLU A N 1
ATOM 2832 C CA . GLU A 1 357 ? 13.274 13.127 -22.438 1.00 93.44 357 GLU A CA 1
ATOM 2833 C C . GLU A 1 357 ? 12.709 11.725 -22.703 1.00 93.44 357 GLU A C 1
ATOM 2835 O O . GLU A 1 357 ? 12.224 11.473 -23.802 1.00 93.44 357 GLU A O 1
ATOM 2840 N N . SER A 1 358 ? 12.708 10.836 -21.704 1.00 93.94 358 SER A N 1
ATOM 2841 C CA . SER A 1 358 ? 12.190 9.464 -21.792 1.00 93.94 358 SER A CA 1
ATOM 2842 C C . SER A 1 358 ? 10.799 9.374 -22.420 1.00 93.94 358 SER A C 1
ATOM 2844 O O . SER A 1 358 ? 9.920 10.197 -22.144 1.00 93.94 358 SER A O 1
ATOM 2846 N N . ASP A 1 359 ? 10.567 8.334 -23.219 1.00 94.62 359 ASP A N 1
ATOM 2847 C CA . ASP A 1 359 ? 9.235 8.005 -23.723 1.00 94.62 359 ASP A CA 1
ATOM 2848 C C . ASP A 1 359 ? 8.356 7.358 -22.636 1.00 94.62 359 ASP A C 1
ATOM 2850 O O . ASP A 1 359 ? 8.783 7.094 -21.509 1.00 94.62 359 ASP A O 1
ATOM 2854 N N . VAL A 1 360 ? 7.083 7.121 -22.960 1.00 93.56 360 VAL A N 1
ATOM 2855 C CA . VAL A 1 360 ? 6.167 6.372 -22.087 1.00 93.56 360 VAL A CA 1
ATOM 2856 C C . VAL A 1 360 ? 6.730 4.967 -21.845 1.00 93.56 360 VAL A C 1
ATOM 2858 O O . VAL A 1 360 ? 7.108 4.276 -22.788 1.00 93.56 360 VAL A O 1
ATOM 2861 N N . GLY A 1 361 ? 6.779 4.540 -20.580 1.00 94.00 361 GLY A N 1
ATOM 2862 C CA . GLY A 1 361 ? 7.355 3.249 -20.190 1.00 94.00 361 GLY A CA 1
ATOM 2863 C C . GLY A 1 361 ? 8.889 3.226 -20.140 1.00 94.00 361 GLY A C 1
ATOM 2864 O O . GLY A 1 361 ? 9.475 2.154 -19.989 1.00 94.00 361 GLY A O 1
ATOM 2865 N N . GLU A 1 362 ? 9.547 4.381 -20.251 1.00 96.50 362 GLU A N 1
ATOM 2866 C CA . GLU A 1 362 ? 10.994 4.521 -20.085 1.00 96.50 362 GLU A CA 1
ATOM 2867 C C . GLU A 1 362 ? 11.337 5.317 -18.821 1.00 96.50 362 GLU A C 1
ATOM 2869 O O . GLU A 1 362 ? 10.580 6.184 -18.371 1.00 96.50 362 GLU A O 1
ATOM 2874 N N . GLY A 1 363 ? 12.500 5.018 -18.244 1.00 96.00 363 GLY A N 1
ATOM 2875 C CA . GLY A 1 363 ? 12.966 5.683 -17.034 1.00 96.00 363 GLY A CA 1
ATOM 2876 C C . GLY A 1 363 ? 14.265 5.105 -16.494 1.00 96.00 363 GLY A C 1
ATOM 2877 O O . GLY A 1 363 ? 15.037 4.493 -17.233 1.00 96.00 363 GLY A O 1
ATOM 2878 N N . ILE A 1 364 ? 14.482 5.272 -15.193 1.00 95.94 364 ILE A N 1
ATOM 2879 C CA . ILE A 1 364 ? 15.614 4.720 -14.449 1.00 95.94 364 ILE A CA 1
ATOM 2880 C C . ILE A 1 364 ? 15.094 3.682 -13.462 1.00 95.94 364 ILE A C 1
ATOM 2882 O O . ILE A 1 364 ? 14.117 3.907 -12.745 1.00 95.94 364 ILE A O 1
ATOM 2886 N N . PHE A 1 365 ? 15.759 2.535 -13.428 1.00 95.62 365 PHE A N 1
ATOM 2887 C CA . PHE A 1 365 ? 15.424 1.424 -12.557 1.00 95.62 365 PHE A CA 1
ATOM 2888 C C . PHE A 1 365 ? 16.573 1.125 -11.605 1.00 95.62 365 PHE A C 1
ATOM 2890 O O . PHE A 1 365 ? 17.678 0.829 -12.053 1.00 95.62 365 PHE A O 1
ATOM 2897 N N . PHE A 1 366 ? 16.289 1.146 -10.308 1.00 94.62 366 PHE A N 1
ATOM 2898 C CA . PHE A 1 366 ? 17.217 0.850 -9.225 1.00 94.62 366 PHE A CA 1
ATOM 2899 C C . PHE A 1 366 ? 16.933 -0.538 -8.660 1.00 94.62 366 PHE A C 1
ATOM 2901 O O . PHE A 1 366 ? 15.784 -0.877 -8.366 1.00 94.62 366 PHE A O 1
ATOM 2908 N N . ALA A 1 367 ? 17.994 -1.306 -8.430 1.00 91.56 367 ALA A N 1
ATOM 2909 C CA . ALA A 1 367 ? 17.967 -2.501 -7.598 1.00 91.56 367 ALA A CA 1
ATOM 2910 C C . ALA A 1 367 ? 19.173 -2.483 -6.649 1.00 91.56 367 ALA A C 1
ATOM 2912 O O . ALA A 1 367 ? 20.325 -2.690 -7.048 1.00 91.56 367 ALA A O 1
ATOM 2913 N N . GLY A 1 368 ? 18.903 -2.222 -5.371 1.00 86.50 368 GLY A N 1
ATOM 2914 C CA . GLY A 1 368 ? 19.937 -1.965 -4.374 1.00 86.50 368 GLY A CA 1
ATOM 2915 C C . GLY A 1 368 ? 20.734 -0.712 -4.740 1.00 86.50 368 GLY A C 1
ATOM 2916 O O . GLY A 1 368 ? 20.167 0.360 -4.900 1.00 86.50 368 GLY A O 1
ATOM 2917 N N . LEU A 1 369 ? 22.052 -0.856 -4.886 1.00 83.88 369 LEU A N 1
ATOM 2918 C CA . LEU A 1 369 ? 22.962 0.251 -5.215 1.00 83.88 369 LEU A CA 1
ATOM 2919 C C . LEU A 1 369 ? 23.175 0.455 -6.722 1.00 83.88 369 LEU A C 1
ATOM 2921 O O . LEU A 1 369 ? 23.857 1.394 -7.123 1.00 83.88 369 LEU A O 1
ATOM 2925 N N . LYS A 1 370 ? 22.654 -0.446 -7.560 1.00 87.75 370 LYS A N 1
ATOM 2926 C CA . LYS A 1 370 ? 22.812 -0.382 -9.015 1.00 87.75 3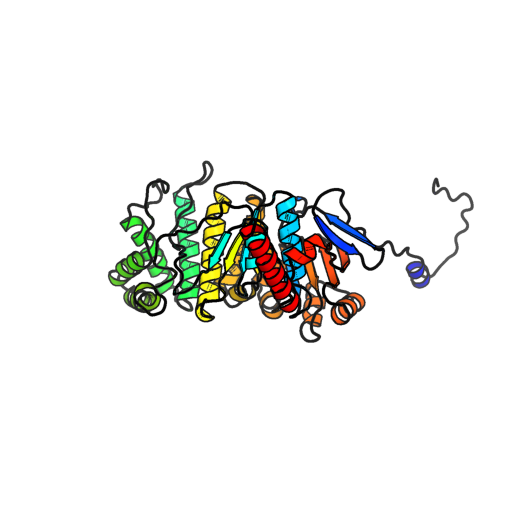70 LYS A CA 1
ATOM 2927 C C . LYS A 1 370 ? 21.573 0.241 -9.638 1.00 87.75 370 LYS A C 1
ATOM 2929 O O . LYS A 1 370 ? 20.461 -0.082 -9.223 1.00 87.75 370 LYS A O 1
ATOM 2934 N N . HIS A 1 371 ? 21.765 1.036 -10.682 1.00 91.56 371 HIS A N 1
ATOM 2935 C CA . HIS A 1 371 ? 20.677 1.543 -11.506 1.00 91.56 371 HIS A CA 1
ATOM 2936 C C . HIS A 1 371 ? 21.026 1.498 -12.991 1.00 91.56 371 HIS A C 1
ATOM 2938 O O . HIS A 1 371 ? 22.198 1.505 -13.369 1.00 91.56 371 HIS A O 1
ATOM 2944 N N . VAL A 1 372 ? 19.995 1.401 -13.826 1.00 93.00 372 VAL A N 1
ATOM 2945 C CA . VAL A 1 372 ? 20.107 1.402 -15.289 1.00 93.00 372 VAL A CA 1
ATOM 2946 C C . VAL A 1 372 ? 18.947 2.171 -15.905 1.00 93.00 372 VAL A C 1
ATOM 2948 O O . VAL A 1 372 ? 17.839 2.179 -15.364 1.00 93.00 372 VAL A O 1
ATOM 2951 N N . ALA A 1 373 ? 19.171 2.752 -17.081 1.00 95.00 373 ALA A N 1
ATOM 2952 C CA . ALA A 1 373 ? 18.084 3.213 -17.931 1.00 95.00 373 ALA A CA 1
ATOM 2953 C C . ALA A 1 373 ? 17.260 2.006 -18.409 1.00 95.00 373 ALA A C 1
ATOM 2955 O O . ALA A 1 373 ? 17.801 1.102 -19.049 1.00 95.00 373 ALA A O 1
ATOM 2956 N N . ILE A 1 374 ? 15.961 1.984 -18.119 1.00 95.94 374 ILE A N 1
ATOM 2957 C CA . ILE A 1 374 ? 15.056 0.878 -18.445 1.00 95.94 374 ILE A CA 1
ATOM 2958 C C . ILE A 1 374 ? 14.035 1.286 -19.507 1.00 95.94 374 ILE A C 1
ATOM 2960 O O . ILE A 1 374 ? 13.573 2.428 -19.549 1.00 95.94 374 ILE A O 1
ATOM 2964 N N . LYS A 1 375 ? 13.649 0.318 -20.339 1.00 96.62 375 LYS A N 1
ATOM 2965 C CA . LYS A 1 375 ? 12.433 0.353 -21.151 1.00 96.62 375 LYS A CA 1
ATOM 2966 C C . LYS A 1 375 ? 11.552 -0.839 -20.800 1.00 96.62 375 LYS A C 1
ATOM 2968 O O . LYS A 1 375 ? 11.981 -1.989 -20.925 1.00 96.62 375 LYS A O 1
ATOM 2973 N N . ILE A 1 376 ? 10.330 -0.558 -20.363 1.00 96.69 376 ILE A N 1
ATOM 2974 C CA . ILE A 1 376 ? 9.330 -1.571 -20.032 1.00 96.69 376 ILE A CA 1
ATOM 2975 C C . ILE A 1 376 ? 8.807 -2.185 -21.329 1.00 96.69 376 ILE A C 1
ATOM 2977 O O . ILE A 1 376 ? 8.420 -1.474 -22.254 1.00 96.69 376 ILE A O 1
ATOM 2981 N N . LEU A 1 377 ? 8.801 -3.516 -21.389 1.00 94.25 377 LEU A N 1
ATOM 2982 C CA . LEU A 1 377 ? 8.322 -4.277 -22.538 1.00 94.25 377 LEU A CA 1
ATOM 2983 C C . LEU A 1 377 ? 7.390 -5.400 -22.082 1.00 94.25 377 LEU A C 1
ATOM 2985 O O . LEU A 1 377 ? 7.762 -6.243 -21.254 1.00 94.25 377 LEU A O 1
ATOM 2989 N N . ALA A 1 378 ? 6.200 -5.423 -22.673 1.00 95.44 378 ALA A N 1
ATOM 2990 C CA . ALA A 1 378 ? 5.249 -6.516 -22.569 1.00 95.44 378 ALA A CA 1
ATOM 2991 C C . ALA A 1 378 ? 5.212 -7.302 -23.885 1.00 95.44 378 ALA A C 1
ATOM 2993 O O . ALA A 1 378 ? 5.423 -6.756 -24.969 1.00 95.44 378 ALA A O 1
ATOM 2994 N N . SER A 1 379 ? 4.940 -8.598 -23.791 1.00 94.81 379 SER A N 1
ATOM 2995 C CA . SER A 1 379 ? 4.523 -9.387 -24.948 1.00 94.81 379 SER A CA 1
ATOM 2996 C C . SER A 1 379 ? 3.127 -8.963 -25.414 1.00 94.81 379 SER A C 1
ATOM 2998 O O . SER A 1 379 ? 2.362 -8.372 -24.655 1.00 94.81 379 SER A O 1
ATOM 3000 N N . TYR A 1 380 ? 2.761 -9.329 -26.645 1.00 91.62 380 TYR A N 1
ATOM 3001 C CA . TYR A 1 380 ? 1.423 -9.069 -27.188 1.00 91.62 380 TYR A CA 1
ATOM 3002 C C . TYR A 1 380 ? 0.300 -9.586 -26.274 1.00 91.62 380 TYR A C 1
ATOM 3004 O O . TYR A 1 380 ? -0.689 -8.899 -26.042 1.00 91.62 380 TYR A O 1
ATOM 3012 N N . THR A 1 381 ? 0.470 -10.785 -25.711 1.00 91.44 381 THR A N 1
ATOM 3013 C CA . THR A 1 381 ? -0.516 -11.379 -24.802 1.00 91.44 381 THR A CA 1
ATOM 3014 C C . THR A 1 381 ? -0.600 -10.630 -23.476 1.00 91.44 381 THR A C 1
ATOM 3016 O O . THR A 1 381 ? -1.693 -10.431 -22.961 1.00 91.44 381 THR A O 1
ATOM 3019 N N . GLU A 1 382 ? 0.536 -10.211 -22.912 1.00 95.31 382 GLU A N 1
ATOM 3020 C CA . GLU A 1 382 ? 0.544 -9.418 -21.677 1.00 95.31 382 GLU A CA 1
ATOM 3021 C C . GLU A 1 382 ? -0.134 -8.061 -21.900 1.00 95.31 382 GLU A C 1
ATOM 3023 O O . GLU A 1 382 ? -0.971 -7.677 -21.089 1.00 95.31 382 GLU A O 1
ATOM 3028 N N . ASP A 1 383 ? 0.155 -7.385 -23.017 1.00 93.31 383 ASP A N 1
ATOM 3029 C CA . ASP A 1 383 ? -0.412 -6.082 -23.388 1.00 93.31 383 ASP A CA 1
ATOM 3030 C C . ASP A 1 383 ? -1.951 -6.087 -23.398 1.00 93.31 383 ASP A C 1
ATOM 3032 O O . ASP A 1 383 ? -2.587 -5.245 -22.762 1.00 93.31 383 ASP A O 1
ATOM 3036 N N . GLN A 1 384 ? -2.557 -7.116 -24.001 1.00 89.81 384 GLN A N 1
ATOM 3037 C CA . GLN A 1 384 ? -4.014 -7.300 -24.020 1.00 89.81 384 GLN A CA 1
ATOM 3038 C C . GLN A 1 384 ? -4.645 -7.447 -22.629 1.00 89.81 384 GLN A C 1
ATOM 3040 O O . GLN A 1 384 ? -5.847 -7.228 -22.470 1.00 89.81 384 GLN A O 1
ATOM 3045 N N . ILE A 1 385 ? -3.866 -7.866 -21.631 1.00 90.50 385 ILE A N 1
ATOM 3046 C CA . ILE A 1 385 ? -4.332 -8.088 -20.260 1.00 90.50 385 ILE A CA 1
ATOM 3047 C C . ILE A 1 385 ? -4.134 -6.825 -19.415 1.00 90.50 385 ILE A C 1
ATOM 3049 O O . ILE A 1 385 ? -4.973 -6.511 -18.571 1.00 90.50 385 ILE A O 1
ATOM 3053 N N . ILE A 1 386 ? -3.027 -6.109 -19.622 1.00 93.19 386 ILE A N 1
ATOM 3054 C CA . ILE A 1 386 ? -2.609 -5.003 -18.752 1.00 93.19 386 ILE A CA 1
ATOM 3055 C C . ILE A 1 386 ? -2.930 -3.618 -19.303 1.00 93.19 386 ILE A C 1
ATOM 3057 O O . ILE A 1 386 ? -2.709 -2.639 -18.595 1.00 93.19 386 ILE A O 1
ATOM 3061 N N . THR A 1 387 ? -3.424 -3.491 -20.532 1.00 86.25 387 THR A N 1
ATOM 3062 C CA . THR A 1 387 ? -3.723 -2.178 -21.112 1.00 86.25 387 THR A CA 1
ATOM 3063 C C . THR A 1 387 ? -4.716 -1.368 -20.263 1.00 86.25 387 THR A C 1
ATOM 3065 O O . THR A 1 387 ? -5.629 -1.914 -19.641 1.00 86.25 387 THR A O 1
ATOM 3068 N N . SER A 1 388 ? -4.495 -0.052 -20.188 1.00 80.75 388 SER A N 1
ATOM 3069 C CA . SER A 1 388 ? -5.467 0.933 -19.678 1.00 80.75 388 SER A CA 1
ATOM 3070 C C . SER A 1 388 ? -6.075 1.762 -20.819 1.00 80.75 388 SER A C 1
ATOM 3072 O O . SER A 1 388 ? -6.863 2.661 -20.546 1.00 80.75 388 SER A O 1
ATOM 3074 N N . ASP A 1 389 ? -5.705 1.515 -22.084 1.00 83.38 389 ASP A N 1
ATOM 3075 C CA . ASP A 1 389 ? -6.195 2.311 -23.214 1.00 83.38 389 ASP A CA 1
ATOM 3076 C C . ASP A 1 389 ? -7.704 2.068 -23.414 1.00 83.38 389 ASP A C 1
ATOM 3078 O O . ASP A 1 389 ? -8.104 0.944 -23.751 1.00 83.38 389 ASP A O 1
ATOM 3082 N N . PRO A 1 390 ? -8.560 3.099 -23.254 1.00 81.75 390 PRO A N 1
ATOM 3083 C CA . PRO A 1 390 ? -10.000 2.957 -23.426 1.00 81.75 390 PRO A CA 1
ATOM 3084 C C . PRO A 1 390 ? -10.397 2.386 -24.791 1.00 81.75 390 PRO A C 1
ATOM 3086 O O . PRO A 1 390 ? -11.342 1.600 -24.871 1.00 81.75 390 PRO A O 1
ATOM 3089 N N . ALA A 1 391 ? -9.682 2.739 -25.865 1.00 85.94 391 ALA A N 1
ATOM 3090 C CA . ALA A 1 391 ? -9.982 2.242 -27.205 1.00 85.94 391 ALA A CA 1
ATOM 3091 C C . ALA A 1 391 ? -9.729 0.730 -27.309 1.00 85.94 391 ALA A C 1
ATOM 3093 O O . ALA A 1 391 ? -10.559 -0.008 -27.848 1.00 85.94 391 ALA A O 1
ATOM 3094 N N . GLN A 1 392 ? -8.619 0.257 -26.736 1.00 84.00 392 GLN A N 1
ATOM 3095 C CA . GLN A 1 392 ? -8.290 -1.167 -26.692 1.00 84.00 392 GLN A CA 1
ATOM 3096 C C . GLN A 1 392 ? -9.264 -1.941 -25.798 1.00 84.00 392 GLN A C 1
ATOM 3098 O O . GLN A 1 392 ? -9.762 -2.989 -26.206 1.00 84.00 392 GLN A O 1
ATOM 3103 N N . LEU A 1 393 ? -9.613 -1.408 -24.623 1.00 82.81 393 LEU A N 1
ATOM 3104 C CA . LEU A 1 393 ? -10.576 -2.035 -23.713 1.00 82.81 393 LEU A CA 1
ATOM 3105 C C . LEU A 1 393 ? -11.960 -2.196 -24.360 1.00 82.81 393 LEU A C 1
ATOM 3107 O O . LEU A 1 393 ? -12.588 -3.250 -24.233 1.00 82.81 393 LEU A O 1
ATOM 3111 N N . LEU A 1 394 ? -12.427 -1.186 -25.102 1.00 85.38 394 LEU A N 1
ATOM 3112 C CA . LEU A 1 394 ? -13.682 -1.262 -25.855 1.00 85.38 394 LEU A CA 1
ATOM 3113 C C . LEU A 1 394 ? -13.623 -2.314 -26.968 1.00 85.38 394 LEU A C 1
ATOM 3115 O O . LEU A 1 394 ? -14.572 -3.086 -27.125 1.00 85.38 394 LEU A O 1
ATOM 3119 N N . ALA A 1 395 ? -12.516 -2.378 -27.711 1.00 87.06 395 ALA A N 1
ATOM 3120 C CA . ALA A 1 395 ? -12.318 -3.382 -28.753 1.00 87.06 395 ALA A CA 1
ATOM 3121 C C . ALA A 1 395 ? -12.319 -4.807 -28.176 1.00 87.06 395 ALA A C 1
ATOM 3123 O O . ALA A 1 395 ? -13.011 -5.683 -28.696 1.00 87.06 395 ALA A O 1
ATOM 3124 N N . ILE A 1 396 ? -11.622 -5.025 -27.056 1.00 83.94 396 ILE A N 1
ATOM 3125 C CA . ILE A 1 396 ? -11.587 -6.314 -26.356 1.00 83.94 396 ILE A CA 1
ATOM 3126 C C . ILE A 1 396 ? -12.982 -6.700 -25.852 1.00 83.94 396 ILE A C 1
ATOM 3128 O O . ILE A 1 396 ? -13.407 -7.846 -26.014 1.00 83.94 396 ILE A O 1
ATOM 3132 N N . LYS A 1 397 ? -13.726 -5.752 -25.269 1.00 84.06 397 LYS A N 1
ATOM 3133 C CA . LYS A 1 397 ? -15.092 -5.994 -24.788 1.00 84.06 397 LYS A CA 1
ATOM 3134 C C . LYS A 1 397 ? -16.031 -6.386 -25.930 1.00 84.06 397 LYS A C 1
ATOM 3136 O O . LYS A 1 397 ? -16.794 -7.338 -25.780 1.00 84.06 397 LYS A O 1
ATOM 3141 N N . LYS A 1 398 ? -15.943 -5.697 -27.071 1.00 88.31 398 LYS A N 1
ATOM 3142 C CA . LYS A 1 398 ? -16.720 -6.016 -28.275 1.00 88.31 398 LYS A CA 1
ATOM 3143 C C . LYS A 1 398 ? -16.387 -7.414 -28.808 1.00 88.31 398 LYS A C 1
ATOM 3145 O O . LYS A 1 398 ? -17.301 -8.199 -29.025 1.00 88.31 398 LYS A O 1
ATOM 3150 N N . ALA A 1 399 ? -15.102 -7.754 -28.922 1.00 86.44 399 ALA A N 1
ATOM 3151 C CA . ALA A 1 399 ? -14.665 -9.074 -29.380 1.00 86.44 399 ALA A CA 1
ATOM 3152 C C . ALA A 1 399 ? -15.142 -10.213 -28.455 1.00 86.44 399 ALA A C 1
ATOM 3154 O O . ALA A 1 399 ? -15.561 -11.266 -28.935 1.00 86.44 399 ALA A O 1
ATOM 3155 N N . LYS A 1 400 ? -15.131 -10.006 -27.127 1.00 84.06 400 LYS A N 1
ATOM 3156 C CA . LYS A 1 400 ? -15.672 -10.980 -26.158 1.00 84.06 400 LYS A CA 1
ATOM 3157 C C . LYS A 1 400 ? -17.182 -11.184 -26.316 1.00 84.06 400 LYS A C 1
ATOM 3159 O O . LYS A 1 400 ? -17.650 -12.312 -26.177 1.00 84.06 400 LYS A O 1
ATOM 3164 N N . GLU A 1 401 ? -17.932 -10.118 -26.586 1.00 87.56 401 GLU A N 1
ATOM 3165 C CA . GLU A 1 401 ? -19.382 -10.194 -26.786 1.00 87.56 401 GLU A CA 1
ATOM 3166 C C . GLU A 1 401 ? -19.731 -10.918 -28.093 1.00 87.56 401 GLU A C 1
ATOM 3168 O O . GLU A 1 401 ? -20.560 -11.824 -28.085 1.00 87.56 401 GLU A O 1
ATOM 3173 N N . GLU A 1 402 ? -19.038 -10.601 -29.188 1.00 90.31 402 GLU A N 1
ATOM 3174 C CA . GLU A 1 402 ? -19.191 -11.294 -30.475 1.00 90.31 402 GLU A CA 1
ATOM 3175 C C . GLU A 1 402 ? -18.872 -12.794 -30.351 1.00 90.31 402 GLU A C 1
ATOM 3177 O O . GLU A 1 402 ? -19.647 -13.631 -30.811 1.00 90.31 402 GLU A O 1
ATOM 3182 N N . TYR A 1 403 ? -17.787 -13.149 -29.652 1.00 87.19 403 TYR A N 1
ATOM 3183 C CA . TYR A 1 403 ? -17.429 -14.546 -29.380 1.00 87.19 403 TYR A CA 1
ATOM 3184 C C . TYR A 1 403 ? -18.491 -15.273 -28.542 1.00 87.19 403 TYR A C 1
ATOM 3186 O O . TYR A 1 403 ? -18.841 -16.420 -28.821 1.00 87.19 403 TYR A O 1
ATOM 3194 N N . ARG A 1 404 ? -19.048 -14.606 -27.522 1.00 86.38 404 ARG A N 1
ATOM 3195 C CA . ARG A 1 404 ? -20.118 -15.175 -26.694 1.00 86.38 404 ARG A CA 1
ATOM 3196 C C . ARG A 1 404 ? -21.397 -15.400 -27.503 1.00 86.38 404 ARG A C 1
ATOM 3198 O O . ARG A 1 404 ? -22.040 -16.425 -27.311 1.00 86.38 404 ARG A O 1
ATOM 3205 N N . GLN A 1 405 ? -21.755 -14.480 -28.398 1.00 85.44 405 GLN A N 1
ATOM 3206 C CA . GLN A 1 405 ? -22.926 -14.629 -29.267 1.00 85.44 405 GLN A CA 1
ATOM 3207 C C . GLN A 1 405 ? -22.749 -15.753 -30.295 1.00 85.44 405 GLN A C 1
ATOM 3209 O O . GLN A 1 405 ? -23.685 -16.524 -30.506 1.00 85.44 405 GLN A O 1
ATOM 3214 N N . ALA A 1 406 ? -21.551 -15.901 -30.866 1.00 84.56 406 ALA A N 1
ATOM 3215 C CA . ALA A 1 406 ? -21.227 -17.014 -31.758 1.00 84.56 406 ALA A CA 1
ATOM 3216 C C . ALA A 1 406 ? -21.353 -18.378 -31.049 1.00 84.56 406 ALA A C 1
ATOM 3218 O O . ALA A 1 406 ? -21.962 -19.293 -31.585 1.00 84.56 406 ALA A O 1
ATOM 3219 N N . ASN A 1 407 ? -20.885 -18.489 -29.803 1.00 79.00 407 ASN A N 1
ATOM 3220 C CA . ASN A 1 407 ? -20.974 -19.734 -29.025 1.00 79.00 407 ASN A CA 1
ATOM 3221 C C . ASN A 1 407 ? -22.361 -20.016 -28.412 1.00 79.00 407 ASN A C 1
ATOM 3223 O O . ASN A 1 407 ? -22.564 -21.086 -27.852 1.00 79.00 407 ASN A O 1
ATOM 3227 N N . LEU A 1 408 ? -23.291 -19.056 -28.435 1.00 74.50 408 LEU A N 1
ATOM 3228 C CA . LEU A 1 408 ? -24.690 -19.253 -28.016 1.00 74.50 408 LEU A CA 1
ATOM 3229 C C . LEU A 1 408 ? -25.595 -19.683 -29.182 1.00 74.50 408 LEU A C 1
ATOM 3231 O O . LEU A 1 408 ? -26.761 -20.006 -28.959 1.00 74.50 408 LEU A O 1
ATOM 3235 N N . THR A 1 409 ? -25.089 -19.608 -30.416 1.00 61.78 409 THR A N 1
ATOM 3236 C CA . THR A 1 409 ? -25.812 -19.977 -31.643 1.00 61.78 409 THR A CA 1
ATOM 3237 C C . THR A 1 409 ? -25.416 -21.352 -32.199 1.00 61.78 409 THR A C 1
ATOM 3239 O O . THR A 1 409 ? -26.087 -21.829 -33.114 1.00 61.78 409 THR A O 1
ATOM 3242 N N . GLU A 1 410 ? -24.404 -22.000 -31.611 1.00 47.81 410 GLU A N 1
ATOM 3243 C CA . GLU A 1 410 ? -24.110 -23.443 -31.707 1.00 47.81 410 GLU A CA 1
ATOM 3244 C C . GLU A 1 410 ? -24.705 -24.196 -30.511 1.00 47.81 410 GLU A C 1
ATOM 3246 O O . GLU A 1 410 ? -25.166 -25.344 -30.717 1.00 47.81 410 GLU A O 1
#

Foldseek 3Di:
DPPDDPPPDDDDDDVVVVVVVPPPPADDLDDPDADFLFAFPPPRHTNGDHLLVAPANAEEEADAPQLCQLVSVLRNLVRCLVVVAFEEEEAQPPQCVLLCVVVVHAEAEFALPGPAAFALQDFFFADPPGQLLVSLVVSLVLVLLLLCLLLVHDDPVQSVLLSVLLQVLCVVQVRDSRDGSVPTDGAFLVSSLVSLCPDVVSVVVSVSSCCCCVNPNVRHHRDHGDDDRPDSYYYYYHNNYDLSCSLSVLSSVVSVVVSVLVVDADAYEYEYEQLLSLLVDPSSLVSVLVCLVCQSVSNYYYYYYHNCPPSLLVDPSSLSSNVSHQKYHQTAHDPVCLVSVCVSVVNDPVLSVCSPPPHRQWHWIGGHPDIGTGHGDDDPVSCLSSDPDPVSVVVVVVVVVVVVVVVVVD

pLDDT: mean 90.94, std 8.12, range [47.81, 98.62]

Nearest PDB structures (foldseek):
  8rtd-assembly1_O  TM=7.285E-01  e=2.569E-14  Escherichia coli
  8rtd-assembly1_T  TM=7.196E-01  e=1.042E-13  Escherichia coli
  8rtd-assembly1_g  TM=7.265E-01  e=1.100E-13  Escherichia coli
  7o43-assembly1_B  TM=7.080E-01  e=8.072E-13  Escherichia coli
  7o41-assembly1_A-1  TM=7.146E-01  e=1.243E-08  Escherichia coli

Secondary structure (DSSP, 8-state):
-----SS-------HHHHHHTS---PPP-B-SSSEEEEEETTT--EEEE-GGGSSS--EEEE--TTSSHHHHHHHHHHHHHHTT-EEEEEESSS-SHHHHHHTT-EEEE-STT-S----TT--PPPPTTS-HHHHHHHHHHHHHHHHHHHHT---HHHHHHHHHHHHHHHHTTT--TT--GGGPPPP-HHHHHHHHHTSTT-HHHHHHHHHHHTSTTTTTTSS-------SSEEEEE-TTS-TTTHHHHHHHHHHHHHHHHHHS---EEEEETTTHHHHTSHHHHHHHHHHHHHGGGGTEEEEEEES-HHHHHHSHHHHHHHHT-SEEEEES--HHHHHHHHHHHT--HHHHHHHHH--TTEEEEEETTEEEEEE----HHHHHHH---HHHHHHHHHHHHHHHHHHT--